Protein AF-0000000066663553 (afdb_homodimer)

Organism: Nocardia brasiliensis (strain ATCC 700358 / HUJEG-1) (NCBI:txid1133849)

Solvent-accessible surface area (backbone atoms only — not comparable to full-atom values): 21499 Å² total; per-residue (Å²): 128,79,71,68,62,93,49,26,19,36,32,38,38,34,42,64,60,48,80,85,33,61,64,40,47,25,47,53,24,18,50,50,20,21,50,70,39,82,68,34,46,75,47,79,45,51,40,53,83,70,59,66,74,28,63,69,40,57,56,54,48,26,25,64,71,70,70,46,63,76,52,69,73,41,46,54,53,45,50,54,54,63,56,30,47,26,38,33,44,37,32,45,49,43,78,76,34,69,34,18,48,51,37,7,49,48,67,52,50,57,30,61,55,38,27,27,76,8,83,88,36,92,70,18,24,69,52,59,34,47,32,39,39,38,37,26,44,56,53,62,66,64,32,62,76,73,41,43,54,60,35,43,45,46,38,50,49,47,48,45,32,45,68,23,47,29,81,42,66,52,78,44,79,45,60,40,56,69,58,89,52,65,68,55,53,51,50,48,27,51,50,21,22,53,51,14,36,51,50,35,53,49,8,45,53,46,42,55,58,66,76,96,126,79,72,68,61,93,50,26,20,36,32,37,38,34,42,64,61,46,78,84,34,62,64,41,48,24,48,52,24,19,50,50,19,22,50,72,40,80,71,33,48,74,45,78,44,50,39,52,83,70,60,65,74,28,63,68,41,57,55,53,49,26,25,64,70,72,70,47,64,76,50,69,72,40,46,53,53,45,51,55,54,64,55,30,47,26,36,34,44,37,35,46,48,42,77,77,36,69,34,18,47,51,37,8,47,48,66,52,50,58,29,63,55,40,28,26,75,9,84,90,36,93,69,16,23,68,50,59,32,47,32,38,40,37,37,25,43,54,53,62,65,62,32,62,76,71,41,44,53,58,36,43,45,46,38,49,49,47,48,44,33,46,68,22,47,28,82,42,66,52,78,44,78,45,62,41,56,70,57,88,50,63,66,55,53,51,50,47,26,50,50,22,22,52,51,13,36,51,49,34,52,49,8,45,52,46,41,54,58,67,77,98

InterPro domains:
  IPR003680 Flavodoxin-like fold [PF02525] (9-188)
  IPR029039 Flavoprotein-like superfamily [G3DSA:3.40.50.360] (7-206)
  IPR029039 Flavoprotein-like superfamily [SSF52218] (9-203)
  IPR051545 NAD(P)H dehydrogenase (quinone) [PTHR10204] (9-191)

Secondary structure (DSSP, 8-state):
-----SS-EEEEEE--S-TTSHHHHHHHHHHHHHHTSTT-EEEEEEHHHHT------HHHHHHHTTSSPPPHHHHHHHHHHHT-SEEEEEEE-BTTB--HHHHHHHHHHS-BTTTBS-TTSSSS-S--EEEEEEE-SS-HHHHHHHTHHHHHHIIIIIIIIITTT-SEEEEEEE---S---HHHHHHHHHHHHHHHHHHHHHHHHHHHHHH-/-----SS-EEEEEE--S-TTSHHHHHHHHHHHHHHTSTT-EEEEEEHHHHT------HHHHHHHTTSSPPPHHHHHHHHHHHT-SEEEEEEE-BTTB--HHHHHHHHHHS-BTTTBS-TTSSSS-S--EEEEEEE-SS-HHHHHHHTHHHHHHIIIIIIIIITTT-SEEEEEEE---S---HHHHHHHHHHHHHHHHHHHHHHHHHHHHHH-

Structure (mmCIF, N/CA/C/O backbone):
data_AF-0000000066663553-model_v1
#
loop_
_entity.id
_entity.type
_entity.pdbx_description
1 polymer 'NAD(P)H dehydrogenase (Quinone)'
#
loop_
_atom_site.group_PDB
_atom_site.id
_atom_site.type_symbol
_atom_site.label_atom_id
_atom_site.label_alt_id
_atom_site.label_comp_id
_atom_site.label_asym_id
_atom_site.label_entity_id
_atom_site.label_seq_id
_atom_site.pdbx_PDB_ins_code
_atom_site.Cartn_x
_atom_site.Cartn_y
_atom_site.Cartn_z
_atom_site.occupancy
_atom_site.B_iso_or_equiv
_atom_site.auth_seq_id
_atom_site.auth_comp_id
_atom_site.auth_asym_id
_atom_site.auth_atom_id
_atom_site.pdbx_PDB_model_num
ATOM 1 N N . MET A 1 1 ? -15.844 -21.375 -23.188 1 32.62 1 MET A N 1
ATOM 2 C CA . MET A 1 1 ? -14.93 -22.5 -23.234 1 32.62 1 MET A CA 1
ATOM 3 C C . MET A 1 1 ? -13.789 -22.328 -22.234 1 32.62 1 MET A C 1
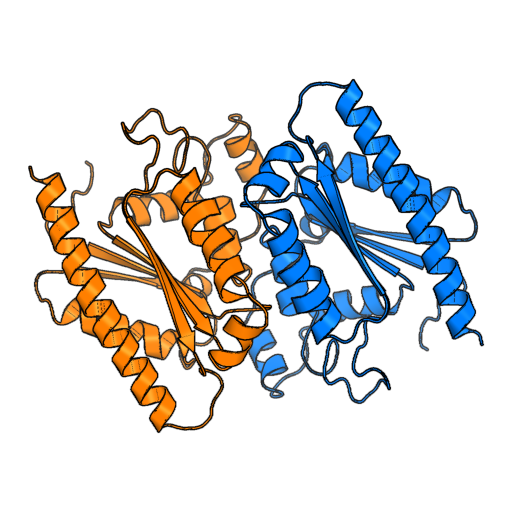ATOM 5 O O . MET A 1 1 ? -13.047 -21.344 -22.297 1 32.62 1 MET A O 1
ATOM 9 N N . THR A 1 2 ? -13.922 -22.562 -20.938 1 42.66 2 THR A N 1
ATOM 10 C CA . THR A 1 2 ? -12.969 -22.359 -19.844 1 42.66 2 THR A CA 1
ATOM 11 C C . THR A 1 2 ? -11.555 -22.734 -20.297 1 42.66 2 THR A C 1
ATOM 13 O O . THR A 1 2 ? -11.312 -23.859 -20.734 1 42.66 2 THR A O 1
ATOM 16 N N . ASN A 1 3 ? -10.922 -21.938 -20.984 1 44.97 3 ASN A N 1
ATOM 17 C CA . ASN A 1 3 ? -9.625 -22.25 -21.578 1 44.97 3 ASN A CA 1
ATOM 18 C C . ASN A 1 3 ? -8.734 -23.031 -20.625 1 44.97 3 ASN A C 1
ATOM 20 O O . ASN A 1 3 ? -8.109 -22.453 -19.734 1 44.97 3 ASN A O 1
ATOM 24 N N . GLU A 1 4 ? -9.25 -24.172 -20.188 1 59.97 4 GLU A N 1
ATOM 25 C CA . GLU A 1 4 ? -8.562 -25.125 -19.328 1 59.97 4 GLU A CA 1
ATOM 26 C C . GLU A 1 4 ? -7.18 -25.469 -19.859 1 59.97 4 GLU A C 1
ATOM 28 O O . GLU A 1 4 ? -7.047 -25.953 -20.984 1 59.97 4 GLU A O 1
ATOM 33 N N . SER A 1 5 ? -6.211 -24.703 -19.297 1 65.38 5 SER A N 1
ATOM 34 C CA . SER A 1 5 ? -4.836 -25.031 -19.656 1 65.38 5 SER A CA 1
ATOM 35 C C . SER A 1 5 ? -4.598 -26.531 -19.625 1 65.38 5 SER A C 1
ATOM 37 O O . SER A 1 5 ? -5.125 -27.234 -18.766 1 65.38 5 SER A O 1
ATOM 39 N N . SER A 1 6 ? -4.031 -27.062 -20.625 1 80.56 6 SER A N 1
ATOM 40 C CA . SER A 1 6 ? -3.732 -28.484 -20.75 1 80.56 6 SER A CA 1
ATOM 41 C C . SER A 1 6 ? -2.5 -28.875 -19.938 1 80.56 6 SER A C 1
ATOM 43 O O . SER A 1 6 ? -2.135 -30.047 -19.859 1 80.56 6 SER A O 1
ATOM 45 N N . ARG A 1 7 ? -1.887 -27.922 -19.312 1 92.88 7 ARG A N 1
ATOM 46 C CA . ARG A 1 7 ? -0.686 -28.141 -18.516 1 92.88 7 ARG A CA 1
ATOM 47 C C . ARG A 1 7 ? -0.676 -27.234 -17.281 1 92.88 7 ARG A C 1
ATOM 49 O O . ARG A 1 7 ? -1.307 -26.188 -17.281 1 92.88 7 ARG A O 1
ATOM 56 N N . PRO A 1 8 ? 0.106 -27.781 -16.281 1 95.94 8 PRO A N 1
ATOM 57 C CA . PRO A 1 8 ? 0.268 -26.891 -15.141 1 95.94 8 PRO A CA 1
ATOM 58 C C . PRO A 1 8 ? 0.828 -25.516 -15.531 1 95.94 8 PRO A C 1
ATOM 60 O O . PRO A 1 8 ? 1.683 -25.438 -16.422 1 95.94 8 PRO A O 1
ATOM 63 N N . ASN A 1 9 ? 0.285 -24.484 -14.891 1 96.31 9 ASN A N 1
ATOM 64 C CA . ASN A 1 9 ? 0.664 -23.125 -15.273 1 96.31 9 ASN A CA 1
ATOM 65 C C . ASN A 1 9 ? 0.862 -22.234 -14.047 1 96.31 9 ASN A C 1
ATOM 67 O O . ASN A 1 9 ? 0.039 -22.234 -13.133 1 96.31 9 ASN A O 1
ATOM 71 N N . VAL A 1 10 ? 1.98 -21.5 -14.07 1 98.38 10 VAL A N 1
ATOM 72 C CA . VAL A 1 10 ? 2.301 -20.531 -13.016 1 98.38 10 VAL A CA 1
ATOM 73 C C . VAL A 1 10 ? 2.227 -19.109 -13.57 1 98.38 10 VAL A C 1
ATOM 75 O O . VAL A 1 10 ? 2.77 -18.828 -14.641 1 98.38 10 VAL A O 1
ATOM 78 N N . LEU A 1 11 ? 1.477 -18.297 -12.891 1 98.75 11 LEU A N 1
ATOM 79 C CA . LEU A 1 11 ? 1.455 -16.875 -13.203 1 98.75 11 LEU A CA 1
ATOM 80 C C . LEU A 1 11 ? 2.352 -16.094 -12.242 1 98.75 11 LEU A C 1
ATOM 82 O O . LEU A 1 11 ? 2.152 -16.141 -11.023 1 98.75 11 LEU A O 1
ATOM 86 N N . LEU A 1 12 ? 3.363 -15.484 -12.789 1 98.94 12 LEU A N 1
ATOM 87 C CA . LEU A 1 12 ? 4.188 -14.539 -12.039 1 98.94 12 LEU A CA 1
ATOM 88 C C . LEU A 1 12 ? 3.734 -13.102 -12.297 1 98.94 12 LEU A C 1
ATOM 90 O O . LEU A 1 12 ? 3.789 -12.625 -13.43 1 98.94 12 LEU A O 1
ATOM 94 N N . VAL A 1 13 ? 3.238 -12.453 -11.273 1 98.94 13 VAL A N 1
ATOM 95 C CA . VAL A 1 13 ? 2.889 -11.039 -11.336 1 98.94 13 VAL A CA 1
ATOM 96 C C . VAL A 1 13 ? 4 -10.203 -10.703 1 98.94 13 VAL A C 1
ATOM 98 O O . VAL A 1 13 ? 4.352 -10.398 -9.539 1 98.94 13 VAL A O 1
ATOM 101 N N . VAL A 1 14 ? 4.547 -9.266 -11.508 1 98.94 14 VAL A N 1
ATOM 102 C CA . VAL A 1 14 ? 5.754 -8.594 -11.039 1 98.94 14 VAL A CA 1
ATOM 103 C C . VAL A 1 14 ? 5.531 -7.082 -11.023 1 98.94 14 VAL A C 1
ATOM 105 O O . VAL A 1 14 ? 5.004 -6.516 -11.984 1 98.94 14 VAL A O 1
ATOM 108 N N . ALA A 1 15 ? 5.887 -6.48 -9.922 1 98.75 15 ALA A N 1
ATOM 109 C CA . ALA A 1 15 ? 5.789 -5.031 -9.766 1 98.75 15 ALA A CA 1
ATOM 110 C C . ALA A 1 15 ? 7.164 -4.41 -9.539 1 98.75 15 ALA A C 1
ATOM 112 O O . ALA A 1 15 ? 7.598 -4.254 -8.391 1 98.75 15 ALA A O 1
ATOM 113 N N . HIS A 1 16 ? 7.809 -3.951 -10.594 1 98.5 16 HIS A N 1
ATOM 114 C CA . HIS A 1 16 ? 9.055 -3.197 -10.492 1 98.5 16 HIS A CA 1
ATOM 115 C C . HIS A 1 16 ? 9.352 -2.443 -11.781 1 98.5 16 HIS A C 1
ATOM 117 O O . HIS A 1 16 ? 9.258 -3.012 -12.875 1 98.5 16 HIS A O 1
ATOM 123 N N . PRO A 1 17 ? 9.805 -1.232 -11.742 1 97.94 17 PRO A N 1
ATOM 124 C CA . PRO A 1 17 ? 9.906 -0.4 -12.945 1 97.94 17 PRO A CA 1
ATOM 125 C C . PRO A 1 17 ? 11.211 -0.618 -13.703 1 97.94 17 PRO A C 1
ATOM 127 O O . PRO A 1 17 ? 11.352 -0.172 -14.844 1 97.94 17 PRO A O 1
ATOM 130 N N . ASP A 1 18 ? 12.219 -1.219 -13.078 1 97.31 18 ASP A N 1
ATOM 131 C CA . ASP A 1 18 ? 13.547 -1.371 -13.68 1 97.31 18 ASP A CA 1
ATOM 132 C C . ASP A 1 18 ? 13.852 -2.84 -13.953 1 97.31 18 ASP A C 1
ATOM 134 O O . ASP A 1 18 ? 14.117 -3.611 -13.023 1 97.31 18 ASP A O 1
ATOM 138 N N . HIS A 1 19 ? 13.961 -3.213 -15.203 1 97.31 19 HIS A N 1
ATOM 139 C CA . HIS A 1 19 ? 14.148 -4.609 -15.586 1 97.31 19 HIS A CA 1
ATOM 140 C C . HIS A 1 19 ? 15.578 -5.066 -15.289 1 97.31 19 HIS A C 1
ATOM 142 O O . HIS A 1 19 ? 15.867 -6.262 -15.336 1 97.31 19 HIS A O 1
ATOM 148 N N . ASP A 1 20 ? 16.438 -4.148 -14.891 1 94.81 20 ASP A N 1
ATOM 149 C CA . ASP A 1 20 ? 17.797 -4.512 -14.492 1 94.81 20 ASP A CA 1
ATOM 150 C C . ASP A 1 20 ? 17.938 -4.598 -12.977 1 94.81 20 ASP A C 1
ATOM 152 O O . ASP A 1 20 ? 19.031 -4.77 -12.453 1 94.81 20 ASP A O 1
ATOM 156 N N . SER A 1 21 ? 16.859 -4.539 -12.336 1 95.06 21 SER A N 1
ATOM 157 C CA . SER A 1 21 ? 16.828 -4.543 -10.875 1 95.06 21 SER A CA 1
ATOM 158 C C . SER A 1 21 ? 17.062 -5.945 -10.32 1 95.06 21 SER A C 1
ATOM 160 O O . SER A 1 21 ? 16.969 -6.93 -11.055 1 95.06 21 SER A O 1
ATOM 162 N N . ALA A 1 22 ? 17.312 -6.008 -9.023 1 96.25 22 ALA A N 1
ATOM 163 C CA . ALA A 1 22 ? 17.391 -7.281 -8.312 1 96.25 22 ALA A CA 1
ATOM 164 C C . ALA A 1 22 ? 16.062 -8.031 -8.398 1 96.25 22 ALA A C 1
ATOM 166 O O . ALA A 1 22 ? 16.047 -9.258 -8.562 1 96.25 22 ALA A O 1
ATOM 167 N N . THR A 1 23 ? 14.953 -7.301 -8.375 1 97.88 23 THR A N 1
ATOM 168 C CA . THR A 1 23 ? 13.633 -7.914 -8.445 1 97.88 23 THR A CA 1
ATOM 169 C C . THR A 1 23 ? 13.461 -8.68 -9.758 1 97.88 23 THR A C 1
ATOM 171 O O . THR A 1 23 ? 13.047 -9.844 -9.75 1 97.88 23 THR A O 1
ATOM 174 N N . TRP A 1 24 ? 13.82 -8.094 -10.805 1 98.06 24 TRP A N 1
ATOM 175 C CA . TRP A 1 24 ? 13.641 -8.742 -12.094 1 98.06 24 TRP A CA 1
ATOM 176 C C . TRP A 1 24 ? 14.68 -9.844 -12.297 1 98.06 24 TRP A C 1
ATOM 178 O O . TRP A 1 24 ? 14.398 -10.867 -12.93 1 98.06 24 TRP A O 1
ATOM 188 N N . THR A 1 25 ? 15.883 -9.648 -11.742 1 97.88 25 THR A N 1
ATOM 189 C CA . THR A 1 25 ? 16.875 -10.719 -11.773 1 97.88 25 THR A CA 1
ATOM 190 C C . THR A 1 25 ? 16.344 -11.961 -11.055 1 97.88 25 THR A C 1
ATOM 192 O O . THR A 1 25 ? 16.453 -13.07 -11.57 1 97.88 25 THR A O 1
ATOM 195 N N . ILE A 1 26 ? 15.773 -11.734 -9.906 1 98.56 26 ILE A N 1
ATOM 196 C CA . ILE A 1 26 ? 15.188 -12.828 -9.125 1 98.56 26 ILE A CA 1
ATOM 197 C C . ILE A 1 26 ? 14 -13.422 -9.883 1 98.56 26 ILE A C 1
ATOM 199 O O . ILE A 1 26 ? 13.836 -14.641 -9.93 1 98.56 26 ILE A O 1
ATOM 203 N N . THR A 1 27 ? 13.18 -12.57 -10.508 1 98.81 27 THR A N 1
ATOM 204 C CA . THR A 1 27 ? 12.039 -13.031 -11.289 1 98.81 27 THR A CA 1
ATOM 205 C C . THR A 1 27 ? 12.5 -13.969 -12.406 1 98.81 27 THR A C 1
ATOM 207 O O . THR A 1 27 ? 11.914 -15.039 -12.602 1 98.81 27 THR A O 1
ATOM 210 N N . ARG A 1 28 ? 13.531 -13.57 -13.102 1 98.69 28 ARG A N 1
ATOM 211 C CA . ARG A 1 28 ? 14.055 -14.398 -14.18 1 98.69 28 ARG A CA 1
ATOM 212 C C . ARG A 1 28 ? 14.57 -15.734 -13.648 1 98.69 28 ARG A C 1
ATOM 214 O O . ARG A 1 28 ? 14.398 -16.766 -14.281 1 98.69 28 ARG A O 1
ATOM 221 N N . ALA A 1 29 ? 15.211 -15.711 -12.484 1 98.75 29 ALA A N 1
ATOM 222 C CA . ALA A 1 29 ? 15.672 -16.953 -11.859 1 98.75 29 ALA A CA 1
ATOM 223 C C . ALA A 1 29 ? 14.5 -17.844 -11.477 1 98.75 29 ALA A C 1
ATOM 225 O O . ALA A 1 29 ? 14.555 -19.062 -11.656 1 98.75 29 ALA A O 1
ATOM 226 N N . VAL A 1 30 ? 13.461 -17.219 -10.906 1 98.88 30 VAL A N 1
ATOM 227 C CA . VAL A 1 30 ? 12.242 -17.969 -10.586 1 98.88 30 VAL A CA 1
ATOM 228 C C . VAL A 1 30 ? 11.68 -18.609 -11.844 1 98.88 30 VAL A C 1
ATOM 230 O O . VAL A 1 30 ? 11.328 -19.797 -11.844 1 98.88 30 VAL A O 1
ATOM 233 N N . GLU A 1 31 ? 11.594 -17.828 -12.898 1 98.69 31 GLU A N 1
ATOM 234 C CA . GLU A 1 31 ? 11.109 -18.344 -14.18 1 98.69 31 GLU A CA 1
ATOM 235 C C . GLU A 1 31 ? 11.93 -19.547 -14.633 1 98.69 31 GLU A C 1
ATOM 237 O O . GLU A 1 31 ? 11.367 -20.547 -15.078 1 98.69 31 GLU A O 1
ATOM 242 N N . GLN A 1 32 ? 13.219 -19.422 -14.531 1 98.44 32 GLN A N 1
ATOM 243 C CA . GLN A 1 32 ? 14.102 -20.5 -14.93 1 98.44 32 GLN A CA 1
ATOM 244 C C . GLN A 1 32 ? 13.867 -21.75 -14.078 1 98.44 32 GLN A C 1
ATOM 246 O O . GLN A 1 32 ? 13.875 -22.875 -14.594 1 98.44 32 GLN A O 1
ATOM 251 N N . GLY A 1 33 ? 13.656 -21.531 -12.805 1 98.69 33 GLY A N 1
ATOM 252 C CA . GLY A 1 33 ? 13.336 -22.641 -11.922 1 98.69 33 GLY A CA 1
ATOM 253 C C . GLY A 1 33 ? 12.055 -23.359 -12.297 1 98.69 33 GLY A C 1
ATOM 254 O O . GLY A 1 33 ? 11.984 -24.594 -12.227 1 98.69 33 GLY A O 1
ATOM 255 N N . ILE A 1 34 ? 11.062 -22.609 -12.68 1 98.5 34 ILE A N 1
ATOM 256 C CA . ILE A 1 34 ? 9.797 -23.188 -13.109 1 98.5 34 ILE A CA 1
ATOM 257 C C . ILE A 1 34 ? 10 -23.984 -14.406 1 98.5 34 ILE A C 1
ATOM 259 O O . ILE A 1 34 ? 9.523 -25.109 -14.539 1 98.5 34 ILE A O 1
ATOM 263 N N . GLN A 1 35 ? 10.75 -23.375 -15.297 1 97.12 35 GLN A N 1
ATOM 264 C CA . GLN A 1 35 ? 10.945 -23.938 -16.625 1 97.12 35 GLN A CA 1
ATOM 265 C C . GLN A 1 35 ? 11.82 -25.188 -16.594 1 97.12 35 GLN A C 1
ATOM 267 O O . GLN A 1 35 ? 11.852 -25.953 -17.547 1 97.12 35 GLN A O 1
ATOM 272 N N . ALA A 1 36 ? 12.586 -25.297 -15.547 1 96.31 36 ALA A N 1
ATOM 273 C CA . ALA A 1 36 ? 13.367 -26.516 -15.391 1 96.31 36 ALA A CA 1
ATOM 274 C C . ALA A 1 36 ? 12.477 -27.75 -15.406 1 96.31 36 ALA A C 1
ATOM 276 O O . ALA A 1 36 ? 12.922 -28.844 -15.734 1 96.31 36 ALA A O 1
ATOM 277 N N . ASP A 1 37 ? 11.234 -27.547 -15 1 92.25 37 ASP A N 1
ATOM 278 C CA . ASP A 1 37 ? 10.195 -28.547 -15.203 1 92.25 37 ASP A CA 1
ATOM 279 C C . ASP A 1 37 ? 9.516 -28.359 -16.562 1 92.25 37 ASP A C 1
ATOM 281 O O . ASP A 1 37 ? 8.68 -27.484 -16.719 1 92.25 37 ASP A O 1
ATOM 285 N N . SER A 1 38 ? 9.781 -29.172 -17.469 1 91.25 38 SER A N 1
ATOM 286 C CA . SER A 1 38 ? 9.344 -29 -18.844 1 91.25 38 SER A CA 1
ATOM 287 C C . SER A 1 38 ? 7.828 -29.125 -18.969 1 91.25 38 SER A C 1
ATOM 289 O O . SER A 1 38 ? 7.242 -28.734 -19.984 1 91.25 38 SER A O 1
ATOM 291 N N . SER A 1 39 ? 7.227 -29.609 -17.953 1 93.94 39 SER A N 1
ATOM 292 C CA . SER A 1 39 ? 5.789 -29.859 -18.031 1 93.94 39 SER A CA 1
ATOM 293 C C . SER A 1 39 ? 4.996 -28.656 -17.5 1 93.94 39 SER A C 1
ATOM 295 O O . SER A 1 39 ? 3.764 -28.656 -17.562 1 93.94 39 SER A O 1
ATOM 297 N N . THR A 1 40 ? 5.68 -27.672 -17 1 96.94 40 THR A N 1
ATOM 298 C CA . THR A 1 40 ? 4.984 -26.547 -16.391 1 96.94 40 THR A CA 1
ATOM 299 C C . THR A 1 40 ? 5.172 -25.281 -17.219 1 96.94 40 THR A C 1
ATOM 301 O O . THR A 1 40 ? 6.293 -24.938 -17.594 1 96.94 40 THR A O 1
ATOM 304 N N . ASP A 1 41 ? 4.105 -24.609 -17.547 1 97.19 41 ASP A N 1
ATOM 305 C CA . ASP A 1 41 ? 4.152 -23.312 -18.219 1 97.19 41 ASP A CA 1
ATOM 306 C C . ASP A 1 41 ? 4.273 -22.172 -17.219 1 97.19 41 ASP A C 1
ATOM 308 O O . ASP A 1 41 ? 3.904 -22.328 -16.047 1 97.19 41 ASP A O 1
ATOM 312 N N . VAL A 1 42 ? 4.844 -21.109 -17.719 1 98.19 42 VAL A N 1
ATOM 313 C CA . VAL A 1 42 ? 4.934 -19.922 -16.891 1 98.19 42 VAL A CA 1
ATOM 314 C C . VAL A 1 42 ? 4.566 -18.688 -17.719 1 98.19 42 VAL A C 1
ATOM 316 O O . VAL A 1 42 ? 4.941 -18.578 -18.875 1 98.19 42 VAL A O 1
ATOM 319 N N . VAL A 1 43 ? 3.75 -17.875 -17.188 1 98.19 43 VAL A N 1
ATOM 320 C CA . VAL A 1 43 ? 3.436 -16.547 -17.719 1 98.19 43 VAL A CA 1
ATOM 321 C C . VAL A 1 43 ? 3.922 -15.469 -16.75 1 98.19 43 VAL A C 1
ATOM 323 O O . VAL A 1 43 ? 3.584 -15.492 -15.562 1 98.19 43 VAL A O 1
ATOM 326 N N . THR A 1 44 ? 4.742 -14.617 -17.25 1 98.75 44 THR A N 1
ATOM 327 C CA . THR A 1 44 ? 5.195 -13.477 -16.469 1 98.75 44 THR A CA 1
ATOM 328 C C . THR A 1 44 ? 4.441 -12.211 -16.859 1 98.75 44 THR A C 1
ATOM 330 O O . THR A 1 44 ? 4.488 -11.789 -18.016 1 98.75 44 THR A O 1
ATOM 333 N N . HIS A 1 45 ? 3.758 -11.695 -15.914 1 98.88 45 HIS A N 1
ATOM 334 C CA . HIS A 1 45 ? 2.918 -10.516 -16.094 1 98.88 45 HIS A CA 1
ATOM 335 C C . HIS A 1 45 ? 3.521 -9.297 -15.422 1 98.88 45 HIS A C 1
ATOM 337 O O . HIS A 1 45 ? 3.49 -9.18 -14.188 1 98.88 45 HIS A O 1
ATOM 343 N N . ASP A 1 46 ? 4.066 -8.383 -16.234 1 98.81 46 ASP A N 1
ATOM 344 C CA . ASP A 1 46 ? 4.738 -7.164 -15.789 1 98.81 46 ASP A CA 1
ATOM 345 C C . ASP A 1 46 ? 3.734 -6.035 -15.57 1 98.81 46 ASP A C 1
ATOM 347 O O . ASP A 1 46 ? 3.287 -5.402 -16.531 1 98.81 46 ASP A O 1
ATOM 351 N N . LEU A 1 47 ? 3.455 -5.73 -14.328 1 98.81 47 LEU A N 1
ATOM 352 C CA . LEU A 1 47 ? 2.441 -4.723 -14.031 1 98.81 47 LEU A CA 1
ATOM 353 C C . LEU A 1 47 ? 2.887 -3.346 -14.516 1 98.81 47 LEU A C 1
ATOM 355 O O . LEU A 1 47 ? 2.066 -2.549 -14.977 1 98.81 47 LEU A O 1
ATOM 359 N N . THR A 1 48 ? 4.18 -3.076 -14.375 1 98.25 48 THR A N 1
ATOM 360 C CA . THR A 1 48 ? 4.695 -1.783 -14.812 1 98.25 48 THR A CA 1
ATOM 361 C C . THR A 1 48 ? 4.59 -1.64 -16.328 1 98.25 48 THR A C 1
ATOM 363 O O . THR A 1 48 ? 4.051 -0.649 -16.828 1 98.25 48 THR A O 1
ATOM 366 N N . ALA A 1 49 ? 5.031 -2.641 -17.047 1 97.62 49 ALA A N 1
ATOM 367 C CA . ALA A 1 49 ? 5.094 -2.574 -18.516 1 97.62 49 ALA A CA 1
ATOM 368 C C . ALA A 1 49 ? 3.693 -2.551 -19.125 1 97.62 49 ALA A C 1
ATOM 370 O O . ALA A 1 49 ? 3.467 -1.91 -20.141 1 97.62 49 ALA A O 1
ATOM 371 N N . THR A 1 50 ? 2.715 -3.182 -18.469 1 97.75 50 THR A N 1
ATOM 372 C CA . THR A 1 50 ? 1.359 -3.248 -19.016 1 97.75 50 THR A CA 1
ATOM 373 C C . THR A 1 50 ? 0.593 -1.964 -18.703 1 97.75 50 THR A C 1
ATOM 375 O O . THR A 1 50 ? -0.473 -1.722 -19.281 1 97.75 50 THR A O 1
ATOM 378 N N . GLY A 1 51 ? 1.155 -1.14 -17.766 1 97.5 51 GLY A N 1
ATOM 379 C CA . GLY A 1 51 ? 0.497 0.107 -17.422 1 97.5 51 GLY A CA 1
ATOM 380 C C . GLY A 1 51 ? -0.717 -0.091 -16.531 1 97.5 51 GLY A C 1
ATOM 381 O O . GLY A 1 51 ? -1.665 0.696 -16.578 1 97.5 51 GLY A O 1
ATOM 382 N N . PHE A 1 52 ? -0.729 -1.206 -15.773 1 98.56 52 PHE A N 1
ATOM 383 C CA . PHE A 1 52 ? -1.83 -1.415 -14.844 1 98.56 52 PHE A CA 1
ATOM 384 C C . PHE A 1 52 ? -2.006 -0.206 -13.93 1 98.56 52 PHE A C 1
ATOM 386 O O . PHE A 1 52 ? -1.037 0.283 -13.344 1 98.56 52 PHE A O 1
ATOM 393 N N . ASP A 1 53 ? -3.188 0.292 -13.828 1 98.56 53 ASP A N 1
ATOM 394 C CA . ASP A 1 53 ? -3.486 1.426 -12.953 1 98.56 53 ASP A CA 1
ATOM 395 C C . ASP A 1 53 ? -3.898 0.956 -11.562 1 98.56 53 ASP A C 1
ATOM 397 O O . ASP A 1 53 ? -4.973 0.374 -11.391 1 98.56 53 ASP A O 1
ATOM 401 N N . PRO A 1 54 ? -3.068 1.226 -10.57 1 98.75 54 PRO A N 1
ATOM 402 C CA . PRO A 1 54 ? -3.348 0.712 -9.227 1 98.75 54 PRO A CA 1
ATOM 403 C C . PRO A 1 54 ? -4.359 1.566 -8.469 1 98.75 54 PRO A C 1
ATOM 405 O O . PRO A 1 54 ? -4.746 1.223 -7.348 1 98.75 54 PRO A O 1
ATOM 408 N N . VAL A 1 55 ? -4.871 2.645 -9.008 1 98.69 55 VAL A N 1
ATOM 409 C CA . VAL A 1 55 ? -5.762 3.559 -8.297 1 98.69 55 VAL A CA 1
ATOM 410 C C . VAL A 1 55 ? -7.152 2.943 -8.188 1 98.69 55 VAL A C 1
ATOM 412 O O . VAL A 1 55 ? -7.781 2.623 -9.195 1 98.69 55 VAL A O 1
ATOM 415 N N . PHE A 1 56 ? -7.59 2.721 -6.957 1 98.62 56 PHE A N 1
ATOM 416 C CA . PHE A 1 56 ? -8.953 2.279 -6.684 1 98.62 56 PHE A CA 1
ATOM 417 C C . PHE A 1 56 ? -9.953 3.375 -7.023 1 98.62 56 PHE A C 1
ATOM 419 O O . PHE A 1 56 ? -9.93 4.453 -6.43 1 98.62 56 PHE A O 1
ATOM 426 N N . THR A 1 57 ? -10.898 3.131 -7.922 1 97.81 57 THR A N 1
ATOM 427 C CA . THR A 1 57 ? -11.781 4.156 -8.477 1 97.81 57 THR A CA 1
ATOM 428 C C . THR A 1 57 ? -13.203 3.988 -7.957 1 97.81 57 THR A C 1
ATOM 430 O O . THR A 1 57 ? -13.492 3.049 -7.215 1 97.81 57 THR A O 1
ATOM 433 N N . ALA A 1 58 ? -14.031 4.906 -8.438 1 96.81 58 ALA A N 1
ATOM 434 C CA . ALA A 1 58 ? -15.453 4.82 -8.117 1 96.81 58 ALA A CA 1
ATOM 435 C C . ALA A 1 58 ? -16.062 3.535 -8.664 1 96.81 58 ALA A C 1
ATOM 437 O O . ALA A 1 58 ? -16.969 2.959 -8.055 1 96.81 58 ALA A O 1
ATOM 438 N N . ALA A 1 59 ? -15.57 3.096 -9.812 1 97.94 59 ALA A N 1
ATOM 439 C CA . ALA A 1 59 ? -16.062 1.848 -10.391 1 97.94 59 ALA A CA 1
ATOM 440 C C . ALA A 1 59 ? -15.703 0.655 -9.508 1 97.94 59 ALA A C 1
ATOM 442 O O . ALA A 1 59 ? -16.516 -0.254 -9.328 1 97.94 59 ALA A O 1
ATOM 443 N N . ASP A 1 60 ? -14.516 0.654 -8.969 1 98.56 60 ASP A N 1
ATOM 444 C CA . ASP A 1 60 ? -14.117 -0.409 -8.055 1 98.56 60 ASP A CA 1
ATOM 445 C C . ASP A 1 60 ? -14.984 -0.408 -6.797 1 98.56 60 ASP A C 1
ATOM 447 O O . ASP A 1 60 ? -15.344 -1.47 -6.289 1 98.56 60 ASP A O 1
ATOM 451 N N . LEU A 1 61 ? -15.227 0.784 -6.328 1 97.5 61 LEU A N 1
ATOM 452 C CA . LEU A 1 61 ? -16.078 0.934 -5.145 1 97.5 61 LEU A CA 1
ATOM 453 C C . LEU A 1 61 ? -17.484 0.406 -5.41 1 97.5 61 LEU A C 1
ATOM 455 O O . LEU A 1 61 ? -18.078 -0.224 -4.539 1 97.5 61 LEU A O 1
ATOM 459 N N . ALA A 1 62 ? -18.016 0.689 -6.609 1 97.56 62 ALA A N 1
ATOM 460 C CA . ALA A 1 62 ? -19.328 0.179 -6.996 1 97.56 62 ALA A CA 1
ATOM 461 C C . ALA A 1 62 ? -19.359 -1.346 -6.938 1 97.56 62 ALA A C 1
ATOM 463 O O . ALA A 1 62 ? -20.359 -1.935 -6.504 1 97.56 62 ALA A O 1
ATOM 464 N N . VAL A 1 63 ? -18.281 -1.975 -7.363 1 98.06 63 VAL A N 1
ATOM 465 C CA . VAL A 1 63 ? -18.188 -3.428 -7.297 1 98.06 63 VAL A CA 1
ATOM 466 C C . VAL A 1 63 ? -18.219 -3.879 -5.836 1 98.06 63 VAL A C 1
ATOM 468 O O . VAL A 1 63 ? -18.969 -4.793 -5.48 1 98.06 63 VAL A O 1
ATOM 471 N N . HIS A 1 64 ? -17.438 -3.229 -4.973 1 97.25 64 HIS A N 1
ATOM 472 C CA . HIS A 1 64 ? -17.375 -3.557 -3.555 1 97.25 64 HIS A CA 1
ATOM 473 C C . HIS A 1 64 ? -18.75 -3.443 -2.893 1 97.25 64 HIS A C 1
ATOM 475 O O . HIS A 1 64 ? -19.094 -4.262 -2.039 1 97.25 64 HIS A O 1
ATOM 481 N N . ARG A 1 65 ? -19.5 -2.465 -3.35 1 95.31 65 ARG A N 1
ATOM 482 C CA . ARG A 1 65 ? -20.812 -2.195 -2.775 1 95.31 65 ARG A CA 1
ATOM 483 C C . ARG A 1 65 ? -21.906 -3.004 -3.482 1 95.31 65 ARG A C 1
ATOM 485 O O . ARG A 1 65 ? -23.094 -2.836 -3.205 1 95.31 65 ARG A O 1
ATOM 492 N N . LEU A 1 66 ? -21.516 -3.811 -4.469 1 96.5 66 LEU A N 1
ATOM 493 C CA . LEU A 1 66 ? -22.406 -4.68 -5.242 1 96.5 66 LEU A CA 1
ATOM 494 C C . LEU A 1 66 ? -23.391 -3.855 -6.07 1 96.5 66 LEU A C 1
ATOM 496 O O . LEU A 1 66 ? -24.578 -4.191 -6.152 1 96.5 66 LEU A O 1
ATOM 500 N N . ARG A 1 67 ? -22.844 -2.732 -6.621 1 96.62 67 ARG A N 1
ATOM 501 C CA . ARG A 1 67 ? -23.656 -1.82 -7.422 1 96.62 67 ARG A CA 1
ATOM 502 C C . ARG A 1 67 ? -23.062 -1.636 -8.812 1 96.62 67 ARG A C 1
ATOM 504 O O . ARG A 1 67 ? -23.422 -0.693 -9.523 1 96.62 67 ARG A O 1
ATOM 511 N N . GLY A 1 68 ? -22.125 -2.43 -9.125 1 96.88 68 GLY A N 1
ATOM 512 C CA . GLY A 1 68 ? -21.484 -2.311 -10.422 1 96.88 68 GLY A CA 1
ATOM 513 C C . GLY A 1 68 ? -20.75 -3.572 -10.844 1 96.88 68 GLY A C 1
ATOM 514 O O . GLY A 1 68 ? -20.609 -4.508 -10.055 1 96.88 68 GLY A O 1
ATOM 515 N N . GLU A 1 69 ? -20.297 -3.529 -12.078 1 97.12 69 GLU A N 1
ATOM 516 C CA . GLU A 1 69 ? -19.516 -4.641 -12.617 1 97.12 69 GLU A CA 1
ATOM 517 C C . GLU A 1 69 ? -18.016 -4.344 -12.555 1 97.12 69 GLU A C 1
ATOM 519 O O . GLU A 1 69 ? -17.609 -3.18 -12.555 1 97.12 69 GLU A O 1
ATOM 524 N N . VAL A 1 70 ? -17.281 -5.34 -12.523 1 97.62 70 VAL A N 1
ATOM 525 C CA . VAL A 1 70 ? -15.828 -5.219 -12.484 1 97.62 70 VAL A CA 1
ATOM 526 C C . VAL A 1 70 ? -15.336 -4.508 -13.742 1 97.62 70 VAL A C 1
ATOM 528 O O . VAL A 1 70 ? -15.742 -4.844 -14.859 1 97.62 70 VAL A O 1
ATOM 531 N N . PRO A 1 71 ? -14.539 -3.488 -13.602 1 98.44 71 PRO A N 1
ATOM 532 C CA . PRO A 1 71 ? -13.977 -2.822 -14.781 1 98.44 71 PRO A CA 1
ATOM 533 C C . PRO A 1 71 ? -13.211 -3.779 -15.688 1 98.44 71 PRO A C 1
ATOM 535 O O . PRO A 1 71 ? -12.664 -4.781 -15.219 1 98.44 71 PRO A O 1
ATOM 538 N N . ASP A 1 72 ? -13.055 -3.467 -16.984 1 98.31 72 ASP A N 1
ATOM 539 C CA . ASP A 1 72 ? -12.453 -4.336 -17.984 1 98.31 72 ASP A CA 1
ATOM 540 C C . ASP A 1 72 ? -11 -4.645 -17.656 1 98.31 72 ASP A C 1
ATOM 542 O O . ASP A 1 72 ? -10.531 -5.77 -17.859 1 98.31 72 ASP A O 1
ATOM 546 N N . ASP A 1 73 ? -10.273 -3.656 -17.219 1 98.44 73 ASP A N 1
ATOM 547 C CA . ASP A 1 73 ? -8.859 -3.869 -16.906 1 98.44 73 ASP A CA 1
ATOM 548 C C . ASP A 1 73 ? -8.695 -4.82 -15.727 1 98.44 73 ASP A C 1
ATOM 550 O O . ASP A 1 73 ? -7.777 -5.645 -15.711 1 98.44 73 ASP A O 1
ATOM 554 N N . VAL A 1 74 ? -9.594 -4.738 -14.758 1 98.69 74 VAL A N 1
ATOM 555 C CA . VAL A 1 74 ? -9.586 -5.641 -13.609 1 98.69 74 VAL A CA 1
ATOM 556 C C . VAL A 1 74 ? -9.984 -7.047 -14.055 1 98.69 74 VAL A C 1
ATOM 558 O O . VAL A 1 74 ? -9.367 -8.031 -13.641 1 98.69 74 VAL A O 1
ATOM 561 N N . ARG A 1 75 ? -10.984 -7.109 -14.891 1 98.62 75 ARG A N 1
ATOM 562 C CA . ARG A 1 75 ? -11.438 -8.406 -15.383 1 98.62 75 ARG A CA 1
ATOM 563 C C . ARG A 1 75 ? -10.32 -9.125 -16.125 1 98.62 75 ARG A C 1
ATOM 565 O O . ARG A 1 75 ? -10.164 -10.344 -16 1 98.62 75 ARG A O 1
ATOM 572 N N . ARG A 1 76 ? -9.555 -8.422 -16.891 1 98.56 76 ARG A N 1
ATOM 573 C CA . ARG A 1 76 ? -8.43 -9.016 -17.609 1 98.56 76 ARG A CA 1
ATOM 574 C C . ARG A 1 76 ? -7.434 -9.641 -16.625 1 98.56 76 ARG A C 1
ATOM 576 O O . ARG A 1 76 ? -6.93 -10.734 -16.875 1 98.56 76 ARG A O 1
ATOM 583 N N . GLU A 1 77 ? -7.152 -8.938 -15.57 1 98.81 77 GLU A N 1
ATOM 584 C CA . GLU A 1 77 ? -6.27 -9.477 -14.539 1 98.81 77 GLU A CA 1
ATOM 585 C C . GLU A 1 77 ? -6.863 -10.727 -13.906 1 98.81 77 GLU A C 1
ATOM 587 O O . GLU A 1 77 ? -6.148 -11.703 -13.656 1 98.81 77 GLU A O 1
ATOM 592 N N . GLN A 1 78 ? -8.18 -10.672 -13.625 1 98.56 78 GLN A N 1
ATOM 593 C CA . GLN A 1 78 ? -8.859 -11.812 -13.016 1 98.56 78 GLN A CA 1
ATOM 594 C C . GLN A 1 78 ? -8.836 -13.031 -13.938 1 98.56 78 GLN A C 1
ATOM 596 O O . GLN A 1 78 ? -8.633 -14.156 -13.484 1 98.56 78 GLN A O 1
ATOM 601 N N . GLU A 1 79 ? -8.969 -12.766 -15.219 1 98.06 79 GLU A N 1
ATOM 602 C CA . GLU A 1 79 ? -8.891 -13.852 -16.203 1 98.06 79 GLU A CA 1
ATOM 603 C C . GLU A 1 79 ? -7.5 -14.469 -16.234 1 98.06 79 GLU A C 1
ATOM 605 O O . GLU A 1 79 ? -7.359 -15.688 -16.391 1 98.06 79 GLU A O 1
ATOM 610 N N . LEU A 1 80 ? -6.441 -13.641 -16.094 1 97.88 80 LEU A N 1
ATOM 611 C CA . LEU A 1 80 ? -5.082 -14.164 -16.016 1 97.88 80 LEU A CA 1
ATOM 612 C C . LEU A 1 80 ? -4.922 -15.086 -14.812 1 97.88 80 LEU A C 1
ATOM 614 O O . LEU A 1 80 ? -4.336 -16.156 -14.922 1 97.88 80 LEU A O 1
ATOM 618 N N . ILE A 1 81 ? -5.484 -14.672 -13.695 1 98.06 81 ILE A N 1
ATOM 619 C CA . ILE A 1 81 ? -5.402 -15.469 -12.477 1 98.06 81 ILE A CA 1
ATOM 620 C C . ILE A 1 81 ? -6.152 -16.781 -12.664 1 98.06 81 ILE A C 1
ATOM 622 O O . ILE A 1 81 ? -5.652 -17.844 -12.289 1 98.06 81 ILE A O 1
ATOM 626 N N . GLU A 1 82 ? -7.324 -16.688 -13.273 1 95.88 82 GLU A N 1
ATOM 627 C CA . GLU A 1 82 ? -8.172 -17.859 -13.492 1 95.88 82 GLU A CA 1
ATOM 628 C C . GLU A 1 82 ? -7.484 -18.875 -14.398 1 95.88 82 GLU A C 1
ATOM 630 O O . GLU A 1 82 ? -7.773 -20.078 -14.328 1 95.88 82 GLU A O 1
ATOM 635 N N . SER A 1 83 ? -6.621 -18.406 -15.211 1 95.31 83 SER A N 1
ATOM 636 C CA . SER A 1 83 ? -5.973 -19.266 -16.188 1 95.31 83 SER A CA 1
ATOM 637 C C . SER A 1 83 ? -4.773 -19.984 -15.57 1 95.31 83 SER A C 1
ATOM 639 O O . SER A 1 83 ? -4.172 -20.859 -16.203 1 95.31 83 SER A O 1
ATOM 641 N N . ALA A 1 84 ? -4.414 -19.688 -14.336 1 96.81 84 ALA A N 1
ATOM 642 C CA . ALA A 1 84 ? -3.217 -20.25 -13.711 1 96.81 84 ALA A CA 1
ATOM 643 C C . ALA A 1 84 ? -3.58 -21.188 -12.562 1 96.81 84 ALA A C 1
ATOM 645 O O . ALA A 1 84 ? -4.652 -21.047 -11.961 1 96.81 84 ALA A O 1
ATOM 646 N N . ASP A 1 85 ? -2.693 -22.141 -12.312 1 95.94 85 ASP A N 1
ATOM 647 C CA . ASP A 1 85 ? -2.852 -23.031 -11.164 1 95.94 85 ASP A CA 1
ATOM 648 C C . ASP A 1 85 ? -2.246 -22.422 -9.906 1 95.94 85 ASP A C 1
ATOM 650 O O . ASP A 1 85 ? -2.719 -22.672 -8.797 1 95.94 85 ASP A O 1
ATOM 654 N N . VAL A 1 86 ? -1.174 -21.656 -10.141 1 97.44 86 VAL A N 1
ATOM 655 C CA . VAL A 1 86 ? -0.446 -21 -9.062 1 97.44 86 VAL A CA 1
ATOM 656 C C . VAL A 1 86 ? -0.145 -19.547 -9.445 1 97.44 86 VAL A C 1
ATOM 658 O O . VAL A 1 86 ? 0.235 -19.281 -10.586 1 97.44 86 VAL A O 1
ATOM 661 N N . VAL A 1 87 ? -0.404 -18.672 -8.523 1 98.62 87 VAL A N 1
ATOM 662 C CA . VAL A 1 87 ? -0.086 -17.266 -8.727 1 98.62 87 VAL A CA 1
ATOM 663 C C . VAL A 1 87 ? 0.986 -16.828 -7.727 1 98.62 87 VAL A C 1
ATOM 665 O O . VAL A 1 87 ? 0.906 -17.156 -6.539 1 98.62 87 VAL A O 1
ATOM 668 N N . ALA A 1 88 ? 2.008 -16.203 -8.195 1 98.94 88 ALA A N 1
ATOM 669 C CA . ALA A 1 88 ? 3.027 -15.602 -7.332 1 98.94 88 ALA A CA 1
ATOM 670 C C . ALA A 1 88 ? 3.189 -14.117 -7.621 1 98.94 88 ALA A C 1
ATOM 672 O O . ALA A 1 88 ? 3.301 -13.703 -8.781 1 98.94 88 ALA A O 1
ATOM 673 N N . LEU A 1 89 ? 3.096 -13.328 -6.613 1 98.94 89 LEU A N 1
ATOM 674 C CA . LEU A 1 89 ? 3.318 -11.891 -6.695 1 98.94 89 LEU A CA 1
ATOM 675 C C . LEU A 1 89 ? 4.727 -11.531 -6.23 1 98.94 89 LEU A C 1
ATOM 677 O O . LEU A 1 89 ? 5.094 -11.805 -5.086 1 98.94 89 LEU A O 1
ATOM 681 N N . LEU A 1 90 ? 5.566 -11 -7.117 1 98.94 90 LEU A N 1
ATOM 682 C CA . LEU A 1 90 ? 6.922 -10.562 -6.801 1 98.94 90 LEU A CA 1
ATOM 683 C C . LEU A 1 90 ? 7.008 -9.047 -6.754 1 98.94 90 LEU A C 1
ATOM 685 O O . LEU A 1 90 ? 6.52 -8.359 -7.656 1 98.94 90 LEU A O 1
ATOM 689 N N . PHE A 1 91 ? 7.648 -8.539 -5.711 1 98.81 91 PHE A N 1
ATOM 690 C CA . PHE A 1 91 ? 7.68 -7.098 -5.531 1 98.81 91 PHE A CA 1
ATOM 691 C C . PHE A 1 91 ? 8.82 -6.691 -4.602 1 98.81 91 PHE A C 1
ATOM 693 O O . PHE A 1 91 ? 9.227 -7.469 -3.736 1 98.81 91 PHE A O 1
ATOM 700 N N . PRO A 1 92 ? 9.336 -5.488 -4.824 1 98.44 92 PRO A N 1
ATOM 701 C CA . PRO A 1 92 ? 10.203 -4.91 -3.795 1 98.44 92 PRO A CA 1
ATOM 702 C C . PRO A 1 92 ? 9.43 -4.473 -2.551 1 98.44 92 PRO A C 1
ATOM 704 O O . PRO A 1 92 ? 8.242 -4.137 -2.641 1 98.44 92 PRO A O 1
ATOM 707 N N . VAL A 1 93 ? 10.102 -4.52 -1.448 1 98.19 93 VAL A N 1
ATOM 708 C CA . VAL A 1 93 ? 9.477 -3.986 -0.24 1 98.19 93 VAL A CA 1
ATOM 709 C C . VAL A 1 93 ? 9.75 -2.488 -0.135 1 98.19 93 VAL A C 1
ATOM 711 O O . VAL A 1 93 ? 10.906 -2.061 -0.082 1 98.19 93 VAL A O 1
ATOM 714 N N . TYR A 1 94 ? 8.719 -1.698 -0.206 1 98.06 94 TYR A N 1
ATOM 715 C CA . TYR A 1 94 ? 8.789 -0.257 0.001 1 98.06 94 TYR A CA 1
ATOM 716 C C . TYR A 1 94 ? 8.102 0.142 1.304 1 98.06 94 TYR A C 1
ATOM 718 O O . TYR A 1 94 ? 6.945 -0.203 1.534 1 98.06 94 TYR A O 1
ATOM 726 N N . TRP A 1 95 ? 8.906 0.824 2.117 1 97.62 95 TRP A N 1
ATOM 727 C CA . TRP A 1 95 ? 8.383 1.262 3.408 1 97.62 95 TRP A CA 1
ATOM 728 C C . TRP A 1 95 ? 7.723 0.105 4.148 1 97.62 95 TRP A C 1
ATOM 730 O O . TRP A 1 95 ? 6.586 0.226 4.613 1 97.62 95 TRP A O 1
ATOM 740 N N . TRP A 1 96 ? 8.422 -1.058 4.098 1 96.69 96 TRP A N 1
ATOM 741 C CA . TRP A 1 96 ? 8.172 -2.23 4.926 1 96.69 96 TRP A CA 1
ATOM 742 C C . TRP A 1 96 ? 6.922 -2.971 4.457 1 96.69 96 TRP A C 1
ATOM 744 O O . TRP A 1 96 ? 6.391 -3.826 5.172 1 96.69 96 TRP A O 1
ATOM 754 N N . SER A 1 97 ? 6.441 -2.662 3.279 1 97 97 SER A N 1
ATOM 755 C CA . SER A 1 97 ? 5.23 -3.301 2.773 1 97 97 SER A CA 1
ATOM 756 C C . SER A 1 97 ? 5.23 -3.355 1.249 1 97 97 SER A C 1
ATOM 758 O O . SER A 1 97 ? 6.277 -3.184 0.616 1 97 97 SER A O 1
ATOM 760 N N . LEU A 1 98 ? 4.051 -3.713 0.651 1 98.44 98 LEU A N 1
ATOM 761 C CA . LEU A 1 98 ? 3.842 -3.717 -0.793 1 98.44 98 LEU A CA 1
ATOM 762 C C . LEU A 1 98 ? 4.062 -2.326 -1.378 1 98.44 98 LEU A C 1
ATOM 764 O O . LEU A 1 98 ? 3.662 -1.326 -0.779 1 98.44 98 LEU A O 1
ATOM 768 N N . PRO A 1 99 ? 4.734 -2.316 -2.557 1 98.75 99 PRO A N 1
ATOM 769 C CA . PRO A 1 99 ? 4.668 -1.044 -3.279 1 98.75 99 PRO A CA 1
ATOM 770 C C . PRO A 1 99 ? 3.262 -0.725 -3.781 1 98.75 99 PRO A C 1
ATOM 772 O O . PRO A 1 99 ? 2.434 -1.627 -3.924 1 98.75 99 PRO A O 1
ATOM 775 N N . ALA A 1 100 ? 3.012 0.478 -4.082 1 98.88 100 ALA A N 1
ATOM 776 C CA . ALA A 1 100 ? 1.673 0.936 -4.441 1 98.88 100 ALA A CA 1
ATOM 777 C C . ALA A 1 100 ? 1.113 0.128 -5.609 1 98.88 100 ALA A C 1
ATOM 779 O O . ALA A 1 100 ? -0.076 -0.198 -5.633 1 98.88 100 ALA A O 1
ATOM 780 N N . LEU A 1 101 ? 1.959 -0.131 -6.566 1 98.88 101 LEU A N 1
ATOM 781 C CA . LEU A 1 101 ? 1.5 -0.851 -7.75 1 98.88 101 LEU A CA 1
ATOM 782 C C . LEU A 1 101 ? 0.991 -2.24 -7.379 1 98.88 101 LEU A C 1
ATOM 784 O O . LEU A 1 101 ? -0.111 -2.629 -7.773 1 98.88 101 LEU A O 1
ATOM 788 N N . ALA A 1 102 ? 1.746 -2.965 -6.598 1 98.88 102 ALA A N 1
ATOM 789 C CA . ALA A 1 102 ? 1.326 -4.289 -6.141 1 98.88 102 ALA A CA 1
ATOM 790 C C . ALA A 1 102 ? 0.113 -4.191 -5.223 1 98.88 102 ALA A C 1
ATOM 792 O O . ALA A 1 102 ? -0.797 -5.023 -5.297 1 98.88 102 ALA A O 1
ATOM 793 N N . LYS A 1 103 ? 0.109 -3.186 -4.324 1 98.88 103 LYS A N 1
ATOM 794 C CA . LYS A 1 103 ? -1.031 -2.992 -3.432 1 98.88 103 LYS A CA 1
ATOM 795 C C . LYS A 1 103 ? -2.309 -2.723 -4.223 1 98.88 103 LYS A C 1
ATOM 797 O O . LYS A 1 103 ? -3.379 -3.221 -3.873 1 98.88 103 LYS A O 1
ATOM 802 N N . GLY A 1 104 ? -2.186 -1.898 -5.207 1 98.88 104 GLY A N 1
ATOM 803 C CA . GLY A 1 104 ? -3.342 -1.601 -6.035 1 98.88 104 GLY A CA 1
ATOM 804 C C . GLY A 1 104 ? -3.859 -2.809 -6.793 1 98.88 104 GLY A C 1
ATOM 805 O O . GLY A 1 104 ? -5.066 -2.943 -7.008 1 98.88 104 GLY A O 1
ATOM 806 N N . TRP A 1 105 ? -2.916 -3.66 -7.25 1 98.94 105 TRP A N 1
ATOM 807 C CA . TRP A 1 105 ? -3.322 -4.906 -7.891 1 98.94 105 TRP A CA 1
ATOM 808 C C . TRP A 1 105 ? -4.199 -5.738 -6.961 1 98.94 105 TRP A C 1
ATOM 810 O O . TRP A 1 105 ? -5.246 -6.242 -7.375 1 98.94 105 TRP A O 1
ATOM 820 N N . ILE A 1 106 ? -3.812 -5.809 -5.711 1 98.81 106 ILE A N 1
ATOM 821 C CA . ILE A 1 106 ? -4.613 -6.527 -4.723 1 98.81 106 ILE A CA 1
ATOM 822 C C . ILE A 1 106 ? -5.922 -5.777 -4.477 1 98.81 106 ILE A C 1
ATOM 824 O O . ILE A 1 106 ? -7 -6.371 -4.527 1 98.81 106 ILE A O 1
ATOM 828 N N . ASP A 1 107 ? -5.859 -4.449 -4.266 1 98.75 107 ASP A N 1
ATOM 829 C CA . ASP A 1 107 ? -7.027 -3.637 -3.926 1 98.75 107 ASP A CA 1
ATOM 830 C C . ASP A 1 107 ? -8.125 -3.785 -4.977 1 98.75 107 ASP A C 1
ATOM 832 O O . ASP A 1 107 ? -9.305 -3.855 -4.641 1 98.75 107 ASP A O 1
ATOM 836 N N . ARG A 1 108 ? -7.73 -3.818 -6.227 1 98.88 108 ARG A N 1
ATOM 837 C CA . ARG A 1 108 ? -8.711 -3.758 -7.309 1 98.88 108 ARG A CA 1
ATOM 838 C C . ARG A 1 108 ? -9.094 -5.156 -7.781 1 98.88 108 ARG A C 1
ATOM 840 O O . ARG A 1 108 ? -10.273 -5.438 -8.016 1 98.88 108 ARG A O 1
ATOM 847 N N . VAL A 1 109 ? -8.156 -6.059 -7.91 1 98.88 109 VAL A N 1
ATOM 848 C CA . VAL A 1 109 ? -8.367 -7.344 -8.562 1 98.88 109 VAL A CA 1
ATOM 849 C C . VAL A 1 109 ? -9.062 -8.305 -7.594 1 98.88 109 VAL A C 1
ATOM 851 O O . VAL A 1 109 ? -9.93 -9.078 -8 1 98.88 109 VAL A O 1
ATOM 854 N N . PHE A 1 110 ? -8.688 -8.266 -6.309 1 98.62 110 PHE A N 1
ATOM 855 C CA . PHE A 1 110 ? -9.328 -9.117 -5.312 1 98.62 110 PHE A CA 1
ATOM 856 C C . PHE A 1 110 ? -10.664 -8.523 -4.875 1 98.62 110 PHE A C 1
ATOM 858 O O . PHE A 1 110 ? -10.836 -8.148 -3.715 1 98.62 110 PHE A O 1
ATOM 865 N N . SER A 1 111 ? -11.594 -8.508 -5.777 1 98.44 111 SER A N 1
ATOM 866 C CA . SER A 1 111 ? -12.875 -7.828 -5.582 1 98.44 111 SER A CA 1
ATOM 867 C C . SER A 1 111 ? -13.883 -8.742 -4.898 1 98.44 111 SER A C 1
ATOM 869 O O . SER A 1 111 ? -13.75 -9.961 -4.938 1 98.44 111 SER A O 1
ATOM 871 N N . ARG A 1 112 ? -14.883 -8.156 -4.277 1 97.44 112 ARG A N 1
ATOM 872 C CA . ARG A 1 112 ? -16 -8.867 -3.66 1 97.44 112 ARG A CA 1
ATOM 873 C C . ARG A 1 112 ? -16.766 -9.688 -4.695 1 97.44 112 ARG A C 1
ATOM 875 O O . ARG A 1 112 ? -16.938 -9.25 -5.832 1 97.44 112 ARG A O 1
ATOM 882 N N . ARG A 1 113 ? -17.172 -10.859 -4.332 1 97.62 113 ARG A N 1
ATOM 883 C CA . ARG A 1 113 ? -17.922 -11.828 -5.141 1 97.62 113 ARG A CA 1
ATOM 884 C C . ARG A 1 113 ? -17 -12.523 -6.141 1 97.62 113 ARG A C 1
ATOM 886 O O . ARG A 1 113 ? -17.469 -13.266 -7.008 1 97.62 113 ARG A O 1
ATOM 893 N N . TRP A 1 114 ? -15.75 -12.211 -6.141 1 98.25 114 TRP A N 1
ATOM 894 C CA . TRP A 1 114 ? -14.773 -12.938 -6.941 1 98.25 114 TRP A CA 1
ATOM 895 C C . TRP A 1 114 ? -13.664 -13.508 -6.062 1 98.25 114 TRP A C 1
ATOM 897 O O . TRP A 1 114 ? -13.461 -14.719 -6.016 1 98.25 114 TRP A O 1
ATOM 907 N N . ALA A 1 115 ? -13.023 -12.641 -5.336 1 98 115 ALA A N 1
ATOM 908 C CA . ALA A 1 115 ? -11.938 -13.102 -4.473 1 98 115 ALA A CA 1
ATOM 909 C C . ALA A 1 115 ? -12.477 -13.602 -3.135 1 98 115 ALA A C 1
ATOM 911 O O . ALA A 1 115 ? -11.836 -14.422 -2.471 1 98 115 ALA A O 1
ATOM 912 N N . TYR A 1 116 ? -13.562 -13.094 -2.68 1 97.19 116 TYR A N 1
ATOM 913 C CA . TYR A 1 116 ? -14.227 -13.484 -1.438 1 97.19 116 TYR A CA 1
ATOM 914 C C . TYR A 1 116 ? -15.734 -13.352 -1.565 1 97.19 116 TYR A C 1
ATOM 916 O O . TYR A 1 116 ? -16.234 -12.602 -2.408 1 97.19 116 TYR A O 1
ATOM 924 N N . GLU A 1 117 ? -16.469 -14.141 -0.812 1 96.88 117 GLU A N 1
ATOM 925 C CA . GLU A 1 117 ? -17.938 -14.203 -0.884 1 96.88 117 GLU A CA 1
ATOM 926 C C . GLU A 1 117 ? -18.406 -14.547 -2.295 1 96.88 117 GLU A C 1
ATOM 928 O O . GLU A 1 117 ? -19.375 -13.969 -2.789 1 96.88 117 GLU A O 1
ATOM 933 N N . ASN A 1 118 ? -17.625 -15.289 -2.982 1 95.62 118 ASN A N 1
ATOM 934 C CA . ASN A 1 118 ? -17.922 -15.727 -4.34 1 95.62 118 ASN A CA 1
ATOM 935 C C . ASN A 1 118 ? -18.922 -16.875 -4.344 1 95.62 118 ASN A C 1
ATOM 937 O O . ASN A 1 118 ? -18.594 -18 -3.969 1 95.62 118 ASN A O 1
ATOM 941 N N . PRO A 1 119 ? -20.094 -16.625 -4.77 1 94.12 119 PRO A N 1
ATOM 942 C CA . PRO A 1 119 ? -21.109 -17.688 -4.738 1 94.12 119 PRO A CA 1
ATOM 943 C C . PRO A 1 119 ? -20.875 -18.75 -5.801 1 94.12 119 PRO A C 1
ATOM 945 O O . PRO A 1 119 ? -21.484 -19.828 -5.742 1 94.12 119 PRO A O 1
ATOM 948 N N . ALA A 1 120 ? -20.016 -18.469 -6.727 1 92.81 120 ALA A N 1
ATOM 949 C CA . ALA A 1 120 ? -19.797 -19.375 -7.848 1 92.81 120 ALA A CA 1
ATOM 950 C C . ALA A 1 120 ? -18.828 -20.5 -7.469 1 92.81 120 ALA A C 1
ATOM 952 O O . ALA A 1 120 ? -18.641 -21.453 -8.227 1 92.81 120 ALA A O 1
ATOM 953 N N . THR A 1 121 ? -18.234 -20.344 -6.379 1 91.75 121 THR A N 1
ATOM 954 C CA . THR A 1 121 ? -17.234 -21.344 -5.957 1 91.75 121 THR A CA 1
ATOM 955 C C . THR A 1 121 ? -17.594 -21.906 -4.582 1 91.75 121 THR A C 1
ATOM 957 O O . THR A 1 121 ? -18.188 -21.203 -3.754 1 91.75 121 THR A O 1
ATOM 960 N N . GLU A 1 122 ? -17.234 -23.062 -4.293 1 89.06 122 GLU A N 1
ATOM 961 C CA . GLU A 1 122 ? -17.5 -23.688 -3.006 1 89.06 122 GLU A CA 1
ATOM 962 C C . GLU A 1 122 ? -16.688 -23.031 -1.894 1 89.06 122 GLU A C 1
ATOM 964 O O . GLU A 1 122 ? -17.188 -22.844 -0.782 1 89.06 122 GLU A O 1
ATOM 969 N N . SER A 1 123 ? -15.461 -22.703 -2.211 1 88.12 123 SER A N 1
ATOM 970 C CA . SER A 1 123 ? -14.578 -22.094 -1.225 1 88.12 123 SER A CA 1
ATOM 971 C C . SER A 1 123 ? -14.961 -20.641 -0.96 1 88.12 123 SER A C 1
ATOM 973 O O . SER A 1 123 ? -14.523 -20.047 0.027 1 88.12 123 SER A O 1
ATOM 975 N N . GLY A 1 124 ? -15.695 -20.047 -1.825 1 93.56 124 GLY A N 1
ATOM 976 C CA . GLY A 1 124 ? -16 -18.625 -1.741 1 93.56 124 GLY A CA 1
ATOM 977 C C . GLY A 1 124 ? -14.922 -17.75 -2.33 1 93.56 124 GLY A C 1
ATOM 978 O O . GLY A 1 124 ? -14.961 -16.531 -2.168 1 93.56 124 GLY A O 1
ATOM 979 N N . SER A 1 125 ? -13.906 -18.344 -3.021 1 96 125 SER A N 1
ATOM 980 C CA . SER A 1 125 ? -12.805 -17.609 -3.629 1 96 125 SER A CA 1
ATOM 981 C C . SER A 1 125 ? -12.5 -18.125 -5.031 1 96 125 SER A C 1
ATOM 983 O O . SER A 1 125 ? -12.539 -19.328 -5.277 1 96 125 SER A O 1
ATOM 985 N N . ALA A 1 126 ? -12.219 -17.141 -5.949 1 95.06 126 ALA A N 1
ATOM 986 C CA . ALA A 1 126 ? -11.789 -17.531 -7.285 1 95.06 126 ALA A CA 1
ATOM 987 C C . ALA A 1 126 ? -10.297 -17.859 -7.305 1 95.06 126 ALA A C 1
ATOM 989 O O . ALA A 1 126 ? -9.781 -18.375 -8.305 1 95.06 126 ALA A O 1
ATOM 990 N N . VAL A 1 127 ? -9.57 -17.547 -6.207 1 95.06 127 VAL A N 1
ATOM 991 C CA . VAL A 1 127 ? -8.125 -17.734 -6.109 1 95.06 127 VAL A CA 1
ATOM 992 C C . VAL A 1 127 ? -7.82 -18.969 -5.262 1 95.06 127 VAL A C 1
ATOM 994 O O . VAL A 1 127 ? -8.281 -19.078 -4.125 1 95.06 127 VAL A O 1
ATOM 997 N N . ASP A 1 128 ? -7.047 -19.875 -5.777 1 91.38 128 ASP A N 1
ATOM 998 C CA . ASP A 1 128 ? -6.801 -21.125 -5.07 1 91.38 128 ASP A CA 1
ATOM 999 C C . ASP A 1 128 ? -5.43 -21.109 -4.398 1 91.38 128 ASP A C 1
ATOM 1001 O O . ASP A 1 128 ? -5.266 -21.656 -3.299 1 91.38 128 ASP A O 1
ATOM 1005 N N . GLU A 1 129 ? -4.461 -20.578 -5.094 1 96.12 129 GLU A N 1
ATOM 1006 C CA . GLU A 1 129 ? -3.1 -20.594 -4.57 1 96.12 129 GLU A CA 1
ATOM 1007 C C . GLU A 1 129 ? -2.359 -19.297 -4.883 1 96.12 129 GLU A C 1
ATOM 1009 O O . GLU A 1 129 ? -2.244 -18.922 -6.047 1 96.12 129 GLU A O 1
ATOM 1014 N N . LEU A 1 130 ? -1.873 -18.625 -3.826 1 98.06 130 LEU A N 1
ATOM 1015 C CA . LEU A 1 130 ? -1.241 -17.312 -3.93 1 98.06 130 LEU A CA 1
ATOM 1016 C C . LEU A 1 130 ? 0.046 -17.266 -3.113 1 98.06 130 LEU A C 1
ATOM 1018 O O . LEU A 1 130 ? 0.036 -17.562 -1.914 1 98.06 130 LEU A O 1
ATOM 1022 N N . HIS A 1 131 ? 1.138 -16.938 -3.717 1 98.69 131 HIS A N 1
ATOM 1023 C CA . HIS A 1 131 ? 2.439 -16.859 -3.064 1 98.69 131 HIS A CA 1
ATOM 1024 C C . HIS A 1 131 ? 3.041 -15.461 -3.215 1 98.69 131 HI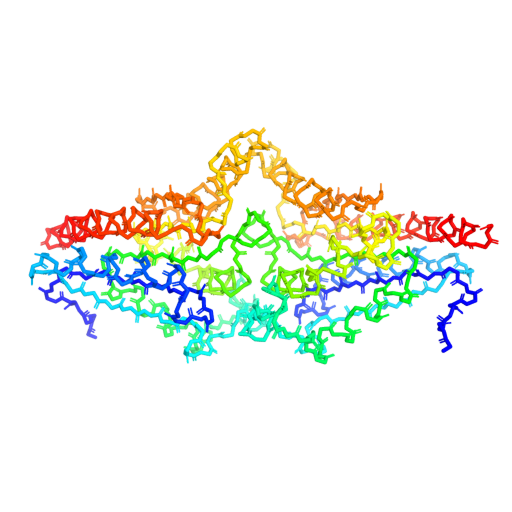S A C 1
ATOM 1026 O O . HIS A 1 131 ? 2.979 -14.867 -4.293 1 98.69 131 HIS A O 1
ATOM 1032 N N . PHE A 1 132 ? 3.57 -14.977 -2.092 1 98.81 132 PHE A N 1
ATOM 1033 C CA . PHE A 1 132 ? 4.207 -13.664 -2.078 1 98.81 132 PHE A CA 1
ATOM 1034 C C . PHE A 1 132 ? 5.723 -13.797 -2.01 1 98.81 132 PHE A C 1
ATOM 1036 O O . PHE A 1 132 ? 6.25 -14.5 -1.144 1 98.81 132 PHE A O 1
ATOM 1043 N N . LEU A 1 133 ? 6.406 -13.211 -2.922 1 98.81 133 LEU A N 1
ATOM 1044 C CA . LEU A 1 133 ? 7.859 -13.102 -2.891 1 98.81 133 LEU A CA 1
ATOM 1045 C C . LEU A 1 133 ? 8.297 -11.648 -2.717 1 98.81 133 LEU A C 1
ATOM 1047 O O . LEU A 1 133 ? 8.25 -10.867 -3.666 1 98.81 133 LEU A O 1
ATOM 1051 N N . ALA A 1 134 ? 8.695 -11.352 -1.528 1 98.75 134 ALA A N 1
ATOM 1052 C CA . ALA A 1 134 ? 9.062 -9.992 -1.144 1 98.75 134 ALA A CA 1
ATOM 1053 C C . ALA A 1 134 ? 10.578 -9.797 -1.201 1 98.75 134 ALA A C 1
ATOM 1055 O O . ALA A 1 134 ? 11.32 -10.484 -0.498 1 98.75 134 ALA A O 1
ATOM 1056 N N . ILE A 1 135 ? 10.992 -8.891 -2.01 1 98.38 135 ILE A N 1
ATOM 1057 C CA . ILE A 1 135 ? 12.422 -8.617 -2.17 1 98.38 135 ILE A CA 1
ATOM 1058 C C . ILE A 1 135 ? 12.805 -7.398 -1.337 1 98.38 135 ILE A C 1
ATOM 1060 O O . ILE A 1 135 ? 12.461 -6.266 -1.686 1 98.38 135 ILE A O 1
ATOM 1064 N N . ALA A 1 136 ? 13.555 -7.648 -0.294 1 97.38 136 ALA A N 1
ATOM 1065 C CA . ALA A 1 136 ? 13.891 -6.617 0.682 1 97.38 136 ALA A CA 1
ATOM 1066 C C . ALA A 1 136 ? 15.297 -6.074 0.444 1 97.38 136 ALA A C 1
ATOM 1068 O O . ALA A 1 136 ? 16.219 -6.836 0.159 1 97.38 136 ALA A O 1
ATOM 1069 N N . GLY A 1 137 ? 15.445 -4.801 0.595 1 94.44 137 GLY A N 1
ATOM 1070 C CA . GLY A 1 137 ? 16.734 -4.172 0.389 1 94.44 137 GLY A CA 1
ATOM 1071 C C . GLY A 1 137 ? 17.719 -4.438 1.516 1 94.44 137 GLY A C 1
ATOM 1072 O O . GLY A 1 137 ? 18.891 -4.719 1.271 1 94.44 137 GLY A O 1
ATOM 1073 N N . VAL A 1 138 ? 17.203 -4.473 2.703 1 92 138 VAL A N 1
ATOM 1074 C CA . VAL A 1 138 ? 18.078 -4.598 3.867 1 92 138 VAL A CA 1
ATOM 1075 C C . VAL A 1 138 ? 18.078 -6.039 4.363 1 92 138 VAL A C 1
ATOM 1077 O O . VAL A 1 138 ? 17.359 -6.887 3.824 1 92 138 VAL A O 1
ATOM 1080 N N . GLY A 1 139 ? 18.844 -6.285 5.375 1 92.44 139 GLY A N 1
ATOM 1081 C CA . GLY A 1 139 ? 19.047 -7.641 5.848 1 92.44 139 GLY A CA 1
ATOM 1082 C C . GLY A 1 139 ? 17.922 -8.148 6.727 1 92.44 139 GLY A C 1
ATOM 1083 O O . GLY A 1 139 ? 17.094 -7.363 7.199 1 92.44 139 GLY A O 1
ATOM 1084 N N . GLU A 1 140 ? 17.953 -9.422 6.941 1 93.62 140 GLU A N 1
ATOM 1085 C CA . GLU A 1 140 ? 16.922 -10.141 7.699 1 93.62 140 GLU A CA 1
ATOM 1086 C C . GLU A 1 140 ? 16.828 -9.617 9.133 1 93.62 140 GLU A C 1
ATOM 1088 O O . GLU A 1 140 ? 15.742 -9.523 9.695 1 93.62 140 GLU A O 1
ATOM 1093 N N . GLY A 1 141 ? 17.938 -9.312 9.68 1 93.69 141 GLY A N 1
ATOM 1094 C CA . GLY A 1 141 ? 17.984 -8.883 11.07 1 93.69 141 GLY A CA 1
ATOM 1095 C C . GLY A 1 141 ? 17.094 -7.68 11.344 1 93.69 141 GLY A C 1
ATOM 1096 O O . GLY A 1 141 ? 16.422 -7.625 12.383 1 93.69 141 GLY A O 1
ATOM 1097 N N . THR A 1 142 ? 17.062 -6.727 10.469 1 91.31 142 THR A N 1
ATOM 1098 C CA . THR A 1 142 ? 16.234 -5.531 10.625 1 91.31 142 THR A CA 1
ATOM 1099 C C . THR A 1 142 ? 14.75 -5.891 10.664 1 91.31 142 THR A C 1
ATOM 1101 O O . THR A 1 142 ? 14.008 -5.375 11.5 1 91.31 142 THR A O 1
ATOM 1104 N N . TYR A 1 143 ? 14.297 -6.785 9.844 1 93.62 143 TYR A N 1
ATOM 1105 C CA . TYR A 1 143 ? 12.906 -7.207 9.766 1 93.62 143 TYR A CA 1
ATOM 1106 C C . TYR A 1 143 ? 12.492 -7.973 11.023 1 93.62 143 TYR A C 1
ATOM 1108 O O . TYR A 1 143 ? 11.398 -7.766 11.555 1 93.62 143 TYR A O 1
ATOM 1116 N N . GLU A 1 144 ? 13.383 -8.797 11.484 1 92.5 144 GLU A N 1
ATOM 1117 C CA . GLU A 1 144 ? 13.086 -9.625 12.648 1 92.5 144 GLU A CA 1
ATOM 1118 C C . GLU A 1 144 ? 13.055 -8.789 13.93 1 92.5 144 GLU A C 1
ATOM 1120 O O . GLU A 1 144 ? 12.148 -8.93 14.75 1 92.5 144 GLU A O 1
ATOM 1125 N N . ARG A 1 145 ? 13.992 -7.879 14.094 1 91.31 145 ARG A N 1
ATOM 1126 C CA . ARG A 1 145 ? 14.133 -7.102 15.32 1 91.31 145 ARG A CA 1
ATOM 1127 C C . ARG A 1 145 ? 12.969 -6.133 15.492 1 91.31 145 ARG A C 1
ATOM 1129 O O . ARG A 1 145 ? 12.477 -5.934 16.609 1 91.31 145 ARG A O 1
ATOM 1136 N N . ARG A 1 146 ? 12.453 -5.715 14.414 1 91.94 146 ARG A N 1
ATOM 1137 C CA . ARG A 1 146 ? 11.445 -4.66 14.5 1 91.94 146 ARG A CA 1
ATOM 1138 C C . ARG A 1 146 ? 10.039 -5.227 14.328 1 91.94 146 ARG A C 1
ATOM 1140 O O . ARG A 1 146 ? 9.055 -4.531 14.57 1 91.94 146 ARG A O 1
ATOM 1147 N N . GLY A 1 147 ? 9.961 -6.52 13.828 1 95.12 147 GLY A N 1
ATOM 1148 C CA . GLY A 1 147 ? 8.664 -7.168 13.695 1 95.12 147 GLY A CA 1
ATOM 1149 C C . GLY A 1 147 ? 8.016 -6.934 12.344 1 95.12 147 GLY A C 1
ATOM 1150 O O . GLY A 1 147 ? 6.82 -7.168 12.18 1 95.12 147 GLY A O 1
ATOM 1151 N N . TYR A 1 148 ? 8.75 -6.465 11.43 1 95.62 148 TYR A N 1
ATOM 1152 C CA . TYR A 1 148 ? 8.211 -6.156 10.109 1 95.62 148 TYR A CA 1
ATOM 1153 C C . TYR A 1 148 ? 7.797 -7.43 9.375 1 95.62 148 TYR A C 1
ATOM 1155 O O . TYR A 1 148 ? 6.812 -7.438 8.641 1 95.62 148 TYR A O 1
ATOM 1163 N N . ARG A 1 149 ? 8.562 -8.477 9.555 1 96 149 ARG A N 1
ATOM 1164 C CA . ARG A 1 149 ? 8.219 -9.75 8.93 1 96 149 ARG A CA 1
ATOM 1165 C C . ARG A 1 149 ? 6.867 -10.25 9.43 1 96 149 ARG A C 1
ATOM 1167 O O . ARG A 1 149 ? 6.02 -10.656 8.633 1 96 149 ARG A O 1
ATOM 1174 N N . GLU A 1 150 ? 6.684 -10.211 10.703 1 96.19 150 GLU A N 1
ATOM 1175 C CA . GLU A 1 150 ? 5.426 -10.648 11.297 1 96.19 150 GLU A CA 1
ATOM 1176 C C . GLU A 1 150 ? 4.258 -9.789 10.82 1 96.19 150 GLU A C 1
ATOM 1178 O O . GLU A 1 150 ? 3.164 -10.297 10.578 1 96.19 150 GLU A O 1
ATOM 1183 N N . ALA A 1 151 ? 4.484 -8.5 10.75 1 96.69 151 ALA A N 1
ATOM 1184 C CA . ALA A 1 151 ? 3.443 -7.598 10.273 1 96.69 151 ALA A CA 1
ATOM 1185 C C . ALA A 1 151 ? 3.053 -7.922 8.836 1 96.69 151 ALA A C 1
ATOM 1187 O O . ALA A 1 151 ? 1.87 -7.91 8.492 1 96.69 151 ALA A O 1
ATOM 1188 N N . ALA A 1 152 ? 4.051 -8.234 8.055 1 96.88 152 ALA A N 1
ATOM 1189 C CA . ALA A 1 152 ? 3.793 -8.602 6.664 1 96.88 152 ALA A CA 1
ATOM 1190 C C . ALA A 1 152 ? 3.031 -9.914 6.574 1 96.88 152 ALA A C 1
ATOM 1192 O O . ALA A 1 152 ? 2.096 -10.047 5.781 1 96.88 152 ALA A O 1
ATOM 1193 N N . GLU A 1 153 ? 3.422 -10.867 7.355 1 96.62 153 GLU A N 1
ATOM 1194 C CA . GLU A 1 153 ? 2.717 -12.141 7.414 1 96.62 153 GLU A CA 1
ATOM 1195 C C . GLU A 1 153 ? 1.252 -11.945 7.793 1 96.62 153 GLU A C 1
ATOM 1197 O O . GLU A 1 153 ? 0.362 -12.539 7.184 1 96.62 153 GLU A O 1
ATOM 1202 N N . LEU A 1 154 ? 1.097 -11.141 8.766 1 96.44 154 LEU A N 1
ATOM 1203 C CA . LEU A 1 154 ? -0.253 -10.875 9.25 1 96.44 154 LEU A CA 1
ATOM 1204 C C . LEU A 1 154 ? -1.108 -10.25 8.148 1 96.44 154 LEU A C 1
ATOM 1206 O O . LEU A 1 154 ? -2.23 -10.703 7.902 1 96.44 154 LEU A O 1
ATOM 1210 N N . GLN A 1 155 ? -0.617 -9.312 7.465 1 96.62 155 GLN A N 1
ATOM 1211 C CA . GLN A 1 155 ? -1.396 -8.633 6.438 1 96.62 155 GLN A CA 1
ATOM 1212 C C . GLN A 1 155 ? -1.598 -9.531 5.219 1 96.62 155 GLN A C 1
ATOM 1214 O O . GLN A 1 155 ? -2.725 -9.703 4.75 1 96.62 155 GLN A O 1
ATOM 1219 N N . LEU A 1 156 ? -0.546 -10.148 4.707 1 97.75 156 LEU A N 1
ATOM 1220 C CA . LEU A 1 156 ? -0.59 -10.82 3.412 1 97.75 156 LEU A CA 1
ATOM 1221 C C . LEU A 1 156 ? -1.185 -12.219 3.541 1 97.75 156 LEU A C 1
ATOM 1223 O O . LEU A 1 156 ? -2.168 -12.539 2.871 1 97.75 156 LEU A O 1
ATOM 1227 N N . ARG A 1 157 ? -0.663 -12.992 4.398 1 97.06 157 ARG A N 1
ATOM 1228 C CA . ARG A 1 157 ? -1.127 -14.375 4.496 1 97.06 157 ARG A CA 1
ATOM 1229 C C . ARG A 1 157 ? -2.441 -14.461 5.266 1 97.06 157 ARG A C 1
ATOM 1231 O O . ARG A 1 157 ? -3.408 -15.055 4.785 1 97.06 157 ARG A O 1
ATOM 1238 N N . HIS A 1 158 ? -2.533 -13.82 6.359 1 95.81 158 HIS A N 1
ATOM 1239 C CA . HIS A 1 158 ? -3.754 -13.922 7.148 1 95.81 158 HIS A CA 1
ATOM 1240 C C . HIS A 1 158 ? -4.801 -12.914 6.68 1 95.81 158 HIS A C 1
ATOM 1242 O O . HIS A 1 158 ? -5.969 -13.266 6.5 1 95.81 158 HIS A O 1
ATOM 1248 N N . GLY A 1 159 ? -4.352 -11.727 6.469 1 96.88 159 GLY A N 1
ATOM 1249 C CA . GLY A 1 159 ? -5.285 -10.656 6.152 1 96.88 159 GLY A CA 1
ATOM 1250 C C . GLY A 1 159 ? -5.879 -10.773 4.762 1 96.88 159 GLY A C 1
ATOM 1251 O O . GLY A 1 159 ? -7.078 -10.555 4.57 1 96.88 159 GLY A O 1
ATOM 1252 N N . ILE A 1 160 ? -5.078 -11.117 3.793 1 97.56 160 ILE A N 1
ATOM 1253 C CA . ILE A 1 160 ? -5.535 -11.156 2.408 1 97.56 160 ILE A CA 1
ATOM 1254 C C . ILE A 1 160 ? -5.883 -12.586 2.018 1 97.56 160 ILE A C 1
ATOM 1256 O O . ILE A 1 160 ? -7.035 -12.883 1.682 1 97.56 160 ILE A O 1
ATOM 1260 N N . ALA A 1 161 ? -4.934 -13.5 2.119 1 97.81 161 ALA A N 1
ATOM 1261 C CA . ALA A 1 161 ? -5.168 -14.875 1.699 1 97.81 161 ALA A CA 1
ATOM 1262 C C . ALA A 1 161 ? -6.172 -15.57 2.619 1 97.81 161 ALA A C 1
ATOM 1264 O O . ALA A 1 161 ? -7.09 -16.234 2.148 1 97.81 161 ALA A O 1
ATOM 1265 N N . GLY A 1 162 ? -6.016 -15.414 3.922 1 95.62 162 GLY A N 1
ATOM 1266 C CA . GLY A 1 162 ? -6.918 -16.031 4.883 1 95.62 162 GLY A CA 1
ATOM 1267 C C . GLY A 1 162 ? -8.352 -15.531 4.758 1 95.62 162 GLY A C 1
ATOM 1268 O O . GLY A 1 162 ? -9.289 -16.328 4.742 1 95.62 162 GLY A O 1
ATOM 1269 N N . TYR A 1 163 ? -8.492 -14.219 4.66 1 95.44 163 TYR A N 1
ATOM 1270 C CA . TYR A 1 163 ? -9.82 -13.641 4.508 1 95.44 163 TYR A CA 1
ATOM 1271 C C . TYR A 1 163 ? -10.492 -14.133 3.234 1 95.44 163 TYR A C 1
ATOM 1273 O O . TYR A 1 163 ? -11.703 -14.375 3.215 1 95.44 163 TYR A O 1
ATOM 1281 N N . SER A 1 164 ? -9.672 -14.281 2.168 1 96.94 164 SER A N 1
ATOM 1282 C CA . SER A 1 164 ? -10.188 -14.727 0.875 1 96.94 164 SER A CA 1
ATOM 1283 C C . SER A 1 164 ? -10.328 -16.234 0.825 1 96.94 164 SER A C 1
ATOM 1285 O O . SER A 1 164 ? -10.656 -16.812 -0.221 1 96.94 164 SER A O 1
ATOM 1287 N N . GLN A 1 165 ? -9.953 -16.906 1.913 1 95.75 165 GLN A N 1
ATOM 1288 C CA . GLN A 1 165 ? -10.07 -18.359 2.023 1 95.75 165 GLN A CA 1
ATOM 1289 C C . GLN A 1 165 ? -9.242 -19.062 0.953 1 95.75 165 GLN A C 1
ATOM 1291 O O . GLN A 1 165 ? -9.703 -20.016 0.326 1 95.75 165 GLN A O 1
ATOM 1296 N N . ILE A 1 166 ? -8.148 -18.469 0.679 1 95.25 166 ILE A N 1
ATOM 1297 C CA . ILE A 1 166 ? -7.188 -19.109 -0.209 1 95.25 166 ILE A CA 1
ATOM 1298 C C . ILE A 1 166 ? -6.504 -20.266 0.518 1 95.25 166 ILE A C 1
ATOM 1300 O O . ILE A 1 166 ? -5.828 -20.062 1.529 1 95.25 166 ILE A O 1
ATOM 1304 N N . ALA A 1 167 ? -6.645 -21.438 0.006 1 87.88 167 ALA A N 1
ATOM 1305 C CA . ALA A 1 167 ? -6.27 -22.672 0.692 1 87.88 167 ALA A CA 1
ATOM 1306 C C . ALA A 1 167 ? -4.766 -22.719 0.938 1 87.88 167 ALA A C 1
ATOM 1308 O O . ALA A 1 167 ? -4.316 -23.188 1.986 1 87.88 167 ALA A O 1
ATOM 1309 N N . THR A 1 168 ? -4.004 -22.266 -0.04 1 94.81 168 THR A N 1
ATOM 1310 C CA . THR A 1 168 ? -2.549 -22.344 0.061 1 94.81 168 THR A CA 1
ATOM 1311 C C . THR A 1 168 ? -1.918 -20.984 -0.254 1 94.81 168 THR A C 1
ATOM 1313 O O . THR A 1 168 ? -2.166 -20.406 -1.316 1 94.81 168 THR A O 1
ATOM 1316 N N . SER A 1 169 ? -1.167 -20.5 0.749 1 97.38 169 SER A N 1
ATOM 1317 C CA . SER A 1 169 ? -0.431 -19.266 0.564 1 97.38 169 SER A CA 1
ATOM 1318 C C . SER A 1 169 ? 0.887 -19.281 1.33 1 97.38 169 SER A C 1
ATOM 1320 O O . SER A 1 169 ? 1.004 -19.938 2.359 1 97.38 169 SER A O 1
ATOM 1322 N N . THR A 1 170 ? 1.896 -18.609 0.769 1 97.81 170 THR A N 1
ATOM 1323 C CA . THR A 1 170 ? 3.17 -18.438 1.458 1 97.81 170 THR A CA 1
ATOM 1324 C C . THR A 1 170 ? 3.693 -17.016 1.276 1 97.81 170 THR A C 1
ATOM 1326 O O . THR A 1 170 ? 3.258 -16.297 0.374 1 97.81 170 THR A O 1
ATOM 1329 N N . LEU A 1 171 ? 4.504 -16.594 2.174 1 98.25 171 LEU A N 1
ATOM 1330 C CA . LEU A 1 171 ? 5.289 -15.375 2.082 1 98.25 171 LEU A CA 1
ATOM 1331 C C . LEU A 1 171 ? 6.777 -15.664 2.246 1 98.25 171 LEU A C 1
ATOM 1333 O O . LEU A 1 171 ? 7.195 -16.219 3.264 1 98.25 171 LEU A O 1
ATOM 1337 N N . GLN A 1 172 ? 7.512 -15.383 1.232 1 98 172 GLN A N 1
ATOM 1338 C CA . GLN A 1 172 ? 8.961 -15.531 1.266 1 98 172 GLN A CA 1
ATOM 1339 C C . GLN A 1 172 ? 9.656 -14.18 1.101 1 98 172 GLN A C 1
ATOM 1341 O O . GLN A 1 172 ? 9.352 -13.43 0.169 1 98 172 GLN A O 1
ATOM 1346 N N . PHE A 1 173 ? 10.539 -13.898 2.016 1 98 173 PHE A N 1
ATOM 1347 C CA . PHE A 1 173 ? 11.398 -12.727 1.876 1 98 173 PHE A CA 1
ATOM 1348 C C . PHE A 1 173 ? 12.75 -13.109 1.286 1 98 173 PHE A C 1
ATOM 1350 O O . PHE A 1 173 ? 13.328 -14.133 1.662 1 98 173 PHE A O 1
ATOM 1357 N N . LEU A 1 174 ? 13.195 -12.422 0.342 1 98.06 174 LEU A N 1
ATOM 1358 C CA . LEU A 1 174 ? 14.57 -12.438 -0.129 1 98.06 174 LEU A CA 1
ATOM 1359 C C . LEU A 1 174 ? 15.289 -11.148 0.258 1 98.06 174 LEU A C 1
ATOM 1361 O O . LEU A 1 174 ? 14.93 -10.062 -0.216 1 98.06 174 LEU A O 1
ATOM 1365 N N . TYR A 1 175 ? 16.359 -11.25 1.107 1 96.75 175 TYR A N 1
ATOM 1366 C CA . TYR A 1 175 ? 16.906 -10.102 1.816 1 96.75 175 TYR A CA 1
ATOM 1367 C C . TYR A 1 175 ? 18.172 -9.594 1.129 1 96.75 175 TYR A C 1
ATOM 1369 O O . TYR A 1 175 ? 18.859 -10.352 0.43 1 96.75 175 TYR A O 1
ATOM 1377 N N . GLY A 1 176 ? 18.484 -8.352 1.392 1 94.19 176 GLY A N 1
ATOM 1378 C CA . GLY A 1 176 ? 19.781 -7.762 1.062 1 94.19 176 GLY A CA 1
ATOM 1379 C C . GLY A 1 176 ? 19.938 -7.477 -0.419 1 94.19 176 GLY A C 1
ATOM 1380 O O . GLY A 1 176 ? 21.016 -7.707 -0.987 1 94.19 176 GLY A O 1
ATOM 1381 N N . SER A 1 177 ? 18.875 -7.023 -1.037 1 92.25 177 SER A N 1
ATOM 1382 C CA . SER A 1 177 ? 18.922 -6.84 -2.484 1 92.25 177 SER A CA 1
ATOM 1383 C C . SER A 1 177 ? 19.672 -5.562 -2.855 1 92.25 177 SER A C 1
ATOM 1385 O O . SER A 1 177 ? 20.125 -5.41 -3.992 1 92.25 177 SER A O 1
ATOM 1387 N N . GLU A 1 178 ? 19.672 -4.602 -1.854 1 87.56 178 GLU A N 1
ATOM 1388 C CA . GLU A 1 178 ? 20.375 -3.359 -2.135 1 87.56 178 GLU A CA 1
ATOM 1389 C C . GLU A 1 178 ? 21.859 -3.48 -1.787 1 87.56 178 GLU A C 1
ATOM 1391 O O . GLU A 1 178 ? 22.266 -3.209 -0.654 1 87.56 178 GLU A O 1
ATOM 1396 N N . THR A 1 179 ? 22.641 -4.223 -2.469 1 87.06 179 THR A N 1
ATOM 1397 C CA . THR A 1 179 ? 24.062 -4.422 -2.299 1 87.06 179 THR A CA 1
ATOM 1398 C C . THR A 1 179 ? 24.781 -4.359 -3.643 1 87.06 179 THR A C 1
ATOM 1400 O O . THR A 1 179 ? 24.188 -4.605 -4.688 1 87.06 179 THR A O 1
ATOM 1403 N N . ASP A 1 180 ? 25.922 -3.988 -3.584 1 87.06 180 ASP A N 1
ATOM 1404 C CA . ASP A 1 180 ? 26.75 -4.031 -4.785 1 87.06 180 ASP A CA 1
ATOM 1405 C C . ASP A 1 180 ? 27.562 -5.32 -4.844 1 87.06 180 ASP A C 1
ATOM 1407 O O . ASP A 1 180 ? 28.297 -5.555 -5.805 1 87.06 180 ASP A O 1
ATOM 1411 N N . ASP A 1 181 ? 27.344 -6.172 -3.895 1 91.06 181 ASP A N 1
ATOM 1412 C CA . ASP A 1 181 ? 28.078 -7.426 -3.826 1 91.06 181 ASP A CA 1
ATOM 1413 C C . ASP A 1 181 ? 27.531 -8.453 -4.809 1 91.06 181 ASP A C 1
ATOM 1415 O O . ASP A 1 181 ? 26.406 -8.953 -4.629 1 91.06 181 ASP A O 1
ATOM 1419 N N . PRO A 1 182 ? 28.328 -8.875 -5.746 1 92 182 PRO A N 1
ATOM 1420 C CA . PRO A 1 182 ? 27.844 -9.828 -6.746 1 92 182 PRO A CA 1
ATOM 1421 C C . PRO A 1 182 ? 27.5 -11.188 -6.145 1 92 182 PRO A C 1
ATOM 1423 O O . PRO A 1 182 ? 26.609 -11.883 -6.641 1 92 182 PRO A O 1
ATOM 1426 N N . GLN A 1 183 ? 28.219 -11.539 -5.125 1 93.31 183 GLN A N 1
ATOM 1427 C CA . GLN A 1 183 ? 27.953 -12.82 -4.488 1 93.31 183 GLN A CA 1
ATOM 1428 C C . GLN A 1 183 ? 26.547 -12.859 -3.898 1 93.31 183 GLN A C 1
ATOM 1430 O O . GLN A 1 183 ? 25.844 -13.867 -4.023 1 93.31 183 GLN A O 1
ATOM 1435 N N . THR A 1 184 ? 26.172 -11.797 -3.324 1 92.88 184 THR A N 1
ATOM 1436 C CA . THR A 1 184 ? 24.812 -11.719 -2.768 1 92.88 184 THR A CA 1
ATOM 1437 C C . THR A 1 184 ? 23.766 -11.828 -3.871 1 92.88 184 THR A C 1
ATOM 1439 O O . THR A 1 184 ? 22.766 -12.516 -3.709 1 92.88 184 THR A O 1
ATOM 1442 N N . HIS A 1 185 ? 24 -11.211 -4.953 1 93.62 185 HIS A N 1
ATOM 1443 C CA . HIS A 1 185 ? 23.062 -11.266 -6.066 1 93.62 185 HIS A CA 1
ATOM 1444 C C . HIS A 1 185 ? 22.969 -12.68 -6.629 1 93.62 185 HIS A C 1
ATOM 1446 O O . HIS A 1 185 ? 21.875 -13.125 -7.012 1 93.62 185 HIS A O 1
ATOM 1452 N N . GLN A 1 186 ? 24.078 -13.352 -6.645 1 94.94 186 GLN A N 1
ATOM 1453 C CA . GLN A 1 186 ? 24.062 -14.742 -7.098 1 94.94 186 GLN A CA 1
ATOM 1454 C C . GLN A 1 186 ? 23.266 -15.625 -6.141 1 94.94 186 GLN A C 1
ATOM 1456 O O . GLN A 1 186 ? 22.531 -16.516 -6.578 1 94.94 186 GLN A O 1
ATOM 1461 N N . GLU A 1 187 ? 23.422 -15.375 -4.922 1 96.44 187 GLU A N 1
ATOM 1462 C CA . GLU A 1 187 ? 22.688 -16.141 -3.916 1 96.44 187 GLU A CA 1
ATOM 1463 C C . GLU A 1 187 ? 21.172 -15.883 -4.023 1 96.44 187 GLU A C 1
ATOM 1465 O O . GLU A 1 187 ? 20.375 -16.812 -3.891 1 96.44 187 GLU A O 1
ATOM 1470 N N . LEU A 1 188 ? 20.859 -14.656 -4.227 1 97.25 188 LEU A N 1
ATOM 1471 C CA . LEU A 1 188 ? 19.453 -14.305 -4.395 1 97.25 188 LEU A CA 1
ATOM 1472 C C . LEU A 1 188 ? 18.859 -14.969 -5.633 1 97.25 188 LEU A C 1
ATOM 1474 O O . LEU A 1 188 ? 17.734 -15.469 -5.605 1 97.25 188 LEU A O 1
ATOM 1478 N N . ALA A 1 189 ? 19.656 -14.992 -6.672 1 97 189 ALA A N 1
ATOM 1479 C CA . ALA A 1 189 ? 19.219 -15.672 -7.887 1 97 189 ALA A CA 1
ATOM 1480 C C . ALA A 1 189 ? 19.031 -17.172 -7.641 1 97 189 ALA A C 1
ATOM 1482 O O . ALA A 1 189 ? 18.062 -17.766 -8.125 1 97 189 ALA A O 1
ATOM 1483 N N . ALA A 1 190 ? 19.922 -17.719 -6.91 1 98.19 190 ALA A N 1
ATOM 1484 C CA . ALA A 1 190 ? 19.812 -19.141 -6.578 1 98.19 190 ALA A CA 1
ATOM 1485 C C . ALA A 1 190 ? 18.562 -19.422 -5.75 1 98.19 190 ALA A C 1
ATOM 1487 O O . ALA A 1 190 ? 17.891 -20.438 -5.957 1 98.19 190 ALA A O 1
ATOM 1488 N N . GLN A 1 191 ? 18.312 -18.562 -4.82 1 98.38 191 GLN A N 1
ATOM 1489 C CA . GLN A 1 191 ? 17.094 -18.688 -4.047 1 98.38 191 GLN A CA 1
ATOM 1490 C C . GLN A 1 191 ? 15.859 -18.594 -4.945 1 98.38 191 GLN A C 1
ATOM 1492 O O . GLN A 1 191 ? 14.914 -19.359 -4.801 1 98.38 191 GLN A O 1
ATOM 1497 N N . GLY A 1 192 ? 15.883 -17.641 -5.848 1 98.69 192 GLY A N 1
ATOM 1498 C CA . GLY A 1 192 ? 14.797 -17.5 -6.809 1 98.69 192 GLY A CA 1
ATOM 1499 C C . GLY A 1 192 ? 14.57 -18.75 -7.633 1 98.69 192 GLY A C 1
ATOM 1500 O O . GLY A 1 192 ? 13.43 -19.172 -7.828 1 98.69 192 GLY A O 1
ATOM 1501 N N . TYR A 1 193 ? 15.648 -19.344 -8.078 1 98.69 193 TYR A N 1
ATOM 1502 C CA . TYR A 1 193 ? 15.57 -20.562 -8.859 1 98.69 193 TYR A CA 1
ATOM 1503 C C . TYR A 1 193 ? 14.891 -21.672 -8.07 1 98.69 193 TYR A C 1
ATOM 1505 O O . TYR A 1 193 ? 14 -22.359 -8.586 1 98.69 193 TYR A O 1
ATOM 1513 N N . LYS A 1 194 ? 15.289 -21.828 -6.848 1 98.56 194 LYS A N 1
ATOM 1514 C CA . LYS A 1 194 ? 14.695 -22.844 -5.988 1 98.56 194 LYS A CA 1
ATOM 1515 C C . LYS A 1 194 ? 13.211 -22.594 -5.766 1 98.56 194 LYS A C 1
ATOM 1517 O O . LYS A 1 194 ? 12.398 -23.516 -5.785 1 98.56 194 LYS A O 1
ATOM 1522 N N . LEU A 1 195 ? 12.875 -21.344 -5.531 1 98.69 195 LEU A N 1
ATOM 1523 C CA . LEU A 1 195 ? 11.477 -20.969 -5.355 1 98.69 195 LEU A CA 1
ATOM 1524 C C . LEU A 1 195 ? 10.664 -21.297 -6.609 1 98.69 195 LEU A C 1
ATOM 1526 O O . LEU A 1 195 ? 9.523 -21.734 -6.52 1 98.69 195 LEU A O 1
ATOM 1530 N N . GLY A 1 196 ? 11.266 -21.016 -7.727 1 98.75 196 GLY A N 1
ATOM 1531 C CA . GLY A 1 196 ? 10.617 -21.359 -8.977 1 98.75 196 GLY A CA 1
ATOM 1532 C C . GLY A 1 196 ? 10.32 -22.844 -9.109 1 98.75 196 GLY A C 1
ATOM 1533 O O . GLY A 1 196 ? 9.227 -23.234 -9.523 1 98.75 196 GLY A O 1
ATOM 1534 N N . ALA A 1 197 ? 11.297 -23.656 -8.789 1 98.44 197 ALA A N 1
ATOM 1535 C CA . ALA A 1 197 ? 11.102 -25.109 -8.82 1 98.44 197 ALA A CA 1
ATOM 1536 C C . ALA A 1 197 ? 9.969 -25.531 -7.891 1 98.44 197 ALA A C 1
ATOM 1538 O O . ALA A 1 197 ? 9.156 -26.391 -8.242 1 98.44 197 ALA A O 1
ATOM 1539 N N . ASP A 1 198 ? 9.969 -24.938 -6.734 1 98.12 198 ASP A N 1
ATOM 1540 C CA . ASP A 1 198 ? 8.906 -25.219 -5.777 1 98.12 198 ASP A CA 1
ATOM 1541 C C . ASP A 1 198 ? 7.535 -24.844 -6.336 1 98.12 198 ASP A C 1
ATOM 1543 O O . ASP A 1 198 ? 6.562 -25.578 -6.16 1 98.12 198 ASP A O 1
ATOM 1547 N N . LEU A 1 199 ? 7.438 -23.688 -6.996 1 98.38 199 LEU A N 1
ATOM 1548 C CA . LEU A 1 199 ? 6.184 -23.234 -7.582 1 98.38 199 LEU A CA 1
ATOM 1549 C C . LEU A 1 199 ? 5.715 -24.188 -8.68 1 98.38 199 LEU A C 1
ATOM 1551 O O . LEU A 1 199 ? 4.516 -24.438 -8.812 1 98.38 199 LEU A O 1
ATOM 1555 N N . ALA A 1 200 ? 6.648 -24.672 -9.477 1 98 200 ALA A N 1
ATOM 1556 C CA . ALA A 1 200 ? 6.305 -25.656 -10.508 1 98 200 ALA A CA 1
ATOM 1557 C C . ALA A 1 200 ? 5.703 -26.906 -9.891 1 98 200 ALA A C 1
ATOM 1559 O O . ALA A 1 200 ? 4.711 -27.438 -10.398 1 98 200 ALA A O 1
ATOM 1560 N N . HIS A 1 201 ? 6.344 -27.344 -8.844 1 97.19 201 HIS A N 1
ATOM 1561 C CA . HIS A 1 201 ? 5.836 -28.516 -8.148 1 97.19 201 HIS A CA 1
ATOM 1562 C C . HIS A 1 201 ? 4.422 -28.281 -7.629 1 97.19 201 HIS A C 1
ATOM 1564 O O . HIS A 1 201 ? 3.564 -29.172 -7.734 1 97.19 201 HIS A O 1
ATOM 1570 N N . ARG A 1 202 ? 4.219 -27.156 -7.086 1 96.69 202 ARG A N 1
ATOM 1571 C CA . ARG A 1 202 ? 2.896 -26.812 -6.578 1 96.69 202 ARG A CA 1
ATOM 1572 C C . ARG A 1 202 ? 1.872 -26.766 -7.707 1 96.69 202 ARG A C 1
ATOM 1574 O O . ARG A 1 202 ? 0.733 -27.219 -7.535 1 96.69 202 ARG A O 1
ATOM 1581 N N . ALA A 1 203 ? 2.311 -26.156 -8.812 1 96.94 203 ALA A N 1
ATOM 1582 C CA . ALA A 1 203 ? 1.416 -26.078 -9.969 1 96.94 203 ALA A CA 1
ATOM 1583 C C . ALA A 1 203 ? 1.01 -27.469 -10.445 1 96.94 203 ALA A C 1
ATOM 1585 O O . ALA A 1 203 ? -0.152 -27.703 -10.797 1 96.94 203 ALA A O 1
ATOM 1586 N N . GLN A 1 204 ? 1.954 -28.344 -10.477 1 95.5 204 GLN A N 1
ATOM 1587 C CA . GLN A 1 204 ? 1.662 -29.719 -10.867 1 95.5 204 GLN A CA 1
ATOM 1588 C C . GLN A 1 204 ? 0.646 -30.359 -9.922 1 95.5 204 GLN A C 1
ATOM 1590 O O . GLN A 1 204 ? -0.31 -31 -10.367 1 95.5 204 GLN A O 1
ATOM 1595 N N . SER A 1 205 ? 0.881 -30.188 -8.641 1 94.31 205 SER A N 1
ATOM 1596 C CA . SER A 1 205 ? -0.025 -30.734 -7.637 1 94.31 205 SER A CA 1
ATOM 1597 C C . SER A 1 205 ? -1.432 -30.172 -7.789 1 94.31 205 SER A C 1
ATOM 1599 O O . SER A 1 205 ? -2.416 -30.906 -7.73 1 94.31 205 SER A O 1
ATOM 1601 N N . ALA A 1 206 ? -1.533 -28.891 -7.988 1 92.12 206 ALA A N 1
ATOM 1602 C CA . ALA A 1 206 ? -2.824 -28.234 -8.156 1 92.12 206 ALA A CA 1
ATOM 1603 C C . ALA A 1 206 ? -3.529 -28.719 -9.422 1 92.12 206 ALA A C 1
ATOM 1605 O O . ALA A 1 206 ? -4.746 -28.922 -9.414 1 92.12 206 ALA A O 1
ATOM 1606 N N . PHE A 1 207 ? -2.766 -28.828 -10.422 1 91.12 207 PHE A N 1
ATOM 1607 C CA . PHE A 1 207 ? -3.289 -29.281 -11.703 1 91.12 207 PHE A CA 1
ATOM 1608 C C . PHE A 1 207 ? -3.857 -30.688 -11.578 1 91.12 207 PHE A C 1
ATOM 1610 O O . PHE A 1 207 ? -4.953 -30.969 -12.07 1 91.12 207 PHE A O 1
ATOM 1617 N N . ASP A 1 208 ? -3.15 -31.531 -10.867 1 90.69 208 ASP A N 1
ATOM 1618 C CA . ASP A 1 208 ? -3.57 -32.906 -10.688 1 90.69 208 ASP A CA 1
ATOM 1619 C C . ASP A 1 208 ? -4.855 -33 -9.867 1 90.69 208 ASP A C 1
ATOM 1621 O O . ASP A 1 208 ? -5.711 -33.844 -10.133 1 90.69 208 ASP A O 1
ATOM 1625 N N . LEU A 1 209 ? -5.02 -32.156 -8.945 1 85.38 209 LEU A N 1
ATOM 1626 C CA . LEU A 1 209 ? -6.199 -32.156 -8.086 1 85.38 209 LEU A CA 1
ATOM 1627 C C . LEU A 1 209 ? -7.434 -31.719 -8.875 1 85.38 209 LEU A C 1
ATOM 1629 O O . LEU A 1 209 ? -8.547 -32.156 -8.586 1 85.38 209 LEU A O 1
ATOM 1633 N N . ARG A 1 210 ? -7.328 -30.922 -9.852 1 82.19 210 ARG A N 1
ATOM 1634 C CA . ARG A 1 210 ? -8.445 -30.422 -10.656 1 82.19 210 ARG A CA 1
ATOM 1635 C C . ARG A 1 210 ? -8.945 -31.5 -11.609 1 82.19 210 ARG A C 1
ATOM 1637 O O . ARG A 1 210 ? -10.102 -31.469 -12.039 1 82.19 210 ARG A O 1
ATOM 1644 N N . LEU A 1 211 ? -8.039 -32.312 -12.117 1 76.56 211 LEU A N 1
ATOM 1645 C CA . LEU A 1 211 ? -8.391 -33.375 -13.039 1 76.56 211 LEU A CA 1
ATOM 1646 C C . LEU A 1 211 ? -9.102 -34.5 -12.312 1 76.56 211 LEU A C 1
ATOM 1648 O O . LEU A 1 211 ? -9.75 -35.344 -12.945 1 76.56 211 LEU A O 1
ATOM 1652 N N . LYS A 1 212 ? -8.984 -34.5 -11.047 1 71.38 212 LYS A N 1
ATOM 1653 C CA . LYS A 1 212 ? -9.672 -35.562 -10.297 1 71.38 212 LYS A CA 1
ATOM 1654 C C . LYS A 1 212 ? -11.102 -35.125 -9.961 1 71.38 212 LYS A C 1
ATOM 1656 O O . LYS A 1 212 ? -11.391 -33.938 -9.812 1 71.38 212 LYS A O 1
ATOM 1661 N N . MET B 1 1 ? 11.844 32.469 -2.166 1 32.38 1 MET B N 1
ATOM 1662 C CA . MET B 1 1 ? 11.094 33.156 -1.11 1 32.38 1 MET B CA 1
ATOM 1663 C C . MET B 1 1 ? 10.242 32.156 -0.325 1 32.38 1 MET B C 1
ATOM 1665 O O . MET B 1 1 ? 9.398 31.484 -0.899 1 32.38 1 MET B O 1
ATOM 1669 N N . THR B 1 2 ? 10.758 31.391 0.621 1 42.75 2 THR B N 1
ATOM 1670 C CA . THR B 1 2 ? 10.109 30.359 1.417 1 42.75 2 THR B CA 1
ATOM 1671 C C . THR B 1 2 ? 8.695 30.781 1.8 1 42.75 2 THR B C 1
ATOM 1673 O O . THR B 1 2 ? 8.5 31.828 2.428 1 42.75 2 THR B O 1
ATOM 1676 N N . ASN B 1 3 ? 7.793 30.703 0.97 1 45.06 3 ASN B N 1
ATOM 1677 C CA . ASN B 1 3 ? 6.441 31.203 1.193 1 45.06 3 ASN B CA 1
ATOM 1678 C C . ASN B 1 3 ? 5.957 30.906 2.607 1 45.06 3 ASN B C 1
ATOM 1680 O O . ASN B 1 3 ? 5.5 29.797 2.887 1 45.06 3 ASN B O 1
ATOM 1684 N N . GLU B 1 4 ? 6.719 31.406 3.572 1 60.03 4 GLU B N 1
ATOM 1685 C CA . GLU B 1 4 ? 6.438 31.312 5.004 1 60.03 4 GLU B CA 1
ATOM 1686 C C . GLU B 1 4 ? 5.016 31.766 5.316 1 60.03 4 GLU B C 1
ATOM 1688 O O . GLU B 1 4 ? 4.645 32.906 5.043 1 60.03 4 GLU B O 1
ATOM 1693 N N . SER B 1 5 ? 4.145 30.703 5.355 1 65.5 5 SER B N 1
ATOM 1694 C CA . SER B 1 5 ? 2.779 31.016 5.758 1 65.5 5 SER B CA 1
ATOM 1695 C C . SER B 1 5 ? 2.758 31.922 6.988 1 65.5 5 SER B C 1
ATOM 1697 O O . SER B 1 5 ? 3.611 31.797 7.867 1 65.5 5 SER B O 1
ATOM 1699 N N . SER B 1 6 ? 2.006 32.938 6.945 1 80.62 6 SER B N 1
ATOM 1700 C CA . SER B 1 6 ? 1.871 33.906 8.039 1 80.62 6 SER B CA 1
ATOM 1701 C C . SER B 1 6 ? 0.974 33.375 9.141 1 80.62 6 SER B C 1
ATOM 1703 O O . SER B 1 6 ? 0.805 34 10.18 1 80.62 6 SER B O 1
ATOM 1705 N N . ARG B 1 7 ? 0.449 32.219 8.961 1 92.81 7 ARG B N 1
ATOM 1706 C CA . ARG B 1 7 ? -0.444 31.578 9.93 1 92.81 7 ARG B CA 1
ATOM 1707 C C . ARG B 1 7 ? -0.229 30.062 9.969 1 92.81 7 ARG B C 1
ATOM 1709 O O . ARG B 1 7 ? 0.231 29.469 8.992 1 92.81 7 ARG B O 1
ATOM 1716 N N . PRO B 1 8 ? -0.632 29.562 11.18 1 95.88 8 PRO B N 1
ATOM 1717 C CA . PRO B 1 8 ? -0.585 28.094 11.227 1 95.88 8 PRO B CA 1
ATOM 1718 C C . PRO B 1 8 ? -1.407 27.438 10.117 1 95.88 8 PRO B C 1
ATOM 1720 O O . PRO B 1 8 ? -2.479 27.938 9.758 1 95.88 8 PRO B O 1
ATOM 1723 N N . ASN B 1 9 ? -0.847 26.375 9.562 1 96.25 9 ASN B N 1
ATOM 1724 C CA . ASN B 1 9 ? -1.496 25.75 8.422 1 96.25 9 ASN B CA 1
ATOM 1725 C C . ASN B 1 9 ? -1.46 24.219 8.523 1 96.25 9 ASN B C 1
ATOM 1727 O O . ASN B 1 9 ? -0.421 23.641 8.844 1 96.25 9 ASN B O 1
ATOM 1731 N N . VAL B 1 10 ? -2.627 23.609 8.25 1 98.38 10 VAL B N 1
ATOM 1732 C CA . VAL B 1 10 ? -2.768 22.156 8.234 1 98.38 10 VAL B CA 1
ATOM 1733 C C . VAL B 1 10 ? -3.04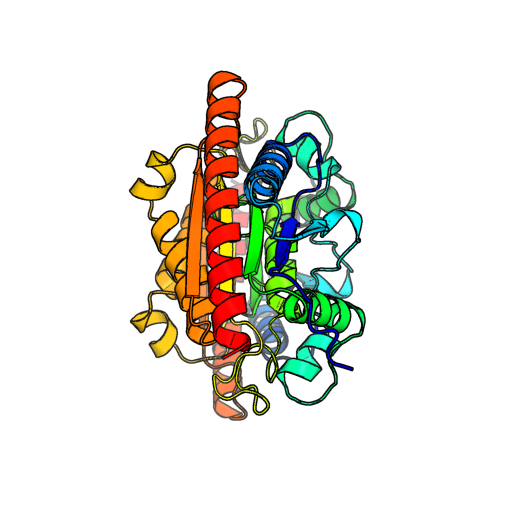1 21.688 6.809 1 98.38 10 VAL B C 1
ATOM 1735 O O . VAL B 1 10 ? -3.889 22.25 6.113 1 98.38 10 VAL B O 1
ATOM 1738 N N . LEU B 1 11 ? -2.248 20.75 6.383 1 98.75 11 LEU B N 1
ATOM 1739 C CA . LEU B 1 11 ? -2.504 20.078 5.113 1 98.75 11 LEU B CA 1
ATOM 1740 C C . LEU B 1 11 ? -3.195 18.734 5.336 1 98.75 11 LEU B C 1
ATOM 1742 O O . LEU B 1 11 ? -2.666 17.859 6.035 1 98.75 11 LEU B O 1
ATOM 1746 N N . LEU B 1 12 ? -4.395 18.625 4.832 1 98.94 12 LEU B N 1
ATOM 1747 C CA . LEU B 1 12 ? -5.098 17.344 4.785 1 98.94 12 LEU B CA 1
ATOM 1748 C C . LEU B 1 12 ? -4.926 16.688 3.42 1 98.94 12 LEU B C 1
ATOM 1750 O O . LEU B 1 12 ? -5.352 17.234 2.4 1 98.94 12 LEU B O 1
ATOM 1754 N N . VAL B 1 13 ? -4.258 15.555 3.398 1 98.94 13 VAL B N 1
ATOM 1755 C CA . VAL B 1 13 ? -4.129 14.75 2.189 1 98.94 13 VAL B CA 1
ATOM 1756 C C . VAL B 1 13 ? -5.125 13.594 2.234 1 98.94 13 VAL B C 1
ATOM 1758 O O . VAL B 1 13 ? -5.109 12.789 3.17 1 98.94 13 VAL B O 1
ATOM 1761 N N . VAL B 1 14 ? -5.984 13.516 1.201 1 98.94 14 VAL B N 1
ATOM 1762 C CA . VAL B 1 14 ? -7.094 12.578 1.3 1 98.94 14 VAL B CA 1
ATOM 1763 C C . VAL B 1 14 ? -7.074 11.633 0.102 1 98.94 14 VAL B C 1
ATOM 1765 O O . VAL B 1 14 ? -6.914 12.07 -1.04 1 98.94 14 VAL B O 1
ATOM 1768 N N . ALA B 1 15 ? -7.191 10.367 0.397 1 98.75 15 ALA B N 1
ATOM 1769 C CA . ALA B 1 15 ? -7.246 9.344 -0.639 1 98.75 15 ALA B CA 1
ATOM 1770 C C . ALA B 1 15 ? -8.57 8.586 -0.596 1 98.75 15 ALA B C 1
ATOM 1772 O O . ALA B 1 15 ? -8.68 7.551 0.067 1 98.75 15 ALA B O 1
ATOM 1773 N N . HIS B 1 16 ? -9.531 9.016 -1.388 1 98.5 16 HIS B N 1
ATOM 1774 C CA . HIS B 1 16 ? -10.789 8.289 -1.554 1 98.5 16 HIS B CA 1
ATOM 1775 C C . HIS B 1 16 ? -11.531 8.75 -2.803 1 98.5 16 HIS B C 1
ATOM 1777 O O . HIS B 1 16 ? -11.672 9.953 -3.039 1 98.5 16 HIS B O 1
ATOM 1783 N N . PRO B 1 17 ? -12.125 7.883 -3.572 1 97.88 17 PRO B N 1
ATOM 1784 C CA . PRO B 1 17 ? -12.664 8.25 -4.883 1 97.88 17 PRO B CA 1
ATOM 1785 C C . PRO B 1 17 ? -14.086 8.789 -4.805 1 97.88 17 PRO B C 1
ATOM 1787 O O . PRO B 1 17 ? -14.594 9.344 -5.777 1 97.88 17 PRO B O 1
ATOM 1790 N N . ASP B 1 18 ? -14.789 8.57 -3.703 1 97.31 18 ASP B N 1
ATOM 1791 C CA . ASP B 1 18 ? -16.203 8.945 -3.574 1 97.31 18 ASP B CA 1
ATOM 1792 C C . ASP B 1 18 ? -16.375 10.047 -2.533 1 97.31 18 ASP B C 1
ATOM 1794 O O . ASP B 1 18 ? -16.266 9.797 -1.331 1 97.31 18 ASP B O 1
ATOM 1798 N N . HIS B 1 19 ? -16.781 11.227 -2.955 1 97.38 19 HIS B N 1
ATOM 1799 C CA . HIS B 1 19 ? -16.875 12.375 -2.066 1 97.38 19 HIS B CA 1
ATOM 1800 C C . HIS B 1 19 ? -18.094 12.25 -1.148 1 97.38 19 HIS B C 1
ATOM 1802 O O . HIS B 1 19 ? -18.219 13.008 -0.183 1 97.38 19 HIS B O 1
ATOM 1808 N N . ASP B 1 20 ? -18.922 11.25 -1.359 1 94.81 20 ASP B N 1
ATOM 1809 C CA . ASP B 1 20 ? -20.062 11 -0.477 1 94.81 20 ASP B CA 1
ATOM 1810 C C . ASP B 1 20 ? -19.75 9.891 0.522 1 94.81 20 ASP B C 1
ATOM 1812 O O . ASP B 1 20 ? -20.625 9.453 1.273 1 94.81 20 ASP B O 1
ATOM 1816 N N . SER B 1 21 ? -18.562 9.5 0.55 1 95.12 21 SER B N 1
ATOM 1817 C CA . SER B 1 21 ? -18.125 8.406 1.407 1 95.12 21 SER B CA 1
ATOM 1818 C C . SER B 1 21 ? -18 8.852 2.859 1 95.12 21 SER B C 1
ATOM 1820 O O . SER B 1 21 ? -17.984 10.047 3.146 1 95.12 21 SER B O 1
ATOM 1822 N N . ALA B 1 22 ? -17.891 7.879 3.74 1 96.25 22 ALA B N 1
ATOM 1823 C CA . ALA B 1 22 ? -17.594 8.148 5.145 1 96.25 22 ALA B CA 1
ATOM 1824 C C . ALA B 1 22 ? -16.25 8.867 5.297 1 96.25 22 ALA B C 1
ATOM 1826 O O . ALA B 1 22 ? -16.109 9.773 6.117 1 96.25 22 ALA B O 1
ATOM 1827 N N . THR B 1 23 ? -15.281 8.516 4.453 1 97.88 23 THR B N 1
ATOM 1828 C CA . THR B 1 23 ? -13.961 9.141 4.508 1 97.88 23 THR B CA 1
ATOM 1829 C C . THR B 1 23 ? -14.062 10.641 4.262 1 97.88 23 THR B C 1
ATOM 1831 O O . THR B 1 23 ? -13.516 11.438 5.031 1 97.88 23 THR B O 1
ATOM 1834 N N . TRP B 1 24 ? -14.773 11.008 3.301 1 98.06 24 TRP B N 1
ATOM 1835 C CA . TRP B 1 24 ? -14.867 12.43 2.982 1 98.06 24 TRP B CA 1
ATOM 1836 C C . TRP B 1 24 ? -15.766 13.156 3.982 1 98.06 24 TRP B C 1
ATOM 1838 O O . TRP B 1 24 ? -15.539 14.32 4.301 1 98.06 24 TRP B O 1
ATOM 1848 N N . THR B 1 25 ? -16.781 12.453 4.496 1 97.81 25 THR B N 1
ATOM 1849 C CA . THR B 1 25 ? -17.594 13.031 5.566 1 97.81 25 THR B CA 1
ATOM 1850 C C . THR B 1 25 ? -16.734 13.344 6.785 1 97.81 25 THR B C 1
ATOM 1852 O O . THR B 1 25 ? -16.828 14.438 7.352 1 97.81 25 THR B O 1
ATOM 1855 N N . ILE B 1 26 ? -15.891 12.414 7.137 1 98.56 26 ILE B N 1
ATOM 1856 C CA . ILE B 1 26 ? -14.984 12.594 8.258 1 98.56 26 ILE B CA 1
ATOM 1857 C C . ILE B 1 26 ? -13.977 13.703 7.934 1 98.56 26 ILE B C 1
ATOM 1859 O O . ILE B 1 26 ? -13.672 14.539 8.781 1 98.56 26 ILE B O 1
ATOM 1863 N N . THR B 1 27 ? -13.477 13.734 6.688 1 98.81 27 THR B N 1
ATOM 1864 C CA . THR B 1 27 ? -12.555 14.773 6.262 1 98.81 27 THR B CA 1
ATOM 1865 C C . THR B 1 27 ? -13.172 16.156 6.441 1 98.81 27 THR B C 1
ATOM 1867 O O . THR B 1 27 ? -12.531 17.062 6.977 1 98.81 27 THR B O 1
ATOM 1870 N N . ARG B 1 28 ? -14.398 16.297 6.023 1 98.69 28 ARG B N 1
ATOM 1871 C CA . ARG B 1 28 ? -15.094 17.578 6.16 1 98.69 28 ARG B CA 1
ATOM 1872 C C . ARG B 1 28 ? -15.258 17.953 7.629 1 98.69 28 ARG B C 1
ATOM 1874 O O . ARG B 1 28 ? -15.133 19.125 7.996 1 98.69 28 ARG B O 1
ATOM 1881 N N . ALA B 1 29 ? -15.547 16.969 8.469 1 98.75 29 ALA B N 1
ATOM 1882 C CA . ALA B 1 29 ? -15.656 17.219 9.898 1 98.75 29 ALA B CA 1
ATOM 1883 C C . ALA B 1 29 ? -14.312 17.656 10.484 1 98.75 29 ALA B C 1
ATOM 1885 O O . ALA B 1 29 ? -14.258 18.578 11.312 1 98.75 29 ALA B O 1
ATOM 1886 N N . VAL B 1 30 ? -13.242 16.984 10.055 1 98.88 30 VAL B N 1
ATOM 1887 C CA . VAL B 1 30 ? -11.898 17.359 10.477 1 98.88 30 VAL B CA 1
ATOM 1888 C C . VAL B 1 30 ? -11.617 18.812 10.062 1 98.88 30 VAL B C 1
ATOM 1890 O O . VAL B 1 30 ? -11.133 19.609 10.867 1 98.88 30 VAL B O 1
ATOM 1893 N N . GLU B 1 31 ? -11.938 19.109 8.828 1 98.69 31 GLU B N 1
ATOM 1894 C CA . GLU B 1 31 ? -11.766 20.469 8.328 1 98.69 31 GLU B CA 1
ATOM 1895 C C . GLU B 1 31 ? -12.516 21.484 9.203 1 98.69 31 GLU B C 1
ATOM 1897 O O . GLU B 1 31 ? -11.969 22.531 9.547 1 98.69 31 GLU B O 1
ATOM 1902 N N . GLN B 1 32 ? -13.719 21.156 9.516 1 98.44 32 GLN B N 1
ATOM 1903 C CA . GLN B 1 32 ? -14.531 22.031 10.352 1 98.44 32 GLN B CA 1
ATOM 1904 C C . GLN B 1 32 ? -13.906 22.219 11.727 1 98.44 32 GLN B C 1
ATOM 1906 O O . GLN B 1 32 ? -13.914 23.328 12.281 1 98.44 32 GLN B O 1
ATOM 1911 N N . GLY B 1 33 ? -13.391 21.141 12.25 1 98.69 33 GLY B N 1
ATOM 1912 C CA . GLY B 1 33 ? -12.703 21.219 13.531 1 98.69 33 GLY B CA 1
ATOM 1913 C C . GLY B 1 33 ? -11.492 22.141 13.5 1 98.69 33 GLY B C 1
ATOM 1914 O O . GLY B 1 33 ? -11.234 22.875 14.453 1 98.69 33 GLY B O 1
ATOM 1915 N N . ILE B 1 34 ? -10.75 22.078 12.43 1 98.5 34 ILE B N 1
ATOM 1916 C CA . ILE B 1 34 ? -9.586 22.938 12.266 1 98.5 34 ILE B CA 1
ATOM 1917 C C . ILE B 1 34 ? -10.031 24.391 12.156 1 98.5 34 ILE B C 1
ATOM 1919 O O . ILE B 1 34 ? -9.461 25.281 12.805 1 98.5 34 ILE B O 1
ATOM 1923 N N . GLN B 1 35 ? -11.07 24.594 11.383 1 97.12 35 GLN B N 1
ATOM 1924 C CA . GLN B 1 35 ? -11.555 25.938 11.062 1 97.12 35 GLN B CA 1
ATOM 1925 C C . GLN B 1 35 ? -12.211 26.578 12.281 1 97.12 35 GLN B C 1
ATOM 1927 O O . GLN B 1 35 ? -12.398 27.797 12.305 1 97.12 35 GLN B O 1
ATOM 1932 N N . ALA B 1 36 ? -12.633 25.781 13.188 1 96.31 36 ALA B N 1
ATOM 1933 C CA . ALA B 1 36 ? -13.18 26.328 14.422 1 96.31 36 ALA B CA 1
ATOM 1934 C C . ALA B 1 36 ? -12.164 27.25 15.102 1 96.31 36 ALA B C 1
ATOM 1936 O O . ALA B 1 36 ? -12.539 28.141 15.867 1 96.31 36 ALA B O 1
ATOM 1937 N N . ASP B 1 37 ? -10.898 26.953 14.852 1 92.25 37 ASP B N 1
ATOM 1938 C CA . ASP B 1 37 ? -9.836 27.891 15.203 1 92.25 37 ASP B CA 1
ATOM 1939 C C . ASP B 1 37 ? -9.586 28.891 14.078 1 92.25 37 ASP B C 1
ATOM 1941 O O . ASP B 1 37 ? -8.945 28.562 13.078 1 92.25 37 ASP B O 1
ATOM 1945 N N . SER B 1 38 ? -9.984 30.062 14.242 1 91.19 38 SER B N 1
ATOM 1946 C CA . SER B 1 38 ? -9.977 31.047 13.172 1 91.19 38 SER B CA 1
ATOM 1947 C C . SER B 1 38 ? -8.547 31.422 12.781 1 91.19 38 SER B C 1
ATOM 1949 O O . SER B 1 38 ? -8.328 32.031 11.727 1 91.19 38 SER B O 1
ATOM 1951 N N . SER B 1 39 ? -7.637 31.047 13.562 1 93.94 39 SER B N 1
ATOM 1952 C CA . SER B 1 39 ? -6.254 31.453 13.312 1 93.94 39 SER B CA 1
ATOM 1953 C C . SER B 1 39 ? -5.508 30.391 12.5 1 93.94 39 SER B C 1
ATOM 1955 O O . SER B 1 39 ? -4.355 30.594 12.125 1 93.94 39 SER B O 1
ATOM 1957 N N . THR B 1 40 ? -6.148 29.297 12.227 1 96.94 40 THR B N 1
ATOM 1958 C CA . THR B 1 40 ? -5.465 28.203 11.539 1 96.94 40 THR B CA 1
ATOM 1959 C C . THR B 1 40 ? -6.039 27.984 10.148 1 96.94 40 THR B C 1
ATOM 1961 O O . THR B 1 40 ? -7.258 27.906 9.977 1 96.94 40 THR B O 1
ATOM 1964 N N . ASP B 1 41 ? -5.203 27.953 9.141 1 97.19 41 ASP B N 1
ATOM 1965 C CA . ASP B 1 41 ? -5.605 27.641 7.777 1 97.19 41 ASP B CA 1
ATOM 1966 C C . ASP B 1 41 ? -5.594 26.125 7.539 1 97.19 41 ASP B C 1
ATOM 1968 O O . ASP B 1 41 ? -4.902 25.391 8.242 1 97.19 41 ASP B O 1
ATOM 1972 N N . VAL B 1 42 ? -6.418 25.766 6.602 1 98.12 42 VAL B N 1
ATOM 1973 C CA . VAL B 1 42 ? -6.43 24.359 6.211 1 98.12 42 VAL B CA 1
ATOM 1974 C C . VAL B 1 42 ? -6.477 24.25 4.688 1 98.12 42 VAL B C 1
ATOM 1976 O O . VAL B 1 42 ? -7.176 25.016 4.023 1 98.12 42 VAL B O 1
ATOM 1979 N N . VAL B 1 43 ? -5.664 23.438 4.148 1 98.19 43 VAL B N 1
ATOM 1980 C CA . VAL B 1 43 ? -5.691 23.031 2.746 1 98.19 43 VAL B CA 1
ATOM 1981 C C . VAL B 1 43 ? -6.027 21.547 2.637 1 98.19 43 VAL B C 1
ATOM 1983 O O . VAL B 1 43 ? -5.379 20.719 3.266 1 98.19 43 VAL B O 1
ATOM 1986 N N . THR B 1 44 ? -7.059 21.266 1.915 1 98.75 44 THR B N 1
ATOM 1987 C CA . THR B 1 44 ? -7.426 19.891 1.649 1 98.75 44 THR B CA 1
ATOM 1988 C C . THR B 1 44 ? -6.984 19.469 0.249 1 98.75 44 THR B C 1
ATOM 1990 O O . THR B 1 44 ? -7.406 20.062 -0.744 1 98.75 44 THR B O 1
ATOM 1993 N N . HIS B 1 45 ? -6.141 18.516 0.22 1 98.88 45 HIS B N 1
ATOM 1994 C CA . HIS B 1 45 ? -5.547 18.016 -1.018 1 98.88 45 HIS B CA 1
ATOM 1995 C C . HIS B 1 45 ? -6.098 16.641 -1.375 1 98.88 45 HIS B C 1
ATOM 1997 O O . HIS B 1 45 ? -5.746 15.641 -0.741 1 98.88 45 HIS B O 1
ATOM 2003 N N . ASP B 1 46 ? -6.961 16.609 -2.391 1 98.81 46 ASP B N 1
ATOM 2004 C CA . ASP B 1 46 ? -7.641 15.406 -2.871 1 98.81 46 ASP B CA 1
ATOM 2005 C C . ASP B 1 46 ? -6.777 14.656 -3.881 1 98.81 46 ASP B C 1
ATOM 2007 O O . ASP B 1 46 ? -6.699 15.039 -5.051 1 98.81 46 ASP B O 1
ATOM 2011 N N . LEU B 1 47 ? -6.207 13.547 -3.457 1 98.81 47 LEU B N 1
ATOM 2012 C CA . LEU B 1 47 ? -5.297 12.82 -4.332 1 98.81 47 LEU B CA 1
ATOM 2013 C C . LEU B 1 47 ? -6.035 12.25 -5.535 1 98.81 47 LEU B C 1
ATOM 2015 O O . LEU B 1 47 ? -5.484 12.195 -6.641 1 98.81 47 LEU B O 1
ATOM 2019 N N . THR B 1 48 ? -7.25 11.789 -5.297 1 98.25 48 THR B N 1
ATOM 2020 C CA . THR B 1 48 ? -8.031 11.227 -6.391 1 98.25 48 THR B CA 1
ATOM 2021 C C . THR B 1 48 ? -8.375 12.297 -7.422 1 98.25 48 THR B C 1
ATOM 2023 O O . THR B 1 48 ? -8.133 12.117 -8.617 1 98.25 48 THR B O 1
ATOM 2026 N N . ALA B 1 49 ? -8.867 13.43 -6.965 1 97.62 49 ALA B N 1
ATOM 2027 C CA . ALA B 1 49 ? -9.344 14.484 -7.859 1 97.62 49 ALA B CA 1
ATOM 2028 C C . ALA B 1 49 ? -8.18 15.117 -8.625 1 97.62 49 ALA B C 1
ATOM 2030 O O . ALA B 1 49 ? -8.336 15.516 -9.781 1 97.62 49 ALA B O 1
ATOM 2031 N N . THR B 1 50 ? -6.988 15.172 -8.039 1 97.75 50 THR B N 1
ATOM 2032 C CA . THR B 1 50 ? -5.84 15.797 -8.68 1 97.75 50 THR B CA 1
ATOM 2033 C C . THR B 1 50 ? -5.191 14.844 -9.688 1 97.75 50 THR B C 1
ATOM 2035 O O . THR B 1 50 ? -4.363 15.266 -10.5 1 97.75 50 THR B O 1
ATOM 2038 N N . GLY B 1 51 ? -5.578 13.531 -9.602 1 97.56 51 GLY B N 1
ATOM 2039 C CA . GLY B 1 51 ? -5.016 12.555 -10.523 1 97.56 51 GLY B CA 1
ATOM 2040 C C . GLY B 1 51 ? -3.588 12.172 -10.18 1 97.56 51 GLY B C 1
ATOM 2041 O O . GLY B 1 51 ? -2.799 11.844 -11.07 1 97.56 51 GLY B O 1
ATOM 2042 N N . PHE B 1 52 ? -3.221 12.305 -8.891 1 98.56 52 PHE B N 1
ATOM 2043 C CA . PHE B 1 52 ? -1.885 11.875 -8.492 1 98.56 52 PHE B CA 1
ATOM 2044 C C . PHE B 1 52 ? -1.622 10.438 -8.922 1 98.56 52 PHE B C 1
ATOM 2046 O O . PHE B 1 52 ? -2.441 9.555 -8.68 1 98.56 52 PHE B O 1
ATOM 2053 N N . ASP B 1 53 ? -0.533 10.211 -9.57 1 98.56 53 ASP B N 1
ATOM 2054 C CA . ASP B 1 53 ? -0.152 8.867 -10 1 98.56 53 ASP B CA 1
ATOM 2055 C C . ASP B 1 53 ? 0.689 8.164 -8.938 1 98.56 53 ASP B C 1
ATOM 2057 O O . ASP B 1 53 ? 1.835 8.547 -8.695 1 98.56 53 ASP B O 1
ATOM 2061 N N . PRO B 1 54 ? 0.139 7.125 -8.32 1 98.75 54 PRO B N 1
ATOM 2062 C CA . PRO B 1 54 ? 0.847 6.477 -7.219 1 98.75 54 PRO B CA 1
ATOM 2063 C C . PRO B 1 54 ? 1.908 5.488 -7.695 1 98.75 54 PRO B C 1
ATOM 2065 O O . PRO B 1 54 ? 2.631 4.91 -6.883 1 98.75 54 PRO B O 1
ATOM 2068 N N . VAL B 1 55 ? 2.102 5.277 -8.977 1 98.69 55 VAL B N 1
ATOM 2069 C CA . VAL B 1 55 ? 3.023 4.273 -9.492 1 98.69 55 VAL B CA 1
ATOM 2070 C C . VAL B 1 55 ? 4.461 4.766 -9.352 1 98.69 55 VAL B C 1
ATOM 2072 O O . VAL B 1 55 ? 4.82 5.82 -9.875 1 98.69 55 VAL B O 1
ATOM 2075 N N . PHE B 1 56 ? 5.246 4.043 -8.562 1 98.62 56 PHE B N 1
ATOM 2076 C CA . PHE B 1 56 ? 6.676 4.297 -8.445 1 98.62 56 PHE B CA 1
ATOM 2077 C C . PHE B 1 56 ? 7.395 3.98 -9.75 1 98.62 56 PHE B C 1
ATOM 2079 O O . PHE B 1 56 ? 7.395 2.834 -10.203 1 98.62 56 PHE B O 1
ATOM 2086 N N . THR B 1 57 ? 8.07 4.941 -10.359 1 97.81 57 THR B N 1
ATOM 2087 C CA . THR B 1 57 ? 8.617 4.816 -11.703 1 97.81 57 THR B CA 1
ATOM 2088 C C . THR B 1 57 ? 10.141 4.719 -11.664 1 97.81 57 THR B C 1
ATOM 2090 O O . THR B 1 57 ? 10.742 4.797 -10.594 1 97.81 57 THR B O 1
ATOM 2093 N N . ALA B 1 58 ? 10.68 4.598 -12.891 1 96.81 58 ALA B N 1
ATOM 2094 C CA . ALA B 1 58 ? 12.133 4.598 -13.023 1 96.81 58 ALA B CA 1
ATOM 2095 C C . ALA B 1 58 ? 12.734 5.918 -12.547 1 96.81 58 ALA B C 1
ATOM 2097 O O . ALA B 1 58 ? 13.836 5.945 -12.008 1 96.81 58 ALA B O 1
ATOM 2098 N N . ALA B 1 59 ? 12.008 7.004 -12.75 1 98 59 ALA B N 1
ATOM 2099 C CA . ALA B 1 59 ? 12.469 8.305 -12.289 1 98 59 ALA B CA 1
ATOM 2100 C C . ALA B 1 59 ? 12.539 8.352 -10.766 1 98 59 ALA B C 1
ATOM 2102 O O . ALA B 1 59 ? 13.484 8.906 -10.195 1 98 59 ALA B O 1
ATOM 2103 N N . ASP B 1 60 ? 11.555 7.785 -10.109 1 98.56 60 ASP B N 1
ATOM 2104 C CA . ASP B 1 60 ? 11.57 7.719 -8.656 1 98.56 60 ASP B CA 1
ATOM 2105 C C . ASP B 1 60 ? 12.742 6.879 -8.148 1 98.56 60 ASP B C 1
ATOM 2107 O O . ASP B 1 60 ? 13.367 7.219 -7.148 1 98.56 60 ASP B O 1
ATOM 2111 N N . LEU B 1 61 ? 12.953 5.793 -8.852 1 97.5 61 LEU B N 1
ATOM 2112 C CA . LEU B 1 61 ? 14.062 4.914 -8.5 1 97.5 61 LEU B CA 1
ATOM 2113 C C . LEU B 1 61 ? 15.398 5.637 -8.641 1 97.5 61 LEU B C 1
ATOM 2115 O O . LEU B 1 61 ? 16.297 5.461 -7.816 1 97.5 61 LEU B O 1
ATOM 2119 N N . ALA B 1 62 ? 15.539 6.434 -9.711 1 97.56 62 ALA B N 1
ATOM 2120 C CA . ALA B 1 62 ? 16.75 7.223 -9.914 1 97.56 62 ALA B CA 1
ATOM 2121 C C . ALA B 1 62 ? 17 8.156 -8.742 1 97.56 62 ALA B C 1
ATOM 2123 O O . ALA B 1 62 ? 18.141 8.336 -8.312 1 97.56 62 ALA B O 1
ATOM 2124 N N . VAL B 1 63 ? 15.938 8.75 -8.211 1 98.06 63 VAL B N 1
ATOM 2125 C CA . VAL B 1 63 ? 16.062 9.609 -7.043 1 98.06 63 VAL B CA 1
ATOM 2126 C C . VAL B 1 63 ? 16.547 8.805 -5.848 1 98.06 63 VAL B C 1
ATOM 2128 O O . VAL B 1 63 ? 17.484 9.211 -5.156 1 98.06 63 VAL B O 1
ATOM 2131 N N . HIS B 1 64 ? 15.961 7.625 -5.617 1 97.25 64 HIS B N 1
ATOM 2132 C CA . HIS B 1 64 ? 16.328 6.754 -4.508 1 97.25 64 HIS B CA 1
ATOM 2133 C C . HIS B 1 64 ? 17.797 6.359 -4.578 1 97.25 64 HIS B C 1
ATOM 2135 O O . HIS B 1 64 ? 18.469 6.281 -3.551 1 97.25 64 HIS B O 1
ATOM 2141 N N . ARG B 1 65 ? 18.266 6.184 -5.797 1 95.25 65 ARG B N 1
ATOM 2142 C CA . ARG B 1 65 ? 19.641 5.746 -6.023 1 95.25 65 ARG B CA 1
ATOM 2143 C C . ARG B 1 65 ? 20.594 6.941 -6.137 1 95.25 65 ARG B C 1
ATOM 2145 O O . ARG B 1 65 ? 21.766 6.777 -6.426 1 95.25 65 ARG B O 1
ATOM 2152 N N . LEU B 1 66 ? 20.062 8.148 -6.02 1 96.5 66 LEU B N 1
ATOM 2153 C CA . LEU B 1 66 ? 20.797 9.406 -6.066 1 96.5 66 LEU B CA 1
ATOM 2154 C C . LEU B 1 66 ? 21.391 9.633 -7.453 1 96.5 66 LEU B C 1
ATOM 2156 O O . LEU B 1 66 ? 22.547 10.055 -7.578 1 96.5 66 LEU B O 1
ATOM 2160 N N . ARG B 1 67 ? 20.562 9.266 -8.469 1 96.62 67 ARG B N 1
ATOM 2161 C CA . ARG B 1 67 ? 21 9.391 -9.852 1 96.62 67 ARG B CA 1
ATOM 2162 C C . ARG B 1 67 ? 20.031 10.258 -10.656 1 96.62 67 ARG B C 1
ATOM 2164 O O . ARG B 1 67 ? 20.062 10.25 -11.891 1 96.62 67 ARG B O 1
ATOM 2171 N N . GLY B 1 68 ? 19.141 10.867 -9.977 1 96.88 68 GLY B N 1
ATOM 2172 C CA . GLY B 1 68 ? 18.156 11.688 -10.656 1 96.88 68 GLY B CA 1
ATOM 2173 C C . GLY B 1 68 ? 17.516 12.719 -9.742 1 96.88 68 GLY B C 1
ATOM 2174 O O . GLY B 1 68 ? 17.734 12.695 -8.531 1 96.88 68 GLY B O 1
ATOM 2175 N N . GLU B 1 69 ? 16.75 13.578 -10.391 1 97.19 69 GLU B N 1
ATOM 2176 C CA . GLU B 1 69 ? 16 14.586 -9.648 1 97.19 69 GLU B CA 1
ATOM 2177 C C . GLU B 1 69 ? 14.555 14.156 -9.414 1 97.19 69 GLU B C 1
ATOM 2179 O O . GLU B 1 69 ? 14.008 13.359 -10.18 1 97.19 69 GLU B O 1
ATOM 2184 N N . VAL B 1 70 ? 14 14.68 -8.438 1 97.62 70 VAL B N 1
ATOM 2185 C CA . VAL B 1 70 ? 12.609 14.383 -8.094 1 97.62 70 VAL B CA 1
ATOM 2186 C C . VAL B 1 70 ? 11.695 14.812 -9.234 1 97.62 70 VAL B C 1
ATOM 2188 O O . VAL B 1 70 ? 11.812 15.93 -9.75 1 97.62 70 VAL B O 1
ATOM 2191 N N . PRO B 1 71 ? 10.836 13.953 -9.703 1 98.44 71 PRO B N 1
ATOM 2192 C CA . PRO B 1 71 ? 9.883 14.344 -10.742 1 98.44 71 PRO B CA 1
ATOM 2193 C C . PRO B 1 71 ? 9.031 15.547 -10.344 1 98.44 71 PRO B C 1
ATOM 2195 O O . PRO B 1 71 ? 8.766 15.758 -9.156 1 98.44 71 PRO B O 1
ATOM 2198 N N . ASP B 1 72 ? 8.484 16.312 -11.312 1 98.31 72 ASP B N 1
ATOM 2199 C CA . ASP B 1 72 ? 7.746 17.547 -11.078 1 98.31 72 ASP B CA 1
ATOM 2200 C C . ASP B 1 72 ? 6.496 17.297 -10.242 1 98.31 72 ASP B C 1
ATOM 2202 O O . ASP B 1 72 ? 6.148 18.109 -9.375 1 98.31 72 ASP B O 1
ATOM 2206 N N . ASP B 1 73 ? 5.797 16.25 -10.539 1 98.44 73 ASP B N 1
ATOM 2207 C CA . ASP B 1 73 ? 4.566 15.961 -9.805 1 98.44 73 ASP B CA 1
ATOM 2208 C C . ASP B 1 73 ? 4.859 15.641 -8.344 1 98.44 73 ASP B C 1
ATOM 2210 O O . ASP B 1 73 ? 4.102 16.031 -7.453 1 98.44 73 ASP B O 1
ATOM 2214 N N . VAL B 1 74 ? 5.969 14.969 -8.07 1 98.69 74 VAL B N 1
ATOM 2215 C CA . VAL B 1 74 ? 6.398 14.672 -6.711 1 98.69 74 VAL B CA 1
ATOM 2216 C C . VAL B 1 74 ? 6.84 15.961 -6.016 1 98.69 74 VAL B C 1
ATOM 2218 O O . VAL B 1 74 ? 6.5 16.188 -4.855 1 98.69 74 VAL B O 1
ATOM 2221 N N . ARG B 1 75 ? 7.574 16.766 -6.73 1 98.56 75 ARG B N 1
ATOM 2222 C CA . ARG B 1 75 ? 8.039 18.031 -6.164 1 98.56 75 ARG B CA 1
ATOM 2223 C C . ARG B 1 75 ? 6.863 18.906 -5.75 1 98.56 75 ARG B C 1
ATOM 2225 O O . ARG B 1 75 ? 6.91 19.562 -4.711 1 98.56 75 ARG B O 1
ATOM 2232 N N . ARG B 1 76 ? 5.828 18.938 -6.523 1 98.5 76 ARG B N 1
ATOM 2233 C CA . ARG B 1 76 ? 4.637 19.703 -6.18 1 98.5 76 ARG B CA 1
ATOM 2234 C C . ARG B 1 76 ? 4.039 19.234 -4.859 1 98.5 76 ARG B C 1
ATOM 2236 O O . ARG B 1 76 ? 3.637 20.047 -4.027 1 98.5 76 ARG B O 1
ATOM 2243 N N . GLU B 1 77 ? 3.971 17.938 -4.684 1 98.81 77 GLU B N 1
ATOM 2244 C CA . GLU B 1 77 ? 3.488 17.391 -3.424 1 98.81 77 GLU B CA 1
ATOM 2245 C C . GLU B 1 77 ? 4.395 17.781 -2.264 1 98.81 77 GLU B C 1
ATOM 2247 O O . GLU B 1 77 ? 3.914 18.125 -1.18 1 98.81 77 GLU B O 1
ATOM 2252 N N . GLN B 1 78 ? 5.723 17.703 -2.506 1 98.56 78 GLN B N 1
ATOM 2253 C CA . GLN B 1 78 ? 6.691 18.062 -1.473 1 98.56 78 GLN B CA 1
ATOM 2254 C C . GLN B 1 78 ? 6.57 19.531 -1.085 1 98.56 78 GLN B C 1
ATOM 2256 O O . GLN B 1 78 ? 6.656 19.875 0.095 1 98.56 78 GLN B O 1
ATOM 2261 N N . GLU B 1 79 ? 6.309 20.359 -2.076 1 98.06 79 GLU B N 1
ATOM 2262 C CA . GLU B 1 79 ? 6.109 21.781 -1.814 1 98.06 79 GLU B CA 1
ATOM 2263 C C . GLU B 1 79 ? 4.855 22.016 -0.975 1 98.06 79 GLU B C 1
ATOM 2265 O O . GLU B 1 79 ? 4.84 22.891 -0.106 1 98.06 79 GLU B O 1
ATOM 2270 N N . LEU B 1 80 ? 3.779 21.25 -1.221 1 97.88 80 LEU B N 1
ATOM 2271 C CA . LEU B 1 80 ? 2.574 21.328 -0.403 1 97.88 80 LEU B CA 1
ATOM 2272 C C . LEU B 1 80 ? 2.879 20.984 1.052 1 97.88 80 LEU B C 1
ATOM 2274 O O . LEU B 1 80 ? 2.434 21.688 1.966 1 97.88 80 LEU B O 1
ATOM 2278 N N . ILE B 1 81 ? 3.668 19.953 1.231 1 98.06 81 ILE B N 1
ATOM 2279 C CA . ILE B 1 81 ? 4.031 19.516 2.576 1 98.06 81 ILE B CA 1
ATOM 2280 C C . ILE B 1 81 ? 4.867 20.609 3.256 1 98.06 81 ILE B C 1
ATOM 2282 O O . ILE B 1 81 ? 4.637 20.938 4.422 1 98.06 81 ILE B O 1
ATOM 2286 N N . GLU B 1 82 ? 5.797 21.172 2.502 1 95.88 82 GLU B N 1
ATOM 2287 C CA . GLU B 1 82 ? 6.695 22.188 3.031 1 95.88 82 GLU B CA 1
ATOM 2288 C C . GLU B 1 82 ? 5.93 23.438 3.451 1 95.88 82 GLU B C 1
ATOM 2290 O O . GLU B 1 82 ? 6.379 24.188 4.316 1 95.88 82 GLU B O 1
ATOM 2295 N N . SER B 1 83 ? 4.82 23.625 2.846 1 95.31 83 SER B N 1
ATOM 2296 C CA . SER B 1 83 ? 4.047 24.844 3.109 1 95.31 83 SER B CA 1
ATOM 2297 C C . SER B 1 83 ? 3.174 24.672 4.348 1 95.31 83 SER B C 1
ATOM 2299 O O . SER B 1 83 ? 2.539 25.641 4.797 1 95.31 83 SER B O 1
ATOM 2301 N N . ALA B 1 84 ? 3.137 23.5 4.953 1 96.81 84 ALA B N 1
ATOM 2302 C CA . ALA B 1 84 ? 2.242 23.219 6.074 1 96.81 84 ALA B CA 1
ATOM 2303 C C . ALA B 1 84 ? 3.029 23 7.363 1 96.81 84 ALA B C 1
ATOM 2305 O O . ALA B 1 84 ? 4.195 22.594 7.324 1 96.81 84 ALA B O 1
ATOM 2306 N N . ASP B 1 85 ? 2.383 23.312 8.484 1 95.94 85 ASP B N 1
ATOM 2307 C CA . ASP B 1 85 ? 2.969 23.031 9.789 1 95.94 85 ASP B CA 1
ATOM 2308 C C . ASP B 1 85 ? 2.662 21.594 10.234 1 95.94 85 ASP B C 1
ATOM 2310 O O . ASP B 1 85 ? 3.455 20.984 10.953 1 95.94 85 ASP B O 1
ATOM 2314 N N . VAL B 1 86 ? 1.481 21.156 9.82 1 97.44 86 VAL B N 1
ATOM 2315 C CA . VAL B 1 86 ? 1.001 19.812 10.156 1 97.44 86 VAL B CA 1
ATOM 2316 C C . VAL B 1 86 ? 0.414 19.141 8.914 1 97.44 86 VAL B C 1
ATOM 2318 O O . VAL B 1 86 ? -0.299 19.781 8.141 1 97.44 86 VAL B O 1
ATOM 2321 N N . VAL B 1 87 ? 0.796 17.922 8.727 1 98.62 87 VAL B N 1
ATOM 2322 C CA . VAL B 1 87 ? 0.248 17.125 7.625 1 98.62 87 VAL B CA 1
ATOM 2323 C C . VAL B 1 87 ? -0.554 15.953 8.188 1 98.62 87 VAL B C 1
ATOM 2325 O O . VAL B 1 87 ? -0.106 15.273 9.109 1 98.62 87 VAL B O 1
ATOM 2328 N N . ALA B 1 88 ? -1.735 15.766 7.711 1 98.94 88 ALA B N 1
ATOM 2329 C CA . ALA B 1 88 ? -2.549 14.602 8.055 1 98.94 88 ALA B CA 1
ATOM 2330 C C . ALA B 1 88 ? -2.977 13.852 6.797 1 98.94 88 ALA B C 1
ATOM 2332 O O . ALA B 1 88 ? -3.459 14.453 5.836 1 98.94 88 ALA B O 1
ATOM 2333 N N . LEU B 1 89 ? -2.713 12.594 6.77 1 98.94 89 LEU B N 1
ATOM 2334 C CA . LEU B 1 89 ? -3.137 11.711 5.691 1 98.94 89 LEU B CA 1
ATOM 2335 C C . LEU B 1 89 ? -4.395 10.938 6.086 1 98.94 89 LEU B C 1
ATOM 2337 O O . LEU B 1 89 ? -4.391 10.195 7.07 1 98.94 89 LEU B O 1
ATOM 2341 N N . LEU B 1 90 ? -5.512 11.164 5.387 1 98.94 90 LEU B N 1
ATOM 2342 C CA . LEU B 1 90 ? -6.773 10.469 5.617 1 98.94 90 LEU B CA 1
ATOM 2343 C C . LEU B 1 90 ? -7.039 9.445 4.516 1 98.94 90 LEU B C 1
ATOM 2345 O O . LEU B 1 90 ? -6.914 9.766 3.33 1 98.94 90 LEU B O 1
ATOM 2349 N N . PHE B 1 91 ? -7.43 8.242 4.926 1 98.81 91 PHE B N 1
ATOM 2350 C CA . PHE B 1 91 ? -7.598 7.18 3.947 1 98.81 91 PHE B CA 1
ATOM 2351 C C . PHE B 1 91 ? -8.477 6.066 4.504 1 98.81 91 PHE B C 1
ATOM 2353 O O . PHE B 1 91 ? -8.523 5.855 5.719 1 98.81 91 PHE B O 1
ATOM 2360 N N . PRO B 1 92 ? -9.188 5.402 3.592 1 98.44 92 PRO B N 1
ATOM 2361 C CA . PRO B 1 92 ? -9.805 4.141 4.004 1 98.44 92 PRO B CA 1
ATOM 2362 C C . PRO B 1 92 ? -8.789 3.021 4.195 1 98.44 92 PRO B C 1
ATOM 2364 O O . PRO B 1 92 ? -7.727 3.033 3.564 1 98.44 92 PRO B O 1
ATOM 2367 N N . VAL B 1 93 ? -9.109 2.125 5.07 1 98.19 93 VAL B N 1
ATOM 2368 C CA . VAL B 1 93 ? -8.25 0.953 5.211 1 98.19 93 VAL B CA 1
ATOM 2369 C C . VAL B 1 93 ? -8.68 -0.121 4.211 1 98.19 93 VAL B C 1
ATOM 2371 O O . VAL B 1 93 ? -9.82 -0.589 4.242 1 98.19 93 VAL B O 1
ATOM 2374 N N . TYR B 1 94 ? -7.824 -0.436 3.285 1 98.06 94 TYR B N 1
ATOM 2375 C CA . TYR B 1 94 ? -8.023 -1.526 2.338 1 98.06 94 TYR B CA 1
ATOM 2376 C C . TYR B 1 94 ? -7.066 -2.676 2.617 1 98.06 94 TYR B C 1
ATOM 2378 O O . TYR B 1 94 ? -5.852 -2.475 2.693 1 98.06 94 TYR B O 1
ATOM 2386 N N . TRP B 1 95 ? -7.688 -3.832 2.809 1 97.62 95 TRP B N 1
ATOM 2387 C CA . TRP B 1 95 ? -6.891 -5.02 3.094 1 97.62 95 TRP B CA 1
ATOM 2388 C C . TRP B 1 95 ? -5.902 -4.758 4.227 1 97.62 95 TRP B C 1
ATOM 2390 O O . TRP B 1 95 ? -4.711 -5.043 4.094 1 97.62 95 TRP B O 1
ATOM 2400 N N . TRP B 1 96 ? -6.426 -4.07 5.258 1 96.69 96 TRP B N 1
ATOM 2401 C CA . TRP B 1 96 ? -5.801 -3.914 6.566 1 96.69 96 TRP B CA 1
ATOM 2402 C C . TRP B 1 96 ? -4.645 -2.92 6.5 1 96.69 96 TRP B C 1
ATOM 2404 O O . TRP B 1 96 ? -3.826 -2.852 7.418 1 96.69 96 TRP B O 1
ATOM 2414 N N . SER B 1 97 ? -4.562 -2.156 5.445 1 96.94 97 SER B N 1
ATOM 2415 C CA . SER B 1 97 ? -3.467 -1.204 5.293 1 96.94 97 SER B CA 1
ATOM 2416 C C . SER B 1 97 ? -3.883 -0.017 4.434 1 96.94 97 SER B C 1
ATOM 2418 O O . SER B 1 97 ? -5.074 0.213 4.219 1 96.94 97 SER B O 1
ATOM 2420 N N . LEU B 1 98 ? -2.887 0.833 4.031 1 98.44 98 LEU B N 1
ATOM 2421 C CA . LEU B 1 98 ? -3.09 1.956 3.125 1 98.44 98 LEU B CA 1
ATOM 2422 C C . LEU B 1 98 ? -3.643 1.48 1.785 1 98.44 98 LEU B C 1
ATOM 2424 O O . LEU B 1 98 ? -3.227 0.44 1.271 1 98.44 98 LEU B O 1
ATOM 2428 N N . PRO B 1 99 ? -4.609 2.273 1.263 1 98.75 99 PRO B N 1
ATOM 2429 C CA . PRO B 1 99 ? -4.91 2.014 -0.146 1 98.75 99 PRO B CA 1
ATOM 2430 C C . PRO B 1 99 ? -3.752 2.373 -1.074 1 98.75 99 PRO B C 1
ATOM 2432 O O . PRO B 1 99 ? -2.881 3.164 -0.702 1 98.75 99 PRO B O 1
ATOM 2435 N N . ALA B 1 100 ? -3.76 1.868 -2.236 1 98.88 100 ALA B N 1
ATOM 2436 C CA . ALA B 1 100 ? -2.645 2.023 -3.166 1 98.88 100 ALA B CA 1
ATOM 2437 C C . ALA B 1 100 ? -2.328 3.498 -3.4 1 98.88 100 ALA B C 1
ATOM 2439 O O . ALA B 1 100 ? -1.16 3.883 -3.496 1 98.88 100 ALA B O 1
ATOM 2440 N N . LEU B 1 101 ? -3.365 4.281 -3.539 1 98.88 101 LEU B N 1
ATOM 2441 C CA . LEU B 1 101 ? -3.16 5.699 -3.82 1 98.88 101 LEU B CA 1
ATOM 2442 C C . LEU B 1 101 ? -2.389 6.367 -2.688 1 98.88 101 LEU B C 1
ATOM 2444 O O . LEU B 1 101 ? -1.398 7.062 -2.932 1 98.88 101 LEU B O 1
ATOM 2448 N N . ALA B 1 102 ? -2.789 6.137 -1.462 1 98.88 102 ALA B N 1
ATOM 2449 C CA . ALA B 1 102 ? -2.09 6.695 -0.307 1 98.88 102 ALA B CA 1
ATOM 2450 C C . ALA B 1 102 ? -0.692 6.102 -0.171 1 98.88 102 ALA B C 1
ATOM 2452 O O . ALA B 1 102 ? 0.262 6.809 0.163 1 98.88 102 ALA B O 1
ATOM 2453 N N . LYS B 1 103 ? -0.572 4.773 -0.408 1 98.88 103 LYS B N 1
ATOM 2454 C CA . LYS B 1 103 ? 0.735 4.125 -0.345 1 98.88 103 LYS B CA 1
ATOM 2455 C C . LYS B 1 103 ? 1.694 4.723 -1.371 1 98.88 103 LYS B C 1
ATOM 2457 O O . LYS B 1 103 ? 2.877 4.918 -1.083 1 98.88 103 LYS B O 1
ATOM 2462 N N . GLY B 1 104 ? 1.191 4.926 -2.541 1 98.88 104 GLY B N 1
ATOM 2463 C CA . GLY B 1 104 ? 2.021 5.52 -3.578 1 98.88 104 GLY B CA 1
ATOM 2464 C C . GLY B 1 104 ? 2.463 6.934 -3.254 1 98.88 104 GLY B C 1
ATOM 2465 O O . GLY B 1 104 ? 3.568 7.344 -3.613 1 98.88 104 GLY B O 1
ATOM 2466 N N . TRP B 1 105 ? 1.557 7.699 -2.611 1 98.94 105 TRP B N 1
ATOM 2467 C CA . TRP B 1 105 ? 1.93 9.039 -2.158 1 98.94 105 TRP B CA 1
ATOM 2468 C C . TRP B 1 105 ? 3.133 8.977 -1.225 1 98.94 105 TRP B C 1
ATOM 2470 O O . TRP B 1 105 ? 4.082 9.75 -1.376 1 98.94 105 TRP B O 1
ATOM 2480 N N . ILE B 1 106 ? 3.129 8.023 -0.327 1 98.81 106 ILE B N 1
ATOM 2481 C CA . ILE B 1 106 ? 4.262 7.844 0.575 1 98.81 106 ILE B CA 1
ATOM 2482 C C . ILE B 1 106 ? 5.473 7.352 -0.212 1 98.81 106 ILE B C 1
ATOM 2484 O O . ILE B 1 106 ? 6.562 7.914 -0.1 1 98.81 106 ILE B O 1
ATOM 2488 N N . ASP B 1 107 ? 5.293 6.34 -1.074 1 98.75 107 ASP B N 1
ATOM 2489 C CA . ASP B 1 107 ? 6.383 5.715 -1.816 1 98.75 107 ASP B CA 1
ATOM 2490 C C . ASP B 1 107 ? 7.156 6.75 -2.631 1 98.75 107 ASP B C 1
ATOM 2492 O O . ASP B 1 107 ? 8.383 6.695 -2.713 1 98.75 107 ASP B O 1
ATOM 2496 N N . ARG B 1 108 ? 6.441 7.672 -3.227 1 98.88 108 ARG B N 1
ATOM 2497 C CA . ARG B 1 108 ? 7.062 8.578 -4.184 1 98.88 108 ARG B CA 1
ATOM 2498 C C . ARG B 1 108 ? 7.484 9.883 -3.506 1 98.88 108 ARG B C 1
ATOM 2500 O O . ARG B 1 108 ? 8.578 10.391 -3.756 1 98.88 108 ARG B O 1
ATOM 2507 N N . VAL B 1 109 ? 6.676 10.43 -2.643 1 98.88 109 VAL B N 1
ATOM 2508 C CA . VAL B 1 109 ? 6.871 11.773 -2.109 1 98.88 109 VAL B CA 1
ATOM 2509 C C . VAL B 1 109 ? 7.93 11.742 -1.006 1 98.88 109 VAL B C 1
ATOM 2511 O O . VAL B 1 109 ? 8.75 12.656 -0.896 1 98.88 109 VAL B O 1
ATOM 2514 N N . PHE B 1 110 ? 7.918 10.688 -0.173 1 98.62 110 PHE B N 1
ATOM 2515 C CA . PHE B 1 110 ? 8.922 10.562 0.879 1 98.62 110 PHE B CA 1
ATOM 2516 C C . PHE B 1 110 ? 10.234 10.031 0.315 1 98.62 110 PHE B C 1
ATOM 2518 O O . PHE B 1 110 ? 10.664 8.93 0.668 1 98.62 110 PHE B O 1
ATOM 2525 N N . SER B 1 111 ? 10.867 10.828 -0.48 1 98.44 111 SER B N 1
ATOM 2526 C CA . SER B 1 111 ? 12.047 10.414 -1.23 1 98.44 111 SER B CA 1
ATOM 2527 C C . SER B 1 111 ? 13.32 10.609 -0.41 1 98.44 111 SER B C 1
ATOM 2529 O O . SER B 1 111 ? 13.336 11.398 0.536 1 98.44 111 SER B O 1
ATOM 2531 N N . ARG B 1 112 ? 14.359 9.898 -0.761 1 97.44 112 ARG B N 1
ATOM 2532 C CA . ARG B 1 112 ? 15.688 10.031 -0.171 1 97.44 112 ARG B CA 1
ATOM 2533 C C . ARG B 1 112 ? 16.234 11.445 -0.368 1 97.44 112 ARG B C 1
ATOM 2535 O O . ARG B 1 112 ? 16.031 12.055 -1.42 1 97.44 112 ARG B O 1
ATOM 2542 N N . ARG B 1 113 ? 16.875 11.969 0.633 1 97.56 113 ARG B N 1
ATOM 2543 C CA . ARG B 1 113 ? 17.5 13.289 0.683 1 97.56 113 ARG B CA 1
ATOM 2544 C C . ARG B 1 113 ? 16.438 14.375 0.873 1 97.56 113 ARG B C 1
ATOM 2546 O O . ARG B 1 113 ? 16.75 15.57 0.793 1 97.56 113 ARG B O 1
ATOM 2553 N N . TRP B 1 114 ? 15.203 14.016 0.976 1 98.25 114 TRP B N 1
ATOM 2554 C CA . TRP B 1 114 ? 14.141 14.953 1.324 1 98.25 114 TRP B CA 1
ATOM 2555 C C . TRP B 1 114 ? 13.406 14.508 2.582 1 98.25 114 TRP B C 1
ATOM 2557 O O . TRP B 1 114 ? 13.391 15.219 3.59 1 98.25 114 TRP B O 1
ATOM 2567 N N . ALA B 1 115 ? 12.883 13.328 2.533 1 97.94 115 ALA B N 1
ATOM 2568 C CA . ALA B 1 115 ? 12.148 12.828 3.693 1 97.94 115 ALA B CA 1
ATOM 2569 C C . ALA B 1 115 ? 13.094 12.203 4.715 1 97.94 115 ALA B C 1
ATOM 2571 O O . ALA B 1 115 ? 12.773 12.133 5.902 1 97.94 115 ALA B O 1
ATOM 2572 N N . TYR B 1 116 ? 14.188 11.68 4.293 1 97.12 116 TYR B N 1
ATOM 2573 C CA . TYR B 1 116 ? 15.211 11.07 5.133 1 97.12 116 TYR B CA 1
ATOM 2574 C C . TYR B 1 116 ? 16.609 11.289 4.543 1 97.12 116 TYR B C 1
ATOM 2576 O O . TYR B 1 116 ? 16.75 11.516 3.34 1 97.12 116 TYR B O 1
ATOM 2584 N N . GLU B 1 117 ? 17.625 11.312 5.383 1 96.81 117 GLU B N 1
ATOM 2585 C CA . GLU B 1 117 ? 19 11.602 4.98 1 96.81 117 GLU B CA 1
ATOM 2586 C C . GLU B 1 117 ? 19.094 12.953 4.277 1 96.81 117 GLU B C 1
ATOM 2588 O O . GLU B 1 117 ? 19.812 13.086 3.281 1 96.81 117 GLU B O 1
ATOM 2593 N N . ASN B 1 118 ? 18.266 13.836 4.66 1 95.56 118 ASN B N 1
ATOM 2594 C CA . ASN B 1 118 ? 18.234 15.188 4.105 1 95.56 118 ASN B CA 1
ATOM 2595 C C . ASN B 1 118 ? 19.344 16.062 4.699 1 95.56 118 ASN B C 1
ATOM 2597 O O . ASN B 1 118 ? 19.266 16.438 5.867 1 95.56 118 ASN B O 1
ATOM 2601 N N . PRO B 1 119 ? 20.312 16.375 3.943 1 94.12 119 PRO B N 1
ATOM 2602 C CA . PRO B 1 119 ? 21.422 17.156 4.488 1 94.12 119 PRO B CA 1
ATOM 2603 C C . PRO B 1 119 ? 21.062 18.625 4.734 1 94.12 119 PRO B C 1
ATOM 2605 O O . PRO B 1 119 ? 21.781 19.344 5.422 1 94.12 119 PRO B O 1
ATOM 2608 N N . ALA B 1 120 ? 19.922 19.016 4.203 1 92.75 120 ALA B N 1
ATOM 2609 C CA . ALA B 1 120 ? 19.531 20.422 4.285 1 92.75 120 ALA B CA 1
ATOM 2610 C C . ALA B 1 120 ? 18.859 20.719 5.625 1 92.75 120 ALA B C 1
ATOM 2612 O O . ALA B 1 120 ? 18.594 21.891 5.949 1 92.75 120 ALA B O 1
ATOM 2613 N N . THR B 1 121 ? 18.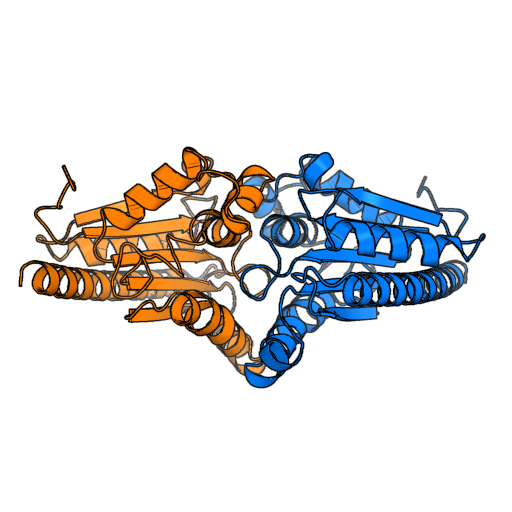578 19.734 6.32 1 91.69 121 THR B N 1
ATOM 2614 C CA . THR B 1 121 ? 17.875 19.906 7.59 1 91.69 121 THR B CA 1
ATOM 2615 C C . THR B 1 121 ? 18.656 19.281 8.734 1 91.69 121 THR B C 1
ATOM 2617 O O . THR B 1 121 ? 19.359 18.281 8.531 1 91.69 121 THR B O 1
ATOM 2620 N N . GLU B 1 122 ? 18.562 19.75 9.875 1 88.94 122 GLU B N 1
ATOM 2621 C CA . GLU B 1 122 ? 19.234 19.203 11.055 1 88.94 122 GLU B CA 1
ATOM 2622 C C . GLU B 1 122 ? 18.703 17.828 11.422 1 88.94 122 GLU B C 1
ATOM 2624 O O . GLU B 1 122 ? 19.469 16.938 11.797 1 88.94 122 GLU B O 1
ATOM 2629 N N . SER B 1 123 ? 17.391 17.688 11.336 1 87.94 123 SER B N 1
ATOM 2630 C CA . SER B 1 123 ? 16.75 16.422 11.695 1 87.94 123 SER B CA 1
ATOM 2631 C C . SER B 1 123 ? 17 15.359 10.633 1 87.94 123 SER B C 1
ATOM 2633 O O . SER B 1 123 ? 16.781 14.172 10.883 1 87.94 123 SER B O 1
ATOM 2635 N N . GLY B 1 124 ? 17.391 15.75 9.484 1 93.5 124 GLY B N 1
ATOM 2636 C CA . GLY B 1 124 ? 17.516 14.828 8.367 1 93.5 124 GLY B CA 1
ATOM 2637 C C . GLY B 1 124 ? 16.219 14.562 7.652 1 93.5 124 GLY B C 1
ATOM 2638 O O . GLY B 1 124 ? 16.125 13.664 6.812 1 93.5 124 GLY B O 1
ATOM 2639 N N . SER B 1 125 ? 15.125 15.328 7.996 1 95.88 125 SER B N 1
ATOM 2640 C CA . SER B 1 125 ? 13.805 15.172 7.383 1 95.88 125 SER B CA 1
ATOM 2641 C C . SER B 1 125 ? 13.195 16.516 7.027 1 95.88 125 SER B C 1
ATOM 2643 O O . SER B 1 125 ? 13.32 17.484 7.781 1 95.88 125 SER B O 1
ATOM 2645 N N . ALA B 1 126 ? 12.555 16.562 5.824 1 95 126 ALA B N 1
ATOM 2646 C CA . ALA B 1 126 ? 11.812 17.766 5.449 1 95 126 ALA B CA 1
ATOM 2647 C C . ALA B 1 126 ? 10.43 17.781 6.098 1 95 126 ALA B C 1
ATOM 2649 O O . ALA B 1 126 ? 9.734 18.797 6.043 1 95 126 ALA B O 1
ATOM 2650 N N . VAL B 1 127 ? 10.008 16.641 6.707 1 95 127 VAL B N 1
ATOM 2651 C CA . VAL B 1 127 ? 8.688 16.5 7.301 1 95 127 VAL B CA 1
ATOM 2652 C C . VAL B 1 127 ? 8.789 16.609 8.82 1 95 127 VAL B C 1
ATOM 2654 O O . VAL B 1 127 ? 9.555 15.875 9.453 1 95 127 VAL B O 1
ATOM 2657 N N . ASP B 1 128 ? 8.031 17.469 9.414 1 91.19 128 ASP B N 1
ATOM 2658 C CA . ASP B 1 128 ? 8.156 17.703 10.852 1 91.19 128 ASP B CA 1
ATOM 2659 C C . ASP B 1 128 ? 7.039 17 11.625 1 91.19 128 ASP B C 1
ATOM 2661 O O . ASP B 1 128 ? 7.258 16.5 12.727 1 91.19 128 ASP B O 1
ATOM 2665 N N . GLU B 1 129 ? 5.852 17.062 11.07 1 96 129 GLU B N 1
ATOM 2666 C CA . GLU B 1 129 ? 4.703 16.5 11.773 1 96 129 GLU B CA 1
ATOM 2667 C C . GLU B 1 129 ? 3.746 15.812 10.812 1 96 129 GLU B C 1
ATOM 2669 O O . GLU B 1 129 ? 3.262 16.438 9.859 1 96 129 GLU B O 1
ATOM 2674 N N . LEU B 1 130 ? 3.486 14.516 11.062 1 98.06 130 LEU B N 1
ATOM 2675 C CA . LEU B 1 130 ? 2.686 13.672 10.18 1 98.06 130 LEU B CA 1
ATOM 2676 C C . LEU B 1 130 ? 1.681 12.852 10.984 1 98.06 130 LEU B C 1
ATOM 2678 O O . LEU B 1 130 ? 2.059 12.133 11.906 1 98.06 130 LEU B O 1
ATOM 2682 N N . HIS B 1 131 ? 0.436 12.961 10.68 1 98.69 131 HIS B N 1
ATOM 2683 C CA . HIS B 1 131 ? -0.633 12.234 11.359 1 98.69 131 HIS B CA 1
ATOM 2684 C C . HIS B 1 131 ? -1.434 11.383 10.375 1 98.69 131 HIS B C 1
ATOM 2686 O O . HIS B 1 131 ? -1.741 11.828 9.266 1 98.69 131 HIS B O 1
ATOM 2692 N N . PHE B 1 132 ? -1.698 10.148 10.812 1 98.81 132 PHE B N 1
ATOM 2693 C CA . PHE B 1 132 ? -2.475 9.219 10 1 98.81 132 PHE B CA 1
ATOM 2694 C C . PHE B 1 132 ? -3.881 9.055 10.57 1 98.81 132 PHE B C 1
ATOM 2696 O O . PHE B 1 132 ? -4.047 8.773 11.758 1 98.81 132 PHE B O 1
ATOM 2703 N N . LEU B 1 133 ? -4.855 9.289 9.773 1 98.81 133 LEU B N 1
ATOM 2704 C CA . LEU B 1 133 ? -6.246 9 10.117 1 98.81 133 LEU B CA 1
ATOM 2705 C C . LEU B 1 133 ? -6.801 7.887 9.234 1 98.81 133 LEU B C 1
ATOM 2707 O O . LEU B 1 133 ? -7.121 8.109 8.07 1 98.81 133 LEU B O 1
ATOM 2711 N N . ALA B 1 134 ? -6.891 6.738 9.82 1 98.75 134 ALA B N 1
ATOM 2712 C CA . ALA B 1 134 ? -7.312 5.527 9.117 1 98.75 134 ALA B CA 1
ATOM 2713 C C . ALA B 1 134 ? -8.797 5.242 9.359 1 98.75 134 ALA B C 1
ATOM 2715 O O . ALA B 1 134 ? -9.219 5.039 10.5 1 98.75 134 ALA B O 1
ATOM 2716 N N . ILE B 1 135 ? -9.531 5.23 8.305 1 98.38 135 ILE B N 1
ATOM 2717 C CA . ILE B 1 135 ? -10.969 4.988 8.398 1 98.38 135 ILE B CA 1
ATOM 2718 C C . ILE B 1 135 ? -11.266 3.525 8.07 1 98.38 135 ILE B C 1
ATOM 2720 O O . ILE B 1 135 ? -11.18 3.111 6.91 1 98.38 135 ILE B O 1
ATOM 2724 N N . ALA B 1 136 ? -11.664 2.797 9.086 1 97.31 136 ALA B N 1
ATOM 2725 C CA . ALA B 1 136 ? -11.852 1.354 8.969 1 97.31 136 ALA B CA 1
ATOM 2726 C C . ALA B 1 136 ? -13.328 1.001 8.805 1 97.31 136 ALA B C 1
ATOM 2728 O O . ALA B 1 136 ? -14.188 1.581 9.469 1 97.31 136 ALA B O 1
ATOM 2729 N N . GLY B 1 137 ? -13.594 0.052 7.977 1 94.38 137 GLY B N 1
ATOM 2730 C CA . GLY B 1 137 ? -14.969 -0.366 7.727 1 94.38 137 GLY B CA 1
ATOM 2731 C C . GLY B 1 137 ? -15.555 -1.183 8.859 1 94.38 137 GLY B C 1
ATOM 2732 O O . GLY B 1 137 ? -16.719 -0.977 9.242 1 94.38 137 GLY B O 1
ATOM 2733 N N . VAL B 1 138 ? -14.727 -1.978 9.445 1 92.06 138 VAL B N 1
ATOM 2734 C CA . VAL B 1 138 ? -15.227 -2.898 10.461 1 92.06 138 VAL B CA 1
ATOM 2735 C C . VAL B 1 138 ? -14.898 -2.357 11.852 1 92.06 138 VAL B C 1
ATOM 2737 O O . VAL B 1 138 ? -14.25 -1.317 11.984 1 92.06 138 VAL B O 1
ATOM 2740 N N . GLY B 1 139 ? -15.32 -3.07 12.852 1 92.38 139 GLY B N 1
ATOM 2741 C CA . GLY B 1 139 ? -15.203 -2.594 14.219 1 92.38 139 GLY B CA 1
ATOM 2742 C C . GLY B 1 139 ? -13.82 -2.793 14.805 1 92.38 139 GLY B C 1
ATOM 2743 O O . GLY B 1 139 ? -13.008 -3.547 14.258 1 92.38 139 GLY B O 1
ATOM 2744 N N . GLU B 1 140 ? -13.617 -2.15 15.906 1 93.5 140 GLU B N 1
ATOM 2745 C CA . GLU B 1 140 ? -12.336 -2.135 16.609 1 93.5 140 GLU B CA 1
ATOM 2746 C C . GLU B 1 140 ? -11.922 -3.539 17.031 1 93.5 140 GLU B C 1
ATOM 2748 O O . GLU B 1 140 ? -10.742 -3.883 17 1 93.5 140 GLU B O 1
ATOM 2753 N N . GLY B 1 141 ? -12.859 -4.289 17.438 1 93.5 141 GLY B N 1
ATOM 2754 C CA . GLY B 1 141 ? -12.578 -5.621 17.938 1 93.5 141 GLY B CA 1
ATOM 2755 C C . GLY B 1 141 ? -11.82 -6.488 16.953 1 93.5 141 GLY B C 1
ATOM 2756 O O . GLY B 1 141 ? -10.906 -7.219 17.328 1 93.5 141 GLY B O 1
ATOM 2757 N N . THR B 1 142 ? -12.156 -6.426 15.695 1 91 142 THR B N 1
ATOM 2758 C CA . THR B 1 142 ? -11.492 -7.195 14.656 1 91 142 THR B CA 1
ATOM 2759 C C . THR B 1 142 ? -10.023 -6.801 14.539 1 91 142 THR B C 1
ATOM 2761 O O . THR B 1 142 ? -9.156 -7.664 14.422 1 91 142 THR B O 1
ATOM 2764 N N . TYR B 1 143 ? -9.703 -5.551 14.609 1 93.44 143 TYR B N 1
ATOM 2765 C CA . TYR B 1 143 ? -8.336 -5.043 14.5 1 93.44 143 TYR B CA 1
ATOM 2766 C C . TYR B 1 143 ? -7.504 -5.453 15.703 1 93.44 143 TYR B C 1
ATOM 2768 O O . TYR B 1 143 ? -6.344 -5.852 15.555 1 93.44 143 TYR B O 1
ATOM 2776 N N . GLU B 1 144 ? -8.102 -5.402 16.844 1 92.25 144 GLU B N 1
ATOM 2777 C CA . GLU B 1 144 ? -7.379 -5.723 18.078 1 92.25 144 GLU B CA 1
ATOM 2778 C C . GLU B 1 144 ? -7.109 -7.219 18.172 1 92.25 144 GLU B C 1
ATOM 2780 O O . GLU B 1 144 ? -6 -7.633 18.516 1 92.25 144 GLU B O 1
ATOM 2785 N N . ARG B 1 145 ? -8.078 -8.047 17.859 1 91.19 145 ARG B N 1
ATOM 2786 C CA . ARG B 1 145 ? -7.977 -9.492 18.031 1 91.19 145 ARG B CA 1
ATOM 2787 C C . ARG B 1 145 ? -6.941 -10.086 17.062 1 91.19 145 ARG B C 1
ATOM 2789 O O . ARG B 1 145 ? -6.199 -11 17.438 1 91.19 145 ARG B O 1
ATOM 2796 N N . ARG B 1 146 ? -6.801 -9.469 15.984 1 91.75 146 ARG B N 1
ATOM 2797 C CA . ARG B 1 146 ? -5.961 -10.062 14.953 1 91.75 146 ARG B CA 1
ATOM 2798 C C . ARG B 1 146 ? -4.598 -9.383 14.891 1 91.75 146 ARG B C 1
ATOM 2800 O O . ARG B 1 146 ? -3.684 -9.875 14.227 1 91.75 146 ARG B O 1
ATOM 2807 N N . GLY B 1 147 ? -4.48 -8.172 15.562 1 95 147 GLY B N 1
ATOM 2808 C CA . GLY B 1 147 ? -3.201 -7.48 15.617 1 95 147 GLY B CA 1
ATOM 2809 C C . GLY B 1 147 ? -2.988 -6.52 14.461 1 95 147 GLY B C 1
ATOM 2810 O O . GLY B 1 147 ? -1.863 -6.086 14.203 1 95 147 GLY B O 1
ATOM 2811 N N . TYR B 1 148 ? -4 -6.223 13.766 1 95.5 148 TYR B N 1
ATOM 2812 C CA . TYR B 1 148 ? -3.896 -5.344 12.609 1 95.5 148 TYR B CA 1
ATOM 2813 C C . TYR B 1 148 ? -3.541 -3.924 13.031 1 95.5 148 TYR B C 1
ATOM 2815 O O . TYR B 1 148 ? -2.807 -3.227 12.32 1 95.5 148 TYR B O 1
ATOM 2823 N N . ARG B 1 149 ? -4.082 -3.496 14.141 1 95.94 149 ARG B N 1
ATOM 2824 C CA . ARG B 1 149 ? -3.758 -2.162 14.633 1 95.94 149 ARG B CA 1
ATOM 2825 C C . ARG B 1 149 ? -2.27 -2.035 14.938 1 95.94 149 ARG B C 1
ATOM 2827 O O . ARG B 1 149 ? -1.629 -1.062 14.539 1 95.94 149 ARG B O 1
ATOM 2834 N N . GLU B 1 150 ? -1.748 -3 15.609 1 96.12 150 GLU B N 1
ATOM 2835 C CA . GLU B 1 150 ? -0.329 -3 15.945 1 96.12 150 GLU B CA 1
ATOM 2836 C C . GLU B 1 150 ? 0.539 -3.037 14.695 1 96.12 150 GLU B C 1
ATOM 2838 O O . GLU B 1 150 ? 1.581 -2.383 14.633 1 96.12 150 GLU B O 1
ATOM 2843 N N . ALA B 1 151 ? 0.141 -3.836 13.734 1 96.62 151 ALA B N 1
ATOM 2844 C CA . ALA B 1 151 ? 0.88 -3.914 12.477 1 96.62 151 ALA B CA 1
ATOM 2845 C C . ALA B 1 151 ? 0.897 -2.562 11.766 1 96.62 151 ALA B C 1
ATOM 2847 O O . ALA B 1 151 ? 1.927 -2.152 11.227 1 96.62 151 ALA B O 1
ATOM 2848 N N . ALA B 1 152 ? -0.235 -1.908 11.812 1 96.88 152 ALA B N 1
ATOM 2849 C CA . ALA B 1 152 ? -0.328 -0.585 11.203 1 96.88 152 ALA B CA 1
ATOM 2850 C C . ALA B 1 152 ? 0.546 0.424 11.945 1 96.88 152 ALA B C 1
ATOM 2852 O O . ALA B 1 152 ? 1.232 1.236 11.32 1 96.88 152 ALA B O 1
ATOM 2853 N N . GLU B 1 153 ? 0.523 0.392 13.234 1 96.62 153 GLU B N 1
ATOM 2854 C CA . GLU B 1 153 ? 1.379 1.255 14.047 1 96.62 153 GLU B CA 1
ATOM 2855 C C . GLU B 1 153 ? 2.854 1.037 13.711 1 96.62 153 GLU B C 1
ATOM 2857 O O . GLU B 1 153 ? 3.609 1.998 13.555 1 96.62 153 GLU B O 1
ATOM 2862 N N . LEU B 1 154 ? 3.16 -0.194 13.633 1 96.44 154 LEU B N 1
ATOM 2863 C CA . LEU B 1 154 ? 4.543 -0.552 13.336 1 96.44 154 LEU B CA 1
ATOM 2864 C C . LEU B 1 154 ? 4.965 0.004 11.977 1 96.44 154 LEU B C 1
ATOM 2866 O O . LEU B 1 154 ? 6.02 0.632 11.867 1 96.44 154 LEU B O 1
ATOM 2870 N N . GLN B 1 155 ? 4.18 -0.15 11 1 96.56 155 GLN B N 1
ATOM 2871 C CA . GLN B 1 155 ? 4.547 0.302 9.656 1 96.56 155 GLN B CA 1
ATOM 2872 C C . GLN B 1 155 ? 4.52 1.824 9.562 1 96.56 155 GLN B C 1
ATOM 2874 O O . GLN B 1 155 ? 5.484 2.441 9.109 1 96.56 155 GLN B O 1
ATOM 2879 N N . LEU B 1 156 ? 3.465 2.469 10.023 1 97.75 156 LEU B N 1
ATOM 2880 C CA . LEU B 1 156 ? 3.236 3.885 9.75 1 97.75 156 LEU B CA 1
ATOM 2881 C C . LEU B 1 156 ? 4.02 4.758 10.727 1 97.75 156 LEU B C 1
ATOM 2883 O O . LEU B 1 156 ? 4.809 5.609 10.305 1 97.75 156 LEU B O 1
ATOM 2887 N N . ARG B 1 157 ? 3.871 4.531 11.961 1 97.06 157 ARG B N 1
ATOM 2888 C CA . ARG B 1 157 ? 4.52 5.395 12.938 1 97.06 157 ARG B CA 1
ATOM 2889 C C . ARG B 1 157 ? 5.996 5.043 13.094 1 97.06 157 ARG B C 1
ATOM 2891 O O . ARG B 1 157 ? 6.863 5.914 12.992 1 97.06 157 ARG B O 1
ATOM 2898 N N . HIS B 1 158 ? 6.305 3.814 13.219 1 95.88 158 HIS B N 1
ATOM 2899 C CA . HIS B 1 158 ? 7.703 3.443 13.422 1 95.88 158 HIS B CA 1
ATOM 2900 C C . HIS B 1 158 ? 8.43 3.299 12.094 1 95.88 158 HIS B C 1
ATOM 2902 O O . HIS B 1 158 ? 9.539 3.82 11.93 1 95.88 158 HIS B O 1
ATOM 2908 N N . GLY B 1 159 ? 7.789 2.629 11.195 1 96.88 159 GLY B N 1
ATOM 2909 C CA . GLY B 1 159 ? 8.445 2.311 9.938 1 96.88 159 GLY B CA 1
ATOM 2910 C C . GLY B 1 159 ? 8.633 3.52 9.039 1 96.88 159 GLY B C 1
ATOM 2911 O O . GLY B 1 159 ? 9.688 3.676 8.414 1 96.88 159 GLY B O 1
ATOM 2912 N N . ILE B 1 160 ? 7.648 4.379 8.969 1 97.62 160 ILE B N 1
ATOM 2913 C CA . ILE B 1 160 ? 7.703 5.512 8.055 1 97.62 160 ILE B CA 1
ATOM 2914 C C . ILE B 1 160 ? 8.117 6.77 8.812 1 97.62 160 ILE B C 1
ATOM 2916 O O . ILE B 1 160 ? 9.156 7.367 8.523 1 97.62 160 ILE B O 1
ATOM 2920 N N . ALA B 1 161 ? 7.367 7.148 9.82 1 97.81 161 ALA B N 1
ATOM 2921 C CA . ALA B 1 161 ? 7.652 8.375 10.562 1 97.81 161 ALA B CA 1
ATOM 2922 C C . ALA B 1 161 ? 8.953 8.25 11.352 1 97.81 161 ALA B C 1
ATOM 2924 O O . ALA B 1 161 ? 9.789 9.164 11.328 1 97.81 161 ALA B O 1
ATOM 2925 N N . GLY B 1 162 ? 9.141 7.148 12.047 1 95.75 162 GLY B N 1
ATOM 2926 C CA . GLY B 1 162 ? 10.352 6.93 12.828 1 95.75 162 GLY B CA 1
ATOM 2927 C C . GLY B 1 162 ? 11.609 6.895 11.977 1 95.75 162 GLY B C 1
ATOM 2928 O O . GLY B 1 162 ? 12.602 7.543 12.312 1 95.75 162 GLY B O 1
ATOM 2929 N N . TYR B 1 163 ? 11.539 6.145 10.891 1 95.44 163 TYR B N 1
ATOM 2930 C CA . TYR B 1 163 ? 12.688 6.062 9.992 1 95.44 163 TYR B CA 1
ATOM 2931 C C . TYR B 1 163 ? 13.039 7.434 9.43 1 95.44 163 TYR B C 1
ATOM 2933 O O . TYR B 1 163 ? 14.219 7.758 9.258 1 95.44 163 TYR B O 1
ATOM 2941 N N . SER B 1 164 ? 11.992 8.227 9.141 1 96.88 164 SER B N 1
ATOM 2942 C CA . SER B 1 164 ? 12.18 9.555 8.562 1 96.88 164 SER B CA 1
ATOM 2943 C C . SER B 1 164 ? 12.5 10.578 9.648 1 96.88 164 SER B C 1
ATOM 2945 O O . SER B 1 164 ? 12.594 11.773 9.359 1 96.88 164 SER B O 1
ATOM 2947 N N . GLN B 1 165 ? 12.531 10.141 10.914 1 95.69 165 GLN B N 1
ATOM 2948 C CA . GLN B 1 165 ? 12.867 11 12.039 1 95.69 165 GLN B CA 1
ATOM 2949 C C . GLN B 1 165 ? 11.875 12.148 12.172 1 95.69 165 GLN B C 1
ATOM 2951 O O . GLN B 1 165 ? 12.273 13.297 12.391 1 95.69 165 GLN B O 1
ATOM 2956 N N . ILE B 1 166 ? 10.688 11.828 11.867 1 95.19 166 ILE B N 1
ATOM 2957 C CA . ILE B 1 166 ? 9.609 12.789 12.094 1 95.19 166 ILE B CA 1
ATOM 2958 C C . ILE B 1 166 ? 9.312 12.875 13.586 1 95.19 166 ILE B C 1
ATOM 2960 O O . ILE B 1 166 ? 8.93 11.891 14.211 1 95.19 166 ILE B O 1
ATOM 2964 N N . ALA B 1 167 ? 9.453 14.039 14.133 1 87.81 167 ALA B N 1
ATOM 2965 C CA . ALA B 1 167 ? 9.445 14.25 15.57 1 87.81 167 ALA B CA 1
ATOM 2966 C C . ALA B 1 167 ? 8.094 13.898 16.172 1 87.81 167 ALA B C 1
ATOM 2968 O O . ALA B 1 167 ? 8.016 13.344 17.281 1 87.81 167 ALA B O 1
ATOM 2969 N N . THR B 1 168 ? 7.043 14.25 15.477 1 94.69 168 THR B N 1
ATOM 2970 C CA . THR B 1 168 ? 5.695 14.023 15.992 1 94.69 168 THR B CA 1
ATOM 2971 C C . THR B 1 168 ? 4.828 13.312 14.953 1 94.69 168 THR B C 1
ATOM 2973 O O . THR B 1 168 ? 4.703 13.781 13.82 1 94.69 168 THR B O 1
ATOM 2976 N N . SER B 1 169 ? 4.324 12.156 15.383 1 97.31 169 SER B N 1
ATOM 2977 C CA . SER B 1 169 ? 3.41 11.406 14.531 1 97.31 169 SER B CA 1
ATOM 2978 C C . SER B 1 169 ? 2.369 10.656 15.367 1 97.31 169 SER B C 1
ATOM 2980 O O . SER B 1 169 ? 2.631 10.289 16.516 1 97.31 169 SER B O 1
ATOM 2982 N N . THR B 1 170 ? 1.166 10.531 14.812 1 97.75 170 THR B N 1
ATOM 2983 C CA . THR B 1 170 ? 0.122 9.727 15.438 1 97.75 170 THR B CA 1
ATOM 2984 C C . THR B 1 170 ? -0.612 8.883 14.391 1 97.75 170 THR B C 1
ATOM 2986 O O . THR B 1 170 ? -0.546 9.172 13.195 1 97.75 170 THR B O 1
ATOM 2989 N N . LEU B 1 171 ? -1.186 7.824 14.828 1 98.25 171 LEU B N 1
ATOM 2990 C CA . LEU B 1 171 ? -2.123 7.008 14.062 1 98.25 171 LEU B CA 1
ATOM 2991 C C . LEU B 1 171 ? -3.453 6.879 14.797 1 98.25 171 LEU B C 1
ATOM 2993 O O . LEU B 1 171 ? -3.498 6.41 15.938 1 98.25 171 LEU B O 1
ATOM 2997 N N . GLN B 1 172 ? -4.473 7.379 14.18 1 97.94 172 GLN B N 1
ATOM 2998 C CA . GLN B 1 172 ? -5.824 7.254 14.719 1 97.94 172 GLN B CA 1
ATOM 2999 C C . GLN B 1 172 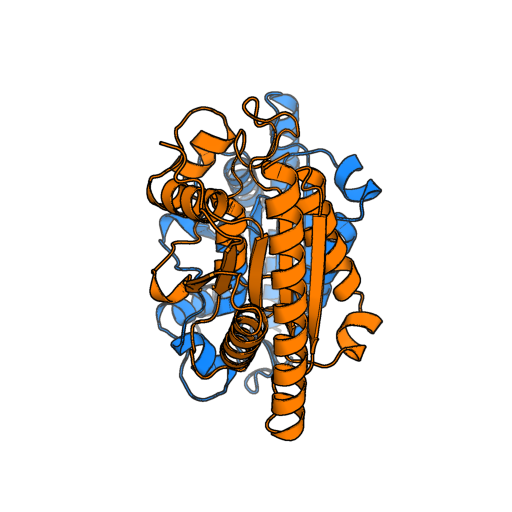? -6.707 6.426 13.789 1 97.94 172 GLN B C 1
ATOM 3001 O O . GLN B 1 172 ? -6.785 6.703 12.586 1 97.94 172 GLN B O 1
ATOM 3006 N N . PHE B 1 173 ? -7.328 5.426 14.359 1 97.94 173 PHE B N 1
ATOM 3007 C CA . PHE B 1 173 ? -8.336 4.668 13.625 1 97.94 173 PHE B CA 1
ATOM 3008 C C . PHE B 1 173 ? -9.734 5.184 13.945 1 97.94 173 PHE B C 1
ATOM 3010 O O . PHE B 1 173 ? -10.047 5.477 15.094 1 97.94 173 PHE B O 1
ATOM 3017 N N . LEU B 1 174 ? -10.516 5.406 12.977 1 98 174 LEU B N 1
ATOM 3018 C CA . LEU B 1 174 ? -11.953 5.59 13.094 1 98 174 LEU B CA 1
ATOM 3019 C C . LEU B 1 174 ? -12.703 4.383 12.539 1 98 174 LEU B C 1
ATOM 3021 O O . LEU B 1 174 ? -12.641 4.102 11.344 1 98 174 LEU B O 1
ATOM 3025 N N . TYR B 1 175 ? -13.469 3.664 13.414 1 96.69 175 TYR B N 1
ATOM 3026 C CA . TYR B 1 175 ? -13.953 2.322 13.117 1 96.69 175 TYR B CA 1
ATOM 3027 C C . TYR B 1 175 ? -15.414 2.355 12.672 1 96.69 175 TYR B C 1
ATOM 3029 O O . TYR B 1 175 ? -16.156 3.279 13.023 1 96.69 175 TYR B O 1
ATOM 3037 N N . GLY B 1 176 ? -15.812 1.321 11.977 1 94.12 176 GLY B N 1
ATOM 3038 C CA . GLY B 1 176 ? -17.203 1.028 11.688 1 94.12 176 GLY B CA 1
ATOM 3039 C C . GLY B 1 176 ? -17.812 1.945 10.641 1 94.12 176 GLY B C 1
ATOM 3040 O O . GLY B 1 176 ? -18.953 2.379 10.773 1 94.12 176 GLY B O 1
ATOM 3041 N N . SER B 1 177 ? -17.031 2.258 9.648 1 92.06 177 SER B N 1
ATOM 3042 C CA . SER B 1 177 ? -17.484 3.23 8.664 1 92.06 177 SER B CA 1
ATOM 3043 C C . SER B 1 177 ? -18.469 2.6 7.68 1 92.06 177 SER B C 1
ATOM 3045 O O . SER B 1 177 ? -19.234 3.305 7.02 1 92.06 177 SER B O 1
ATOM 3047 N N . GLU B 1 178 ? -18.328 1.231 7.543 1 87.31 178 GLU B N 1
ATOM 3048 C CA . GLU B 1 178 ? -19.234 0.56 6.629 1 87.31 178 GLU B CA 1
ATOM 3049 C C . GLU B 1 178 ? -20.547 0.179 7.332 1 87.31 178 GLU B C 1
ATOM 3051 O O . GLU B 1 178 ? -20.656 -0.913 7.895 1 87.31 178 GLU B O 1
ATOM 3056 N N . THR B 1 179 ? -21.359 1.073 7.742 1 87 179 THR B N 1
ATOM 3057 C CA . THR B 1 179 ? -22.656 0.881 8.391 1 87 179 THR B CA 1
ATOM 3058 C C . THR B 1 179 ? -23.719 1.765 7.75 1 87 179 THR B C 1
ATOM 3060 O O . THR B 1 179 ? -23.406 2.803 7.164 1 87 179 THR B O 1
ATOM 3063 N N . ASP B 1 180 ? -24.828 1.327 7.805 1 86.94 180 ASP B N 1
ATOM 3064 C CA . ASP B 1 180 ? -25.953 2.156 7.359 1 86.94 180 ASP B CA 1
ATOM 3065 C C . ASP B 1 180 ? -26.578 2.91 8.531 1 86.94 180 ASP B C 1
ATOM 3067 O O . ASP B 1 180 ? -27.516 3.693 8.344 1 86.94 180 ASP B O 1
ATOM 3071 N N . ASP B 1 181 ? -25.984 2.758 9.672 1 91 181 ASP B N 1
ATOM 3072 C CA . ASP B 1 181 ? -26.516 3.41 10.867 1 91 181 ASP B CA 1
ATOM 3073 C C . ASP B 1 181 ? -26.125 4.883 10.906 1 91 181 ASP B C 1
ATOM 3075 O O . ASP B 1 181 ? -24.938 5.211 11.086 1 91 181 ASP B O 1
ATOM 3079 N N . PRO B 1 182 ? -27.078 5.75 10.891 1 91.94 182 PRO B N 1
ATOM 3080 C CA . PRO B 1 182 ? -26.766 7.184 10.891 1 91.94 182 PRO B CA 1
ATOM 3081 C C . PRO B 1 182 ? -26.094 7.641 12.188 1 91.94 182 PRO B C 1
ATOM 3083 O O . PRO B 1 182 ? -25.297 8.578 12.172 1 91.94 182 PRO B O 1
ATOM 3086 N N . GLN B 1 183 ? -26.453 6.996 13.25 1 93.25 183 GLN B N 1
ATOM 3087 C CA . GLN B 1 183 ? -25.844 7.371 14.531 1 93.25 183 GLN B CA 1
ATOM 3088 C C . GLN B 1 183 ? -24.344 7.133 14.516 1 93.25 183 GLN B C 1
ATOM 3090 O O . GLN B 1 183 ? -23.562 7.965 15.008 1 93.25 183 GLN B O 1
ATOM 3095 N N . THR B 1 184 ? -23.969 6.078 13.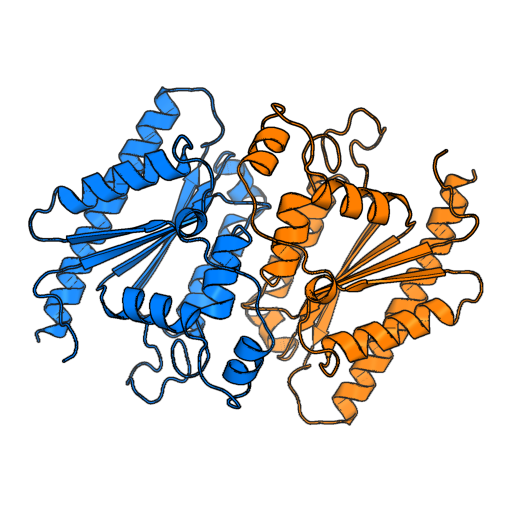945 1 92.88 184 THR B N 1
ATOM 3096 C CA . THR B 1 184 ? -22.531 5.781 13.836 1 92.88 184 THR B CA 1
ATOM 3097 C C . THR B 1 184 ? -21.828 6.828 12.977 1 92.88 184 THR B C 1
ATOM 3099 O O . THR B 1 184 ? -20.734 7.277 13.32 1 92.88 184 THR B O 1
ATOM 3102 N N . HIS B 1 185 ? -22.438 7.219 11.945 1 93.56 185 HIS B N 1
ATOM 3103 C CA . HIS B 1 185 ? -21.844 8.227 11.062 1 93.56 185 HIS B CA 1
ATO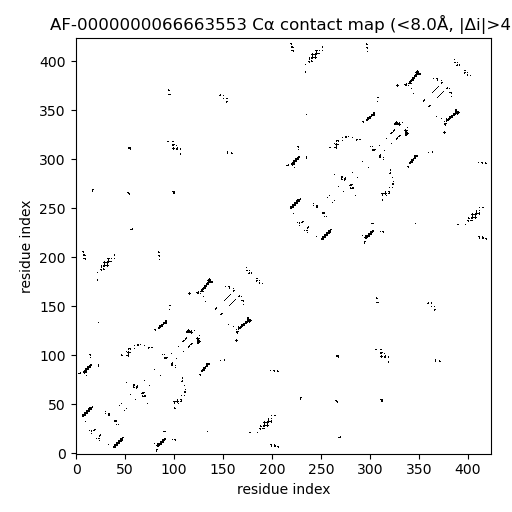M 3104 C C . HIS B 1 185 ? -21.719 9.57 11.773 1 93.56 185 HIS B C 1
ATOM 3106 O O . HIS B 1 185 ? -20.734 10.289 11.578 1 93.56 185 HIS B O 1
ATOM 3112 N N . GLN B 1 186 ? -22.688 9.867 12.586 1 94.88 186 GLN B N 1
ATOM 3113 C CA . GLN B 1 186 ? -22.625 11.094 13.367 1 94.88 186 GLN B CA 1
ATOM 3114 C C . GLN B 1 186 ? -21.484 11.039 14.383 1 94.88 186 GLN B C 1
ATOM 3116 O O . GLN B 1 186 ? -20.781 12.031 14.586 1 94.88 186 GLN B O 1
ATOM 3121 N N . GLU B 1 187 ? -21.312 9.93 14.945 1 96.44 187 GLU B N 1
ATOM 3122 C CA . GLU B 1 187 ? -20.234 9.75 15.914 1 96.44 187 GLU B CA 1
ATOM 3123 C C . GLU B 1 187 ? -18.875 9.867 15.242 1 96.44 187 GLU B C 1
ATOM 3125 O O . GLU B 1 187 ? -17.953 10.469 15.797 1 96.44 187 GLU B O 1
ATOM 3130 N N . LEU B 1 188 ? -18.781 9.289 14.102 1 97.19 188 LEU B N 1
ATOM 3131 C CA . LEU B 1 188 ? -17.531 9.375 13.344 1 97.19 188 LEU B CA 1
ATOM 3132 C C . LEU B 1 188 ? -17.234 10.82 12.961 1 97.19 188 LEU B C 1
ATOM 3134 O O . LEU B 1 188 ? -16.094 11.258 13.039 1 97.19 188 LEU B O 1
ATOM 3138 N N . ALA B 1 189 ? -18.266 11.516 12.594 1 97 189 ALA B N 1
ATOM 3139 C CA . ALA B 1 189 ? -18.094 12.93 12.273 1 97 189 ALA B CA 1
ATOM 3140 C C . ALA B 1 189 ? -17.656 13.727 13.5 1 97 189 ALA B C 1
ATOM 3142 O O . ALA B 1 189 ? -16.797 14.602 13.406 1 97 189 ALA B O 1
ATOM 3143 N N . ALA B 1 190 ? -18.219 13.406 14.586 1 98.12 190 ALA B N 1
ATOM 3144 C CA . ALA B 1 190 ? -17.844 14.07 15.836 1 98.12 190 ALA B CA 1
ATOM 3145 C C . ALA B 1 190 ? -16.391 13.789 16.188 1 98.12 190 ALA B C 1
ATOM 3147 O O . ALA B 1 190 ? -15.672 14.68 16.641 1 98.12 190 ALA B O 1
ATOM 3148 N N . GLN B 1 191 ? -16 12.57 16.016 1 98.38 191 GLN B N 1
ATOM 3149 C CA . GLN B 1 191 ? -14.602 12.227 16.234 1 98.38 191 GLN B CA 1
ATOM 3150 C C . GLN B 1 191 ? -13.695 13.008 15.281 1 98.38 191 GLN B C 1
ATOM 3152 O O . GLN B 1 191 ? -12.656 13.516 15.695 1 98.38 191 GLN B O 1
ATOM 3157 N N . GLY B 1 192 ? -14.102 13.078 14.039 1 98.69 192 GLY B N 1
ATOM 3158 C CA . GLY B 1 192 ? -13.352 13.867 13.07 1 98.69 192 GLY B CA 1
ATOM 3159 C C . GLY B 1 192 ? -13.203 15.32 13.469 1 98.69 192 GLY B C 1
ATOM 3160 O O . GLY B 1 192 ? -12.109 15.891 13.352 1 98.69 192 GLY B O 1
ATOM 3161 N N . TYR B 1 193 ? -14.273 15.891 13.945 1 98.69 193 TYR B N 1
ATOM 3162 C CA . TYR B 1 193 ? -14.25 17.281 14.391 1 98.69 193 TYR B CA 1
ATOM 3163 C C . TYR B 1 193 ? -13.234 17.469 15.508 1 98.69 193 TYR B C 1
ATOM 3165 O O . TYR B 1 193 ? -12.445 18.422 15.477 1 98.69 193 TYR B O 1
ATOM 3173 N N . LYS B 1 194 ? -13.25 16.594 16.453 1 98.56 194 LYS B N 1
ATOM 3174 C CA . LYS B 1 194 ? -12.312 16.672 17.578 1 98.56 194 LYS B CA 1
ATOM 3175 C C . LYS B 1 194 ? -10.875 16.531 17.094 1 98.56 194 LYS B C 1
ATOM 3177 O O . LYS B 1 194 ? -9.984 17.25 17.562 1 98.56 194 LYS B O 1
ATOM 3182 N N . LEU B 1 195 ? -10.656 15.602 16.188 1 98.69 195 LEU B N 1
ATOM 3183 C CA . LEU B 1 195 ? -9.328 15.414 15.625 1 98.69 195 LEU B CA 1
ATOM 3184 C C . LEU B 1 195 ? -8.859 16.672 14.906 1 98.69 195 LEU B C 1
ATOM 3186 O O . LEU B 1 195 ? -7.688 17.047 14.977 1 98.69 195 LEU B O 1
ATOM 3190 N N . GLY B 1 196 ? -9.781 17.281 14.211 1 98.75 196 GLY B N 1
ATOM 3191 C CA . GLY B 1 196 ? -9.461 18.531 13.555 1 98.75 196 GLY B CA 1
ATOM 3192 C C . GLY B 1 196 ? -9.023 19.625 14.523 1 98.75 196 GLY B C 1
ATOM 3193 O O . GLY B 1 196 ? -8.039 20.312 14.266 1 98.75 196 GLY B O 1
ATOM 3194 N N . ALA B 1 197 ? -9.75 19.766 15.594 1 98.44 197 ALA B N 1
ATOM 3195 C CA . ALA B 1 197 ? -9.375 20.734 16.609 1 98.44 197 ALA B CA 1
ATOM 3196 C C . ALA B 1 197 ? -7.988 20.453 17.172 1 98.44 197 ALA B C 1
ATOM 3198 O O . ALA B 1 197 ? -7.195 21.375 17.391 1 98.44 197 ALA B O 1
ATOM 3199 N N . ASP B 1 198 ? -7.746 19.188 17.391 1 98.12 198 ASP B N 1
ATOM 3200 C CA . ASP B 1 198 ? -6.43 18.797 17.891 1 98.12 198 ASP B CA 1
ATOM 3201 C C . ASP B 1 198 ? -5.336 19.156 16.891 1 98.12 198 ASP B C 1
ATOM 3203 O O . ASP B 1 198 ? -4.262 19.609 17.281 1 98.12 198 ASP B O 1
ATOM 3207 N N . LEU B 1 199 ? -5.574 18.922 15.602 1 98.38 199 LEU B N 1
ATOM 3208 C CA . LEU B 1 199 ? -4.605 19.234 14.562 1 98.38 199 LEU B CA 1
ATOM 3209 C C . LEU B 1 199 ? -4.336 20.734 14.508 1 98.38 199 LEU B C 1
ATOM 3211 O O . LEU B 1 199 ? -3.199 21.156 14.281 1 98.38 199 LEU B O 1
ATOM 3215 N N . ALA B 1 200 ? -5.379 21.531 14.672 1 98 200 ALA B N 1
ATOM 3216 C CA . ALA B 1 200 ? -5.211 22.984 14.703 1 98 200 ALA B CA 1
ATOM 3217 C C . ALA B 1 200 ? -4.305 23.406 15.859 1 98 200 ALA B C 1
ATOM 3219 O O . ALA B 1 200 ? -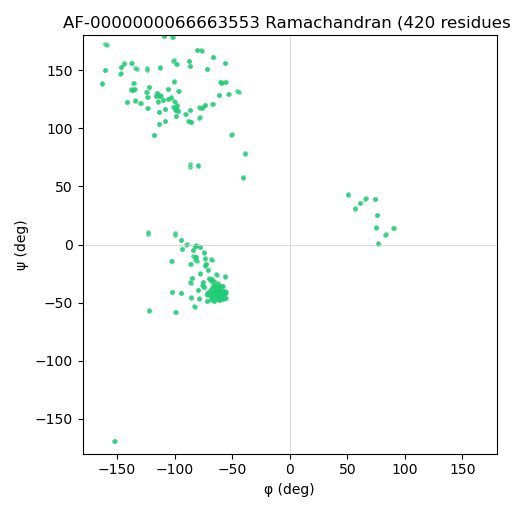3.428 24.266 15.688 1 98 200 ALA B O 1
ATOM 3220 N N . HIS B 1 201 ? -4.562 22.797 16.984 1 97.19 201 HIS B N 1
ATOM 3221 C CA . HIS B 1 201 ? -3.732 23.094 18.141 1 97.19 201 HIS B CA 1
ATOM 3222 C C . HIS B 1 201 ? -2.271 22.734 17.875 1 97.19 201 HIS B C 1
ATOM 3224 O O . HIS B 1 201 ? -1.369 23.5 18.234 1 97.19 201 HIS B O 1
ATOM 3230 N N . ARG B 1 202 ? -2.088 21.641 17.281 1 96.62 202 ARG B N 1
ATOM 3231 C CA . ARG B 1 202 ? -0.733 21.203 16.953 1 96.62 202 ARG B CA 1
ATOM 3232 C C . ARG B 1 202 ? -0.077 22.172 15.969 1 96.62 202 ARG B C 1
ATOM 3234 O O . ARG B 1 202 ? 1.113 22.469 16.094 1 96.62 202 ARG B O 1
ATOM 3241 N N . ALA B 1 203 ? -0.874 22.562 14.984 1 96.88 203 ALA B N 1
ATOM 3242 C CA . ALA B 1 203 ? -0.353 23.5 13.992 1 96.88 203 ALA B CA 1
ATOM 3243 C C . ALA B 1 203 ? 0.084 24.812 14.648 1 96.88 203 ALA B C 1
ATOM 3245 O O . ALA B 1 203 ? 1.123 25.375 14.297 1 96.88 203 ALA B O 1
ATOM 3246 N N . GLN B 1 204 ? -0.711 25.266 15.562 1 95.5 204 GLN B N 1
ATOM 3247 C CA . GLN B 1 204 ? -0.359 26.484 16.297 1 95.5 204 GLN B CA 1
ATOM 3248 C C . GLN B 1 204 ? 0.954 26.297 17.047 1 95.5 204 GLN B C 1
ATOM 3250 O O . GLN B 1 204 ? 1.823 27.172 17 1 95.5 204 GLN B O 1
ATOM 3255 N N . SER B 1 205 ? 1.064 25.188 17.719 1 94.25 205 SER B N 1
ATOM 3256 C CA . SER B 1 205 ? 2.277 24.906 18.484 1 94.25 205 SER B CA 1
ATOM 3257 C C . SER B 1 205 ? 3.498 24.844 17.578 1 94.25 205 SER B C 1
ATOM 3259 O O . SER B 1 205 ? 4.547 25.391 17.891 1 94.25 205 SER B O 1
ATOM 3261 N N . ALA B 1 206 ? 3.377 24.188 16.469 1 92 206 ALA B N 1
ATOM 3262 C CA . ALA B 1 206 ? 4.473 24.062 15.508 1 92 206 ALA B CA 1
ATOM 3263 C C . ALA B 1 206 ? 4.859 25.422 14.93 1 92 206 ALA B C 1
ATOM 3265 O O . ALA B 1 206 ? 6.043 25.703 14.758 1 92 206 ALA B O 1
ATOM 3266 N N . PHE B 1 207 ? 3.869 26.141 14.641 1 91 207 PHE B N 1
ATOM 3267 C CA . PHE B 1 207 ? 4.07 27.484 14.086 1 91 207 PHE B CA 1
ATOM 3268 C C . PHE B 1 207 ? 4.832 28.359 15.07 1 91 207 PHE B C 1
ATOM 3270 O O . PHE B 1 207 ? 5.777 29.062 14.68 1 91 207 PHE B O 1
ATOM 3277 N N . ASP B 1 208 ? 4.477 28.266 16.312 1 90.5 208 ASP B N 1
ATOM 3278 C CA . ASP B 1 208 ? 5.113 29.062 17.359 1 90.5 208 ASP B CA 1
ATOM 3279 C C . ASP B 1 208 ? 6.574 28.672 17.547 1 90.5 208 ASP B C 1
ATOM 3281 O O . ASP B 1 208 ? 7.43 29.516 17.797 1 90.5 208 ASP B O 1
ATOM 3285 N N . LEU B 1 209 ? 6.863 27.453 17.406 1 84.94 209 LEU B N 1
ATOM 3286 C CA . LEU B 1 209 ? 8.219 26.953 17.578 1 84.94 209 LEU B CA 1
ATOM 3287 C C . LEU B 1 209 ? 9.125 27.422 16.438 1 84.94 209 LEU B C 1
ATOM 3289 O O . LEU B 1 209 ? 10.32 27.641 16.641 1 84.94 209 LEU B O 1
ATOM 3293 N N . ARG B 1 210 ? 8.641 27.656 15.289 1 81.94 210 ARG B N 1
ATOM 3294 C CA . ARG B 1 210 ? 9.414 28.094 14.133 1 81.94 210 ARG B CA 1
ATOM 3295 C C . ARG B 1 210 ? 9.766 29.578 14.242 1 81.94 210 ARG B C 1
ATOM 3297 O O . ARG B 1 210 ? 10.742 30.031 13.648 1 81.94 210 ARG B O 1
ATOM 3304 N N . LEU B 1 211 ? 8.875 30.359 14.812 1 76.44 211 LEU B N 1
ATOM 3305 C CA . LEU B 1 211 ? 9.102 31.781 14.977 1 76.44 211 LEU B CA 1
ATOM 3306 C C . LEU B 1 211 ? 10.133 32.062 16.062 1 76.44 211 LEU B C 1
ATOM 3308 O O . LEU B 1 211 ? 10.688 33.156 16.156 1 76.44 211 LEU B O 1
ATOM 3312 N N . LYS B 1 212 ? 10.367 31.078 16.844 1 70.81 212 LYS B N 1
ATOM 3313 C CA . LYS B 1 212 ? 11.367 31.281 17.875 1 70.81 212 LYS B CA 1
ATOM 3314 C C . LYS B 1 212 ? 12.766 30.938 17.375 1 70.81 212 LYS B C 1
ATOM 3316 O O . LYS B 1 212 ? 12.93 30.094 16.484 1 70.81 212 LYS B O 1
#

Sequence (424 aa):
MTNESSRPNVLLVVAHPDHDSATWTITRAVEQGIQADSSTDVVTHDLTATGFDPVFTAADLAVHRLRGEVPDDVRREQELIESADVVALLFPVYWWSLPALAKGWIDRVFSRRWAYENPATESGSAVDELHFLAIAGVGEGTYERRGYREAAELQLRHGIAGYSQIATSTLQFLYGSETDDPQTHQELAAQGYKLGADLAHRAQSAFDLRLKMTNESSRPNVLLVVAHPDHDSATWTITRAVEQGIQADSSTDVVTHDLTATGFDPVFTAADLAVHRLRGEVPDDVRREQELIESADVVALLFPVYWWSLPALAKGWIDRVFSRRWAYENPATESGSAVDELHFLAIAGVGEGTYERRGYREAAELQLRHGIAGYSQIATSTLQFLYGSETDDPQTHQELAAQGYKLGADLAHRAQSAFDLRLK

Foldseek 3Di:
DLPAPPAAEEEEEEEDQDCPALQVLLVVLLQLLLVVPVRYYYDYHYLNVVVPDLDCDPQLVCQQVVNHDQDPSLVVVLSVQLRHLAYEYTAEQDPLAGDSSSNSNLSRNCTQLELACVPVDPQRYSHAYYEYEYEYQADPVVCVVVVSVVVHCCCPVCVRCVRSSHPYYYYHYQHNRNDPDVVSSVVSSVVSSVNSNVRNVSSRVSSVVVVD/DLPAPPAAEEEEEEEDQDCPALQVLLVVLLQLLLVVPVRYYYDYHYLNVVVPDLDCDPQQVCQQVVNHDQDPSLVVVLSVQLRHLAYEYTAEQDPLAGDSSSNSNLSRNCTQLELACVPVDPQRGSHAYYEYEYEYQADPVVCVVVVSVVVHCCCPVCVRCVRSSHPYYYYHYQHNRNDPDVVSSVVSSVVSSVNSNVRNVSSRVSSVVVVD

pLDDT: mean 95.06, std 8.28, range [32.38, 98.94]

Nearest PDB structures (foldseek):
  4r81-assembly1_A  TM=9.125E-01  e=8.042E-16  Methanothermobacter marburgensis str. Marburg
  4r81-assembly3_B  TM=8.862E-01  e=1.016E-15  Methanothermobacter marburgensis str. Marburg
  4r81-assembly3_C-2  TM=8.902E-01  e=2.050E-15  Methanothermobacter marburgensis str. Marburg
  3lcm-assembly1_B  TM=8.202E-01  e=9.878E-12  Streptococcus mutans UA159
  2z9b-assembly1_A-2  TM=6.226E-01  e=1.723E-07  Escherichia coli

Radius of gyration: 22.05 Å; Cα contacts (8 Å, |Δi|>4): 860; chains: 2; bounding box: 55×70×42 Å